Protein AF-0000000076350263 (afdb_homodimer)

Secondary structure (DSSP, 8-state):
-------------HHHHHHHHHHHHHHHHHHHHHHH-TT--HHHHHHHHTS-HHHHHHH-SSHHHHHHHHHHHHHHHHHHHHHHHHHHHHH-GGGHHHHHHHHHHHHHHTTGGGGGGGGSTTS-TT-HHHHHHHHHHHHHHHHHHHHHHHTT-B-SS--HHHHHHHHHHHTSPPTT---GGGHHHHHHHHHHHHHHHBSSPSSPPSS-PPPHHHHH--/-------------HHHHHHHHHHHHHHHHHHHHHHH-TT--HHHHHHHHTS-HHHHHHH-SSHHHHHHHHHHHHHHHHHHHHHHHHHHHHH-GGGHHHHHHHHHHHHHHTTGGGGGGGGSTTS-TT-HHHHHHHHHHHHHHHHHHHHHHHTT-B-SS--HHHHHHHHHHHTSPPTT---TTHHHHHHHHHHHHHHHHBSSPSSPPSS-PPPHHHHH--

Solvent-accessible surface area (backbone atoms only — not comparable to full-atom values): 22702 Å² total; per-residue (Å²): 136,85,79,75,74,72,79,75,77,80,75,87,63,61,62,60,50,49,51,51,47,52,50,35,41,42,51,31,39,34,58,44,22,39,65,70,21,83,79,64,54,65,62,57,33,17,56,69,37,70,49,52,56,66,59,49,51,72,75,30,88,44,68,68,54,46,52,51,51,36,25,48,54,38,38,48,53,41,23,50,41,23,44,51,21,35,53,48,20,71,75,36,49,90,40,13,50,58,23,50,51,51,27,54,58,49,29,54,75,55,43,53,36,33,38,39,50,55,36,11,78,89,35,71,57,72,38,76,89,36,37,62,44,48,51,47,25,54,50,25,46,44,52,30,52,46,48,10,37,73,58,56,39,29,40,83,78,63,34,63,26,47,53,52,51,49,52,29,24,53,64,32,62,57,58,69,36,79,31,74,59,49,59,64,46,31,62,26,52,48,49,30,36,50,42,22,43,27,40,75,63,79,68,84,66,59,77,72,58,31,42,63,65,59,47,46,78,69,134,84,78,74,75,72,79,76,76,80,75,88,62,61,61,60,50,49,52,50,50,52,49,35,40,42,54,31,39,35,56,43,23,39,66,70,22,83,78,65,54,66,62,60,33,19,57,68,37,71,50,53,55,67,59,48,50,72,77,30,87,43,69,67,52,46,50,51,52,37,26,47,53,38,37,48,55,40,24,51,42,22,46,52,22,34,52,48,18,72,73,36,49,90,40,13,48,59,23,50,52,52,28,54,57,49,29,54,76,56,43,52,34,34,37,39,51,56,35,12,76,89,34,70,57,71,38,76,86,36,39,62,44,50,53,47,27,54,50,25,45,43,51,32,51,47,47,10,37,72,57,58,41,30,38,83,78,62,34,63,27,48,52,52,51,49,51,28,24,52,65,32,62,57,58,68,36,79,32,76,59,50,59,63,46,30,62,27,52,47,48,31,36,52,43,23,44,26,40,76,63,80,69,86,66,59,77,72,58,31,42,63,64,62,46,46,77,67

InterPro domains:
  IPR001647 DNA-binding HTH domain, TetR-type [PF00440] (25-70)
  IPR001647 DNA-binding HTH domain, TetR-type [PR00455] (25-38)
  IPR001647 DNA-binding HTH domain, TetR-type [PR00455] (45-68)
  IPR001647 DNA-binding HTH domain, TetR-type [PS50977] (19-78)
  IPR009057 Homedomain-like superfamily [SSF46689] (15-85)
  IPR036271 Tetracyclin repressor-like, C-terminal domain superfamily [SSF48498] (97-201)
  IPR049445 Transcriptional regulator SbtR-like, C-terminal domain [PF21597] (100-198)
  IPR050109 HTH-type, TetR-like transcriptional regulator [PTHR30055] (9-203)

Organism: Streptomyces venezuelae (NCBI:txid54571)

Foldseek 3Di:
DPPPPDPPPPPCPPVVVLVVLLVLLLVLQLVCCLAPNLPDDLCVSCVSSVHDSVSSCVNAVDSLRSLLVSLLQLLQQLLVLLQVL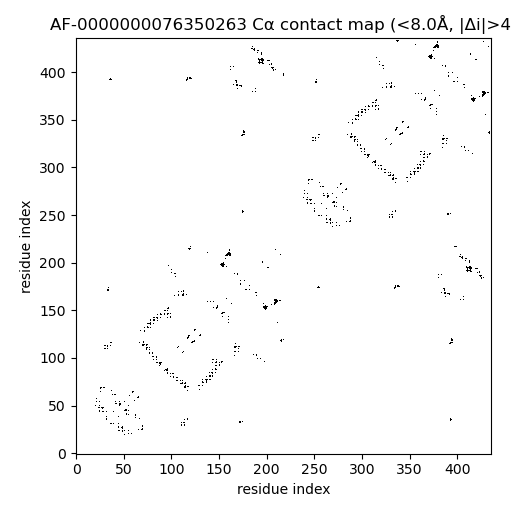LVVCVVPLVCLLVSVLSSLVVSLVSSVLSNCCCLPQVHDCVDVSNPVSVVSSQVSNQSSQVSCVVSQWFDDQAHPCVSSVVSSVLSRDDPPCPDPVVVVCSSVVVVVVSVCGTPPHPDDDPDGHDDSVNSNVD/DPPPPDPPPPPCPPVVVLVVLLVLLLVLQLVCCLAPNLPDDLCVSCVSSVHDSVSSCVNAVDSLRSLLVSLLQLLQQLLVLLQVLLVVCVVPLVCLLVSVLSSLVVSLVSSVLSNCCCLPQVHDCVDVSNVVSVVSSQVSNQSSQVSCVVSQWFDDQAHPCVSSVVSSVLSRDDPPCPDPVVVVCSSVVVVVVSVCGTPPHPDDDPDGHDDSVNSNVD

Structure (mmCIF, N/CA/C/O backbone):
data_AF-0000000076350263-model_v1
#
loop_
_entity.id
_entity.type
_entity.pdbx_description
1 polymer 'TetR family transcriptional regulator'
#
loop_
_atom_site.group_PDB
_atom_site.id
_atom_site.type_symbol
_atom_site.label_atom_id
_atom_site.label_alt_id
_atom_site.label_comp_id
_atom_site.label_asym_id
_atom_site.label_entity_id
_atom_site.label_seq_id
_atom_site.pdbx_PDB_ins_code
_atom_site.Cartn_x
_atom_site.Cartn_y
_atom_site.Cartn_z
_atom_site.occupancy
_atom_site.B_iso_or_equiv
_atom_site.auth_seq_id
_atom_site.auth_comp_id
_atom_site.auth_asym_id
_atom_site.auth_atom_id
_atom_site.pdbx_PDB_model_num
ATOM 1 N N . MET A 1 1 ? -51.812 52.906 -12.609 1 34.75 1 MET A N 1
ATOM 2 C CA . MET A 1 1 ? -51.406 52.312 -11.328 1 34.75 1 MET A CA 1
ATOM 3 C C . MET A 1 1 ? -50.469 51.156 -11.539 1 34.75 1 MET A C 1
ATOM 5 O O . MET A 1 1 ? -50.844 50.125 -12.086 1 34.75 1 MET A O 1
ATOM 9 N N . ASP A 1 2 ? -49.156 51.344 -11.844 1 44.91 2 ASP A N 1
ATOM 10 C CA . ASP A 1 2 ? -48.031 50.438 -12.086 1 44.91 2 ASP A CA 1
ATOM 11 C C . ASP A 1 2 ? -47.812 49.531 -10.891 1 44.91 2 ASP A C 1
ATOM 13 O O . ASP A 1 2 ? -47.562 50 -9.773 1 44.91 2 ASP A O 1
ATOM 17 N N . THR A 1 3 ? -48.406 48.344 -10.773 1 43 3 THR A N 1
ATOM 18 C CA . THR A 1 3 ? 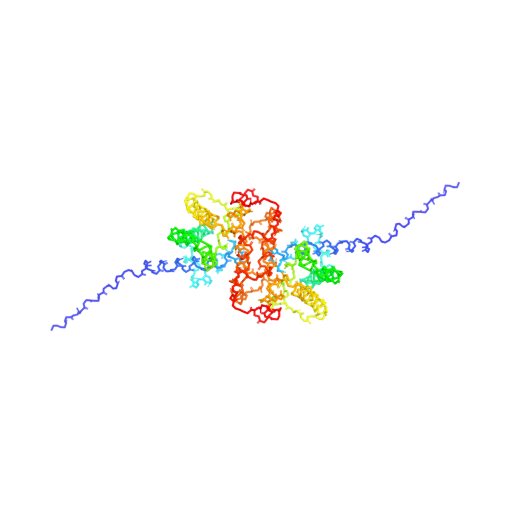-48.25 47.312 -9.75 1 43 3 THR A CA 1
ATOM 19 C C . THR A 1 3 ? -46.75 46.969 -9.602 1 43 3 THR A C 1
ATOM 21 O O . THR A 1 3 ? -46.156 46.4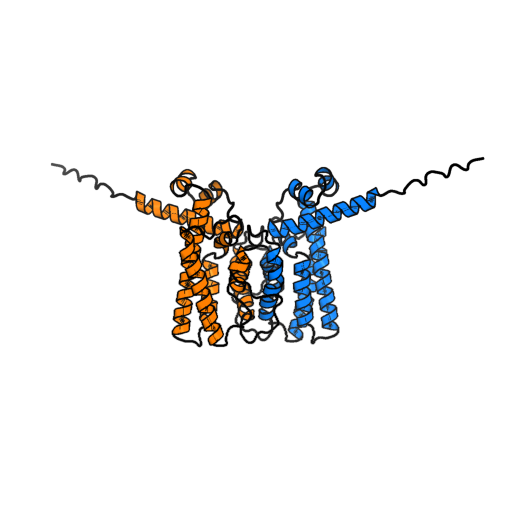06 -10.523 1 43 3 THR A O 1
ATOM 24 N N . ALA A 1 4 ? -46 47.688 -8.781 1 51.94 4 ALA A N 1
ATOM 25 C CA . ALA A 1 4 ? -44.656 47.375 -8.336 1 51.94 4 ALA A CA 1
ATOM 26 C C . ALA A 1 4 ? -44.562 45.938 -7.828 1 51.94 4 ALA A C 1
ATOM 28 O O . ALA A 1 4 ? -45.281 45.531 -6.891 1 51.94 4 ALA A O 1
ATOM 29 N N . THR A 1 5 ? -44.406 44.938 -8.711 1 51.59 5 THR A N 1
ATOM 30 C CA . THR A 1 5 ? -44.156 43.562 -8.289 1 51.59 5 THR A CA 1
ATOM 31 C C . THR A 1 5 ? -43.188 43.531 -7.133 1 51.59 5 THR A C 1
ATOM 33 O O . THR A 1 5 ? -42.094 44.094 -7.211 1 51.59 5 THR A O 1
ATOM 36 N N . ALA A 1 6 ? -43.625 43.219 -5.973 1 54.03 6 ALA A N 1
ATOM 37 C CA . ALA A 1 6 ? -42.875 43.062 -4.734 1 54.03 6 ALA A CA 1
ATOM 38 C C . ALA A 1 6 ? -41.594 42.25 -4.98 1 54.03 6 ALA A C 1
ATOM 40 O O . ALA A 1 6 ? -41.594 41.312 -5.781 1 54.03 6 ALA A O 1
ATOM 41 N N . PRO A 1 7 ? -40.375 42.781 -4.789 1 47.44 7 PRO A N 1
ATOM 42 C CA . PRO A 1 7 ? -39.156 41.969 -4.91 1 47.44 7 PRO A CA 1
ATOM 43 C C . PRO A 1 7 ? -39.25 40.656 -4.172 1 47.44 7 PRO A C 1
ATOM 45 O O . PRO A 1 7 ? -39.781 40.594 -3.066 1 47.44 7 PRO A O 1
ATOM 48 N N . GLN A 1 8 ? -39.688 39.531 -4.742 1 42.97 8 GLN A N 1
ATOM 49 C CA . GLN A 1 8 ? -39.625 38.219 -4.129 1 42.97 8 GLN A CA 1
ATOM 50 C C . GLN A 1 8 ? -38.375 38.062 -3.297 1 42.97 8 GLN A C 1
ATOM 52 O O . GLN A 1 8 ? -37.25 38.25 -3.801 1 42.97 8 GLN A O 1
ATOM 57 N N . ARG A 1 9 ? -38.375 38.281 -2.01 1 45.75 9 ARG A N 1
ATOM 58 C CA . ARG A 1 9 ? -37.312 37.969 -1.074 1 45.75 9 ARG A CA 1
ATOM 59 C C . ARG A 1 9 ? -36.688 36.625 -1.359 1 45.75 9 ARG A C 1
ATOM 61 O O . ARG A 1 9 ? -37.375 35.594 -1.322 1 45.75 9 ARG A O 1
ATOM 68 N N . ARG A 1 10 ? -35.688 36.406 -2.27 1 48.75 10 ARG A N 1
ATOM 69 C CA . ARG A 1 10 ? -34.906 35.188 -2.465 1 48.75 10 ARG A CA 1
ATOM 70 C C . ARG A 1 10 ? -34.656 34.469 -1.14 1 48.75 10 ARG A C 1
ATOM 72 O O . ARG A 1 10 ? -34.125 35.062 -0.201 1 48.75 10 ARG A O 1
ATOM 79 N N . VAL A 1 11 ? -35.469 33.562 -0.641 1 50.66 11 VAL A N 1
ATOM 80 C CA . VAL A 1 11 ? -35.406 32.625 0.461 1 50.66 11 VAL A CA 1
ATOM 81 C C . VAL A 1 11 ? -33.938 32.219 0.717 1 50.66 11 VAL A C 1
ATOM 83 O O . VAL A 1 11 ? -33.125 32.25 -0.199 1 50.66 11 VAL A O 1
ATOM 86 N N . PRO A 1 12 ? -33.25 31.75 1.971 1 49.16 12 PRO A N 1
ATOM 87 C CA . PRO A 1 12 ? -32 31.609 2.701 1 49.16 12 PRO A CA 1
ATOM 88 C C . PRO A 1 12 ? -31.062 30.578 2.066 1 49.16 12 PRO A C 1
ATOM 90 O O . PRO A 1 12 ? -31.391 29.391 2.006 1 49.16 12 PRO A O 1
ATOM 93 N N . ARG A 1 13 ? -30.281 30.594 0.904 1 56.94 13 ARG A N 1
ATOM 94 C CA . ARG A 1 13 ? -29.078 30.141 0.2 1 56.94 13 ARG A CA 1
ATOM 95 C C . ARG A 1 13 ? -27.953 29.797 1.18 1 56.94 13 ARG A C 1
ATOM 97 O O . ARG A 1 13 ? -26.969 29.156 0.811 1 56.94 13 ARG A O 1
ATOM 104 N N . PRO A 1 14 ? -27.984 30.297 2.371 1 61.97 14 PRO A N 1
ATOM 105 C CA . PRO A 1 14 ? -26.828 30.156 3.27 1 61.97 14 PRO A CA 1
ATOM 106 C C . PRO A 1 14 ? -26.641 28.734 3.779 1 61.97 14 PRO A C 1
ATOM 108 O O . PRO A 1 14 ? -25.516 28.234 3.834 1 61.97 14 PRO A O 1
ATOM 111 N N . ARG A 1 15 ? -27.828 28.016 4.031 1 73.56 15 ARG A N 1
ATOM 112 C CA . ARG A 1 15 ? -27.734 26.672 4.578 1 73.56 15 ARG A CA 1
ATOM 113 C C . ARG A 1 15 ? -27.219 25.688 3.533 1 73.56 15 ARG A C 1
ATOM 115 O O . ARG A 1 15 ? -26.359 24.844 3.83 1 73.56 15 ARG A O 1
ATOM 122 N N . ALA A 1 16 ? -27.766 25.859 2.355 1 81.31 16 ALA A N 1
ATOM 123 C CA . ALA A 1 16 ? -27.328 24.969 1.284 1 81.31 16 ALA A CA 1
ATOM 124 C C . ALA A 1 16 ? -25.859 25.172 0.964 1 81.31 16 ALA A C 1
ATOM 126 O O . ALA A 1 16 ? -25.109 24.219 0.731 1 81.31 16 ALA A O 1
ATOM 127 N N . ASP A 1 17 ? -25.5 26.375 0.929 1 83.44 17 ASP A N 1
ATOM 128 C CA . ASP A 1 17 ? -24.094 26.703 0.667 1 83.44 17 ASP A CA 1
ATOM 129 C C . ASP A 1 17 ? -23.203 26.188 1.781 1 83.44 17 ASP A C 1
ATOM 131 O O . ASP A 1 17 ? -22.094 25.703 1.519 1 83.44 17 ASP A O 1
ATOM 135 N N . ALA A 1 18 ? -23.734 26.359 2.973 1 85.75 18 ALA A N 1
ATOM 136 C CA . ALA A 1 18 ? -22.969 25.859 4.113 1 85.75 18 ALA A CA 1
ATOM 137 C C . ALA A 1 18 ? -22.75 24.344 4.02 1 85.75 18 ALA A C 1
ATOM 139 O O . ALA A 1 18 ? -21.641 23.859 4.273 1 85.75 18 ALA A O 1
ATOM 140 N N . LEU A 1 19 ? -23.781 23.703 3.654 1 88.56 19 LEU A N 1
ATOM 141 C CA . LEU A 1 19 ? -23.703 22.266 3.506 1 88.56 19 LEU A CA 1
ATOM 142 C C . LEU A 1 19 ? -22.75 21.891 2.371 1 88.56 19 LEU A C 1
ATOM 144 O O . LEU A 1 19 ? -21.969 20.938 2.498 1 88.56 19 LEU A O 1
ATOM 148 N N . ARG A 1 20 ? -22.828 22.562 1.339 1 90.88 20 ARG A N 1
ATOM 149 C CA . ARG A 1 20 ? -21.953 22.312 0.201 1 90.88 20 ARG A CA 1
ATOM 150 C C . ARG A 1 20 ? -20.484 22.547 0.579 1 90.88 20 ARG A C 1
ATOM 152 O O . ARG A 1 20 ? -19.609 21.766 0.189 1 90.88 20 ARG A O 1
ATOM 159 N N . ASN A 1 21 ? -20.25 23.562 1.304 1 92.56 21 ASN A N 1
ATOM 160 C CA . ASN A 1 21 ? -18.891 23.844 1.746 1 92.56 21 ASN A CA 1
ATOM 161 C C . ASN A 1 21 ? -18.359 22.766 2.676 1 92.56 21 ASN A C 1
ATOM 163 O O . ASN A 1 21 ? -17.203 22.328 2.551 1 92.56 21 ASN A O 1
ATOM 167 N N . ARG A 1 22 ? -19.203 22.391 3.541 1 94 22 ARG A N 1
ATOM 168 C CA . ARG A 1 22 ? -18.812 21.328 4.461 1 94 22 ARG A CA 1
ATOM 169 C C . ARG A 1 22 ? -18.438 20.062 3.701 1 94 22 ARG A C 1
ATOM 171 O O . ARG A 1 22 ? -17.422 19.422 4.012 1 94 22 ARG A O 1
ATOM 178 N N . GLU A 1 23 ? -19.219 19.75 2.721 1 92.81 23 GLU A N 1
ATOM 179 C CA . GLU A 1 23 ? -18.969 18.562 1.913 1 92.81 23 GLU A CA 1
ATOM 180 C C . GLU A 1 23 ? -17.656 18.703 1.131 1 92.81 23 GLU A C 1
ATOM 182 O O . GLU A 1 23 ? -16.891 17.734 1.011 1 92.81 23 GLU A O 1
ATOM 187 N N . ARG A 1 24 ? -17.438 19.812 0.638 1 94.69 24 ARG A N 1
ATOM 188 C CA . ARG A 1 24 ? -16.203 20.078 -0.093 1 94.69 24 ARG A CA 1
ATOM 189 C C . ARG A 1 24 ? -14.984 19.922 0.813 1 94.69 24 ARG A C 1
ATOM 191 O O . ARG A 1 24 ? -13.969 19.344 0.406 1 94.69 24 ARG A O 1
ATOM 198 N N . ILE A 1 25 ? -15.125 20.406 1.99 1 96.56 25 ILE A N 1
ATOM 199 C CA . ILE A 1 25 ? -14.031 20.344 2.951 1 96.56 25 ILE A CA 1
ATOM 200 C C . ILE A 1 25 ? -13.758 18.875 3.305 1 96.56 25 ILE A C 1
ATOM 202 O O . ILE A 1 25 ? -12.602 18.438 3.293 1 96.56 25 ILE A O 1
ATOM 206 N N . VAL A 1 26 ? -14.812 18.141 3.529 1 95.69 26 VAL A N 1
ATOM 207 C CA . VAL A 1 26 ? -14.664 16.734 3.896 1 95.69 26 VAL A CA 1
ATOM 208 C C . VAL A 1 26 ? -14.062 15.953 2.73 1 95.69 26 VAL A C 1
ATOM 210 O O . VAL A 1 26 ? -13.172 15.125 2.928 1 95.69 26 VAL A O 1
ATOM 213 N N . ALA A 1 27 ? -14.484 16.266 1.568 1 94.69 27 ALA A N 1
ATOM 214 C CA . ALA A 1 27 ? -13.977 15.586 0.379 1 94.69 27 ALA A CA 1
ATOM 215 C C . ALA A 1 27 ? -12.492 15.883 0.169 1 94.69 27 ALA A C 1
ATOM 217 O O . ALA A 1 27 ? -11.711 14.977 -0.121 1 94.69 27 ALA A O 1
ATOM 218 N N . ALA A 1 28 ? -12.141 17.094 0.322 1 95.44 28 ALA A N 1
ATOM 219 C CA . ALA A 1 28 ? -10.742 17.484 0.185 1 95.44 28 ALA A CA 1
ATOM 220 C C . ALA A 1 28 ? -9.883 16.828 1.255 1 95.44 28 ALA A C 1
ATOM 222 O O . ALA A 1 28 ? -8.805 16.312 0.957 1 95.44 28 ALA A O 1
ATOM 223 N N . ALA A 1 29 ? -10.352 16.875 2.443 1 95.56 29 ALA A N 1
ATOM 224 C CA . ALA A 1 29 ? -9.617 16.266 3.555 1 95.56 29 ALA A CA 1
ATOM 225 C C . ALA A 1 29 ? -9.438 14.766 3.35 1 95.56 29 ALA A C 1
ATOM 227 O O . ALA A 1 29 ? -8.359 14.227 3.598 1 95.56 29 ALA A O 1
ATOM 228 N N . ARG A 1 30 ? -10.477 14.18 2.893 1 94.31 30 ARG A N 1
ATOM 229 C CA . ARG A 1 30 ? -10.461 12.742 2.621 1 94.31 30 ARG A CA 1
ATOM 230 C C . ARG A 1 30 ? -9.328 12.391 1.656 1 94.31 30 ARG A C 1
ATOM 232 O O . ARG A 1 30 ? -8.555 11.469 1.914 1 94.31 30 ARG A O 1
ATOM 239 N N . GLU A 1 31 ? -9.211 13.102 0.646 1 91.44 31 GLU A N 1
ATOM 240 C CA . GLU A 1 31 ? -8.156 12.875 -0.334 1 91.44 31 GLU A CA 1
ATOM 241 C C . GLU A 1 31 ? -6.777 13.125 0.272 1 91.44 31 GLU A C 1
ATOM 243 O O . GLU A 1 31 ? -5.855 12.328 0.073 1 91.44 31 GLU A O 1
ATOM 248 N N . MET A 1 32 ? -6.648 14.086 1.002 1 90.69 32 MET A N 1
ATOM 249 C CA . MET A 1 32 ? -5.363 14.484 1.566 1 90.69 32 MET A CA 1
ATOM 250 C C . MET A 1 32 ? -4.918 13.5 2.646 1 90.69 32 MET A C 1
ATOM 252 O O . MET A 1 32 ? -3.732 13.188 2.758 1 90.69 32 MET A O 1
ATOM 256 N N . PHE A 1 33 ? -5.891 12.977 3.387 1 90 33 PHE A N 1
ATOM 257 C CA . PHE A 1 33 ? -5.555 12.055 4.465 1 90 33 PHE A CA 1
ATOM 258 C C . PHE A 1 33 ? -4.984 10.758 3.912 1 90 33 PHE A C 1
ATOM 260 O O . PHE A 1 33 ? -4.117 10.141 4.531 1 90 33 PHE A O 1
ATOM 267 N N . VAL A 1 34 ? -5.434 10.32 2.785 1 87.75 34 VAL A N 1
ATOM 268 C CA . VAL A 1 34 ? -4.926 9.102 2.162 1 87.75 34 VAL A CA 1
ATOM 269 C C . VAL A 1 34 ? -3.465 9.297 1.762 1 87.75 34 VAL A C 1
ATOM 271 O O . VAL A 1 34 ? -2.633 8.414 1.979 1 87.75 34 VAL A O 1
ATOM 274 N N . GLU A 1 35 ? -3.174 10.445 1.306 1 82.19 35 GLU A N 1
ATOM 275 C CA . GLU A 1 35 ? -1.849 10.711 0.752 1 82.19 35 GLU A CA 1
ATOM 276 C C . GLU A 1 35 ? -0.863 11.109 1.849 1 82.19 35 GLU A C 1
ATOM 278 O O . GLU A 1 35 ? 0.28 10.648 1.857 1 82.19 35 GLU A O 1
ATOM 283 N N . TYR A 1 36 ? -1.367 11.945 2.828 1 82.94 36 TYR A N 1
ATOM 284 C CA . TYR A 1 36 ? -0.423 12.609 3.721 1 82.94 36 TYR A CA 1
ATOM 285 C C . TYR A 1 36 ? -0.673 12.211 5.172 1 82.94 36 TYR A C 1
ATOM 287 O O . TYR A 1 36 ? 0.136 12.516 6.051 1 82.94 36 TYR A O 1
ATOM 295 N N . GLY A 1 37 ? -1.725 11.492 5.426 1 84.88 37 GLY A N 1
ATOM 296 C CA . GLY A 1 37 ? -2.109 11.242 6.805 1 84.88 37 GLY A CA 1
ATOM 297 C C . GLY A 1 37 ? -2.957 12.352 7.398 1 84.88 37 GLY A C 1
ATOM 298 O O . GLY A 1 37 ? -3.207 13.367 6.75 1 84.88 37 GLY A O 1
ATOM 299 N N . PRO A 1 38 ? -3.379 12.188 8.586 1 87.12 38 PRO A N 1
ATOM 300 C CA . PRO A 1 38 ? -4.371 13.086 9.18 1 87.12 38 PRO A CA 1
ATOM 301 C C . PRO A 1 38 ? -3.754 14.375 9.719 1 87.12 38 PRO A C 1
ATOM 303 O O . PRO A 1 38 ? -4.477 15.289 10.133 1 87.12 38 PRO A O 1
ATOM 306 N N . ASP A 1 39 ? -2.502 14.555 9.609 1 85.62 39 ASP A N 1
ATOM 307 C CA . ASP A 1 39 ? -1.854 15.703 10.242 1 85.62 39 ASP A CA 1
ATOM 308 C C . ASP A 1 39 ? -1.714 16.859 9.258 1 85.62 39 ASP A C 1
ATOM 310 O O . ASP A 1 39 ? -1.018 17.844 9.539 1 85.62 39 ASP A O 1
ATOM 314 N N . VAL A 1 40 ? -2.422 16.828 8.211 1 87.81 40 VAL A N 1
ATOM 315 C CA . VAL A 1 40 ? -2.379 17.922 7.242 1 87.81 40 VAL A CA 1
ATOM 316 C C . VAL A 1 40 ? -2.965 19.188 7.863 1 87.81 40 VAL A C 1
ATOM 318 O O . VAL A 1 40 ? -4 19.141 8.531 1 87.81 40 VAL A O 1
ATOM 321 N N . PRO A 1 41 ? -2.346 20.297 7.613 1 91.56 41 PRO A N 1
ATOM 322 C CA . PRO A 1 41 ? -2.844 21.562 8.164 1 91.56 41 PRO A CA 1
ATOM 323 C C . PRO A 1 41 ? -4.168 22 7.551 1 91.56 41 PRO A C 1
ATOM 325 O O . PRO A 1 41 ? -4.418 21.734 6.367 1 91.56 41 PRO A O 1
ATOM 328 N N . PHE A 1 42 ? -4.91 22.781 8.367 1 92.06 42 PHE A N 1
ATOM 329 C CA . PHE A 1 42 ? -6.223 23.266 7.938 1 92.06 42 PHE A CA 1
ATOM 330 C C . PHE A 1 42 ? -6.102 24.156 6.707 1 92.06 42 PHE A C 1
ATOM 332 O O . PHE A 1 42 ? -6.973 24.125 5.836 1 92.06 42 PHE A O 1
ATOM 339 N N . ASP A 1 43 ? -5.078 24.953 6.707 1 94.25 43 ASP A N 1
ATOM 340 C CA . ASP A 1 43 ? -4.918 25.875 5.586 1 94.25 43 ASP A CA 1
ATOM 341 C C . ASP A 1 43 ? -4.754 25.109 4.27 1 94.25 43 ASP A C 1
ATOM 343 O O . ASP A 1 43 ? -5.254 25.547 3.23 1 94.25 43 ASP A O 1
ATOM 347 N N . GLU A 1 44 ? -4.102 24.016 4.301 1 94.44 44 GLU A N 1
ATOM 348 C CA . GLU A 1 44 ? -3.934 23.188 3.104 1 94.44 44 GLU A CA 1
ATOM 349 C C . GLU A 1 44 ? -5.25 22.547 2.693 1 94.44 44 GLU A C 1
ATOM 351 O O . GLU A 1 44 ? -5.559 22.438 1.502 1 94.44 44 GLU A O 1
ATOM 356 N N . VAL A 1 45 ? -6.02 22.094 3.637 1 96 45 VAL A N 1
ATOM 357 C CA . VAL A 1 45 ? -7.328 21.516 3.355 1 96 45 VAL A CA 1
ATOM 358 C C . VAL A 1 45 ? -8.234 22.578 2.729 1 96 45 VAL A C 1
ATOM 360 O O . VAL A 1 45 ? -8.93 22.297 1.748 1 96 45 VAL A O 1
ATOM 363 N N . ALA A 1 46 ? -8.188 23.766 3.344 1 96.5 46 ALA A N 1
ATOM 364 C CA . ALA A 1 46 ? -8.984 24.875 2.824 1 96.5 46 ALA A CA 1
ATOM 365 C C . ALA A 1 46 ? -8.641 25.172 1.368 1 96.5 46 ALA A C 1
ATOM 367 O O . ALA A 1 46 ? -9.531 25.297 0.524 1 96.5 46 ALA A O 1
ATOM 368 N N . ARG A 1 47 ? -7.379 25.25 1.109 1 96.5 47 ARG A N 1
ATOM 369 C CA . ARG A 1 47 ? -6.895 25.516 -0.241 1 96.5 47 ARG A CA 1
ATOM 370 C C . ARG A 1 47 ? -7.383 24.453 -1.219 1 96.5 47 ARG A C 1
ATOM 372 O O . ARG A 1 47 ? -7.914 24.781 -2.283 1 96.5 47 ARG A O 1
ATOM 379 N N . ARG A 1 48 ? -7.258 23.219 -0.852 1 94.5 48 ARG A N 1
ATOM 380 C CA . ARG A 1 48 ? -7.676 22.125 -1.709 1 94.5 48 ARG A CA 1
ATOM 381 C C . ARG A 1 48 ? -9.188 22.141 -1.923 1 94.5 48 ARG A C 1
ATOM 383 O O . ARG A 1 48 ? -9.672 21.766 -2.994 1 94.5 48 ARG A O 1
ATOM 390 N N . ALA A 1 49 ? -9.914 22.547 -0.911 1 96 49 ALA A N 1
ATOM 391 C CA . ALA A 1 49 ? -11.375 22.562 -0.961 1 96 49 ALA A CA 1
ATOM 392 C C . ALA A 1 49 ? -11.883 23.781 -1.717 1 96 49 ALA A C 1
ATOM 394 O O . ALA A 1 49 ? -13.062 23.875 -2.059 1 96 49 ALA A O 1
ATOM 395 N N . GLY A 1 50 ? -10.977 24.734 -1.942 1 96.31 50 GLY A N 1
ATOM 396 C CA . GLY A 1 50 ? -11.367 25.953 -2.615 1 96.31 50 GLY A CA 1
ATOM 397 C C . GLY A 1 50 ? -12.203 26.875 -1.742 1 96.31 50 GLY A C 1
ATOM 398 O O . GLY A 1 50 ? -13.141 27.516 -2.225 1 96.31 50 GLY A O 1
ATOM 399 N N . VAL A 1 51 ? -11.992 26.859 -0.449 1 95.88 51 VAL A N 1
ATOM 400 C CA . VAL A 1 51 ? -12.703 27.734 0.49 1 95.88 51 VAL A CA 1
ATOM 401 C C . VAL A 1 51 ? -11.695 28.516 1.331 1 95.88 51 VAL A C 1
ATOM 403 O O . VAL A 1 51 ? -10.492 28.25 1.278 1 95.88 51 VAL A O 1
ATOM 406 N N . GLY A 1 52 ? -12.172 29.5 2.029 1 94 52 GLY A N 1
ATOM 407 C CA . GLY A 1 52 ? -11.32 30.234 2.945 1 94 52 GLY A CA 1
ATOM 408 C C . GLY A 1 52 ? -11.062 29.5 4.246 1 94 52 GLY A C 1
ATOM 409 O O . GLY A 1 52 ? -11.852 28.656 4.656 1 94 52 GLY A O 1
ATOM 410 N N . ASN A 1 53 ? -10 29.828 4.879 1 94.5 53 ASN A N 1
ATOM 411 C CA . ASN A 1 53 ? -9.656 29.234 6.168 1 94.5 53 ASN A CA 1
ATOM 412 C C . ASN A 1 53 ? -10.773 29.422 7.191 1 94.5 53 ASN A C 1
ATOM 414 O O . ASN A 1 53 ? -11.086 28.516 7.957 1 94.5 53 ASN A O 1
ATOM 418 N N . ALA A 1 54 ? -11.305 30.594 7.172 1 94.44 54 ALA A N 1
ATOM 419 C CA . ALA A 1 54 ? -12.367 30.891 8.125 1 94.44 54 ALA A CA 1
ATOM 420 C C . ALA A 1 54 ? -13.555 29.953 7.945 1 94.44 54 ALA A C 1
ATOM 422 O O . ALA A 1 54 ? -14.211 29.578 8.922 1 94.44 54 ALA A O 1
ATOM 423 N N . THR A 1 55 ? -13.844 29.656 6.758 1 94.06 55 THR A N 1
ATOM 424 C CA . THR A 1 55 ? -14.938 28.734 6.457 1 94.06 55 THR A CA 1
ATOM 425 C C . THR A 1 55 ? -14.68 27.359 7.07 1 94.06 55 THR A C 1
ATOM 427 O O . THR A 1 55 ? -15.586 26.75 7.629 1 94.06 55 THR A O 1
ATOM 430 N N . VAL A 1 56 ? -13.461 26.844 6.992 1 95.25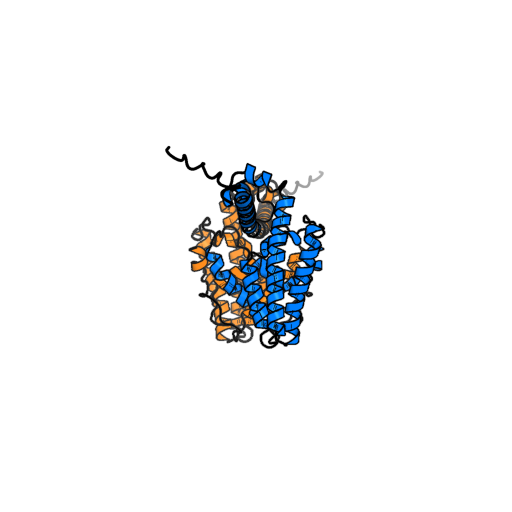 56 VAL A N 1
ATOM 431 C CA . VAL A 1 56 ? -13.109 25.562 7.574 1 95.25 56 VAL A CA 1
ATOM 432 C C . VAL A 1 56 ? -13.297 25.609 9.094 1 95.25 56 VAL A C 1
ATOM 434 O O . VAL A 1 56 ? -13.914 24.719 9.672 1 95.25 56 VAL A O 1
ATOM 437 N N . TYR A 1 57 ? -12.852 26.672 9.688 1 93.69 57 TYR A N 1
ATOM 438 C CA . TYR A 1 57 ? -12.898 26.797 11.141 1 93.69 57 TYR A CA 1
ATOM 439 C C . TYR A 1 57 ? -14.328 26.969 11.625 1 93.69 57 TYR A C 1
ATOM 441 O O . TYR A 1 57 ? -14.656 26.594 12.758 1 93.69 57 TYR A O 1
ATOM 449 N N . ARG A 1 58 ? -15.18 27.5 10.773 1 94.25 58 ARG A N 1
ATOM 450 C CA . ARG A 1 58 ? -16.594 27.641 11.117 1 94.25 58 ARG A CA 1
ATOM 451 C C . ARG A 1 58 ? -17.266 26.266 11.156 1 94.25 58 ARG A C 1
ATOM 453 O O . ARG A 1 58 ? -18.172 26.047 11.961 1 94.25 58 ARG A O 1
ATOM 460 N N . HIS A 1 59 ? -16.812 25.422 10.352 1 94.81 59 HIS A N 1
ATOM 461 C CA . HIS A 1 59 ? -17.469 24.109 10.219 1 94.81 59 HIS A CA 1
ATOM 462 C C . HIS A 1 59 ? -16.828 23.094 11.164 1 94.81 59 HIS A C 1
ATOM 464 O O . HIS A 1 59 ? -17.516 22.156 11.609 1 94.81 59 HIS A O 1
ATOM 470 N N . PHE A 1 60 ? -15.586 23.25 11.391 1 95.5 60 PHE A N 1
ATOM 471 C CA . PHE A 1 60 ? -14.844 22.297 12.227 1 95.5 60 PHE A CA 1
ATOM 472 C C . PHE A 1 60 ? -13.992 23.031 13.25 1 95.5 60 PHE A C 1
ATOM 474 O O . PHE A 1 60 ? -13.078 23.781 12.883 1 95.5 60 PHE A O 1
ATOM 481 N N . ALA A 1 61 ? -14.188 22.672 14.461 1 92.44 61 ALA A N 1
ATOM 482 C CA . ALA A 1 61 ? -13.578 23.406 15.57 1 92.44 61 ALA A CA 1
ATOM 483 C C . ALA A 1 61 ? -12.07 23.188 15.609 1 92.44 61 ALA A C 1
ATOM 485 O O . ALA A 1 61 ? -11.32 24.078 15.992 1 92.44 61 ALA A O 1
ATOM 486 N N . ASP A 1 62 ? -11.617 21.938 15.289 1 90.69 62 ASP A N 1
ATOM 487 C CA . ASP A 1 62 ? -10.195 21.609 15.273 1 90.69 62 ASP A CA 1
ATOM 488 C C . ASP A 1 62 ? -9.906 20.438 14.336 1 90.69 62 ASP A C 1
ATOM 490 O O . ASP A 1 62 ? -10.828 19.875 13.734 1 90.69 62 ASP A O 1
ATOM 494 N N . ARG A 1 63 ? -8.719 20.109 14.266 1 90.19 63 ARG A N 1
ATOM 495 C CA . ARG A 1 63 ? -8.281 19.047 13.375 1 90.19 63 ARG A CA 1
ATOM 496 C C . ARG A 1 63 ? -8.867 17.703 13.805 1 90.19 63 ARG A C 1
ATOM 498 O O . ARG A 1 63 ? -9.234 16.891 12.953 1 90.19 63 ARG A O 1
ATOM 505 N N . ALA A 1 64 ? -8.945 17.531 15.078 1 88.5 64 ALA A N 1
ATOM 506 C CA . ALA A 1 64 ? -9.477 16.266 15.586 1 88.5 64 ALA A CA 1
ATOM 507 C C . ALA A 1 64 ? -10.93 16.078 15.156 1 88.5 64 ALA A C 1
ATOM 509 O O . ALA A 1 64 ? -11.328 14.961 14.797 1 88.5 64 ALA A O 1
ATOM 510 N N . GLU A 1 65 ? -11.641 17.094 15.203 1 91.69 65 GLU A N 1
ATOM 511 C CA . GLU A 1 65 ? -13.031 17.016 14.773 1 91.69 65 GLU A CA 1
ATOM 512 C C . GLU A 1 65 ? -13.133 16.734 13.273 1 91.69 65 GLU A C 1
ATOM 514 O O . GLU A 1 65 ? -13.953 15.922 12.852 1 91.69 65 GLU A O 1
ATOM 519 N N . LEU A 1 66 ? -12.336 17.438 12.492 1 93.5 66 LEU A N 1
ATOM 520 C CA . LEU A 1 66 ? -12.336 17.188 11.055 1 93.5 66 LEU A CA 1
ATOM 521 C C . LEU A 1 66 ? -11.961 15.734 10.758 1 93.5 66 LEU A C 1
ATOM 523 O O . LEU A 1 66 ? -12.625 15.07 9.961 1 93.5 66 LEU A O 1
ATOM 527 N N . VAL A 1 67 ? -10.953 15.188 11.422 1 92.12 67 VAL A N 1
ATOM 528 C CA . VAL A 1 67 ? -10.508 13.812 11.234 1 92.12 67 VAL A CA 1
ATOM 529 C C . VAL A 1 67 ? -11.648 12.852 11.578 1 92.12 67 VAL A C 1
ATOM 531 O O . VAL A 1 67 ? -11.938 11.93 10.812 1 92.12 67 VAL A O 1
ATOM 534 N N . ARG A 1 68 ? -12.273 13.086 12.664 1 91.88 68 ARG A N 1
ATOM 535 C CA . ARG A 1 68 ? -13.375 12.227 13.086 1 91.88 68 ARG A CA 1
ATOM 536 C C . ARG A 1 68 ? -14.5 12.227 12.055 1 91.88 68 ARG A C 1
ATOM 538 O O . ARG A 1 68 ? -15.047 11.172 11.727 1 91.88 68 ARG A O 1
ATOM 545 N N . GLN A 1 69 ? -14.789 13.383 11.547 1 92.62 69 GLN A N 1
ATOM 546 C CA . GLN A 1 69 ? -15.891 13.492 10.594 1 92.62 69 GLN A CA 1
ATOM 547 C C . GLN A 1 69 ? -15.531 12.836 9.266 1 92.62 69 GLN A C 1
ATOM 549 O O . GLN A 1 69 ? -16.375 12.227 8.617 1 92.62 69 GLN A O 1
ATOM 554 N N . VAL A 1 70 ? -14.312 12.953 8.828 1 94.19 70 VAL A N 1
ATOM 555 C CA . VAL A 1 70 ? -13.859 12.281 7.617 1 94.19 70 VAL A CA 1
ATOM 556 C C . VAL A 1 70 ? -13.914 10.773 7.809 1 94.19 70 VAL A C 1
ATOM 558 O O . VAL A 1 70 ? -14.414 10.047 6.949 1 94.19 70 VAL A O 1
ATOM 561 N N . VAL A 1 71 ? -13.438 10.297 8.914 1 92.69 71 VAL A N 1
ATOM 562 C CA . VAL A 1 71 ? -13.461 8.875 9.227 1 92.69 71 VAL A CA 1
ATOM 563 C C . VAL A 1 71 ? -14.898 8.359 9.227 1 92.69 71 VAL A C 1
ATOM 565 O O . VAL A 1 71 ? -15.203 7.336 8.617 1 92.69 71 VAL A O 1
ATOM 568 N N . LEU A 1 72 ? -15.75 9.094 9.891 1 92.81 72 LEU A N 1
ATOM 569 C CA . LEU A 1 72 ? -17.156 8.703 9.945 1 92.81 72 LEU A CA 1
ATOM 570 C C . LEU A 1 72 ? -17.75 8.648 8.547 1 92.81 72 LEU A C 1
ATOM 572 O O . LEU A 1 72 ? -18.453 7.691 8.211 1 92.81 72 LEU A O 1
ATOM 576 N N . TYR A 1 73 ? -17.469 9.625 7.785 1 93.81 73 TYR A N 1
ATOM 577 C CA . TYR A 1 73 ? -17.969 9.703 6.414 1 93.81 73 TYR A CA 1
ATOM 578 C C . TYR A 1 73 ? -17.547 8.477 5.609 1 93.81 73 TYR A C 1
ATOM 580 O O . TYR A 1 73 ? -18.375 7.832 4.973 1 93.81 73 TYR A O 1
ATOM 588 N N . VAL A 1 74 ? -16.312 8.164 5.66 1 94.81 74 VAL A N 1
ATOM 589 C CA . VAL A 1 74 ? -15.781 7.059 4.875 1 94.81 74 VAL A CA 1
ATOM 590 C C . VAL A 1 74 ? -16.281 5.734 5.438 1 94.81 74 VAL A C 1
ATOM 592 O O . VAL A 1 74 ? -16.719 4.855 4.68 1 94.81 74 VAL A O 1
ATOM 595 N N . THR A 1 75 ? -16.266 5.582 6.738 1 93.56 75 THR A N 1
ATOM 596 C CA . THR A 1 75 ? -16.688 4.344 7.379 1 93.56 75 THR A CA 1
ATOM 597 C C . THR A 1 75 ? -18.141 4.023 7.016 1 93.56 75 THR A C 1
ATOM 599 O O . THR A 1 75 ? -18.453 2.883 6.668 1 93.56 75 THR A O 1
ATOM 602 N N . ASP A 1 76 ? -18.969 5.016 7.051 1 94.62 76 ASP A N 1
ATOM 603 C CA . ASP A 1 76 ? -20.375 4.805 6.754 1 94.62 76 ASP A CA 1
ATOM 604 C C . ASP A 1 76 ? -20.578 4.363 5.309 1 94.62 76 ASP A C 1
ATOM 606 O O . ASP A 1 76 ? -21.344 3.434 5.035 1 94.62 76 ASP A O 1
ATOM 610 N N . ARG A 1 77 ? -19.922 4.98 4.461 1 95.94 77 ARG A N 1
ATOM 611 C CA . ARG A 1 77 ? -20.062 4.672 3.045 1 95.94 77 ARG A CA 1
ATOM 612 C C . ARG A 1 77 ? -19.5 3.297 2.717 1 95.94 77 ARG A C 1
ATOM 614 O O . ARG A 1 77 ? -20.109 2.531 1.965 1 95.94 77 ARG A O 1
ATOM 621 N N . VAL A 1 78 ? -18.391 2.973 3.281 1 96.94 78 VAL A N 1
ATOM 622 C CA . VAL A 1 78 ? -17.766 1.672 3.047 1 96.94 78 VAL A CA 1
ATOM 623 C C . VAL A 1 78 ? -18.641 0.57 3.635 1 96.94 78 VAL A C 1
ATOM 625 O O . VAL A 1 78 ? -18.844 -0.473 3.01 1 96.94 78 VAL A O 1
ATOM 628 N N . ALA A 1 79 ? -19.172 0.814 4.84 1 96.81 79 ALA A N 1
ATOM 629 C CA . ALA A 1 79 ? -20.078 -0.157 5.449 1 96.81 79 ALA A CA 1
ATOM 630 C C . ALA A 1 79 ? -21.281 -0.411 4.562 1 96.81 79 ALA A C 1
ATOM 632 O O . ALA A 1 79 ? -21.719 -1.554 4.414 1 96.81 79 ALA A O 1
ATOM 633 N N . ALA A 1 80 ? -21.797 0.639 3.988 1 98 80 ALA A N 1
ATOM 634 C CA . ALA A 1 80 ? -22.953 0.508 3.111 1 98 80 ALA A CA 1
ATOM 635 C C . ALA A 1 80 ? -22.641 -0.378 1.911 1 98 80 ALA A C 1
ATOM 637 O O . ALA A 1 80 ? -23.469 -1.187 1.492 1 98 80 ALA A O 1
ATOM 638 N N . HIS A 1 81 ? -21.5 -0.227 1.351 1 98.38 81 HIS A N 1
ATOM 639 C CA . HIS A 1 81 ? -21.094 -1.073 0.233 1 98.38 81 HIS A CA 1
ATOM 640 C C . HIS A 1 81 ? -20.984 -2.533 0.66 1 98.38 81 HIS A C 1
ATOM 642 O O . HIS A 1 81 ? -21.359 -3.434 -0.099 1 98.38 81 HIS A O 1
ATOM 648 N N . ALA A 1 82 ? -20.438 -2.785 1.863 1 98.44 82 ALA A N 1
ATOM 649 C CA . ALA A 1 82 ? -20.344 -4.152 2.363 1 98.44 82 ALA A CA 1
ATOM 650 C C . ALA A 1 82 ? -21.734 -4.762 2.555 1 98.44 82 ALA A C 1
ATOM 652 O O . ALA A 1 82 ? -21.953 -5.93 2.236 1 98.44 82 ALA A O 1
ATOM 653 N N . GLU A 1 83 ? -22.656 -3.99 3.031 1 98.56 83 GLU A N 1
ATOM 654 C CA . GLU A 1 83 ? -24.031 -4.438 3.236 1 98.56 83 GLU A CA 1
ATOM 655 C C . GLU A 1 83 ? -24.703 -4.77 1.91 1 98.56 83 GLU A C 1
ATOM 657 O O . GLU A 1 83 ? -25.453 -5.746 1.814 1 98.56 83 GLU A O 1
ATOM 662 N N . GLN A 1 84 ? -24.438 -3.93 0.94 1 98.44 84 GLN A N 1
ATOM 663 C CA . GLN A 1 84 ? -24.938 -4.242 -0.396 1 98.44 84 GLN A CA 1
ATOM 664 C C . GLN A 1 84 ? -24.375 -5.566 -0.9 1 98.44 84 GLN A C 1
ATOM 666 O O . GLN A 1 84 ? -25.078 -6.344 -1.545 1 98.44 84 GLN A O 1
ATOM 671 N N . GLY A 1 85 ? -23.125 -5.797 -0.66 1 98.69 85 GLY A N 1
ATOM 672 C CA . GLY A 1 85 ? -22.516 -7.07 -1.012 1 98.69 85 GLY A CA 1
ATOM 673 C C . GLY A 1 85 ? -23.172 -8.258 -0.328 1 98.69 85 GLY A C 1
ATOM 674 O O . GLY A 1 85 ? -23.375 -9.297 -0.95 1 98.69 85 GLY A O 1
ATOM 675 N N . ILE A 1 86 ? -23.453 -8.117 0.931 1 98.56 86 ILE A N 1
ATOM 676 C CA . ILE A 1 86 ? -24.141 -9.164 1.688 1 98.56 86 ILE A CA 1
ATOM 677 C C . ILE A 1 86 ? -25.484 -9.477 1.043 1 98.56 86 ILE A C 1
ATOM 679 O O . ILE A 1 86 ? -25.844 -10.641 0.867 1 98.56 86 ILE A O 1
ATOM 683 N N . ALA A 1 87 ? -26.188 -8.43 0.699 1 98.56 87 ALA A N 1
ATOM 684 C CA . ALA A 1 87 ? -27.484 -8.617 0.052 1 98.56 87 ALA A CA 1
ATOM 685 C C . ALA A 1 87 ? -27.344 -9.398 -1.25 1 98.56 87 ALA A C 1
ATOM 687 O O . ALA A 1 87 ? -28.125 -10.305 -1.526 1 98.56 87 ALA A O 1
ATOM 688 N N . THR A 1 88 ? -26.375 -9.047 -2.016 1 98.38 88 THR A N 1
ATOM 689 C CA . THR A 1 88 ? -26.094 -9.734 -3.271 1 98.38 88 THR A CA 1
ATOM 690 C C . THR A 1 88 ? -25.766 -11.203 -3.02 1 98.38 88 THR A C 1
ATOM 692 O O . THR A 1 88 ? -26.297 -12.094 -3.691 1 98.38 88 THR A O 1
ATOM 695 N N . ALA A 1 89 ? -24.922 -11.43 -2.061 1 98.25 89 ALA A N 1
ATOM 696 C CA . ALA A 1 89 ? -24.5 -12.789 -1.731 1 98.25 89 ALA A CA 1
ATOM 697 C C . ALA A 1 89 ? -25.656 -13.617 -1.206 1 98.25 89 ALA A C 1
ATOM 699 O O . ALA A 1 89 ? -25.75 -14.82 -1.475 1 98.25 89 ALA A O 1
ATOM 700 N N . ASN A 1 90 ? -26.531 -12.969 -0.42 1 98.31 90 ASN A N 1
ATOM 701 C CA . ASN A 1 90 ? -27.703 -13.656 0.1 1 98.31 90 ASN A CA 1
ATOM 702 C C . ASN A 1 90 ? -28.656 -14.047 -1.021 1 98.31 90 ASN A C 1
ATOM 704 O O . ASN A 1 90 ? -29.297 -15.109 -0.959 1 98.31 90 ASN A O 1
ATOM 708 N N . ALA A 1 91 ? -28.75 -13.211 -2.008 1 98.38 91 ALA A N 1
ATOM 709 C CA . ALA A 1 91 ? -29.641 -13.477 -3.139 1 98.38 91 ALA A CA 1
ATOM 710 C C . ALA A 1 91 ? -29.078 -14.602 -4.016 1 98.38 91 ALA A C 1
ATOM 712 O O . ALA A 1 91 ? -29.844 -15.406 -4.551 1 98.38 91 ALA A O 1
ATOM 713 N N . ASP A 1 92 ? -27.797 -14.672 -4.246 1 98.38 92 ASP A N 1
ATOM 714 C CA . ASP A 1 92 ? -27.109 -15.695 -5.043 1 98.38 92 ASP A CA 1
ATOM 715 C C . ASP A 1 92 ? -25.766 -16.047 -4.434 1 98.38 92 ASP A C 1
ATOM 717 O O . ASP A 1 92 ? -24.75 -15.406 -4.727 1 98.38 92 ASP A O 1
ATOM 721 N N . PRO A 1 93 ? -25.734 -17.094 -3.709 1 97.31 93 PRO A N 1
ATOM 722 C CA . PRO A 1 93 ? -24.484 -17.484 -3.037 1 97.31 93 PRO A CA 1
ATOM 723 C C . PRO A 1 93 ? -23.328 -17.672 -4.008 1 97.31 93 PRO A C 1
ATOM 725 O O . PRO A 1 93 ? -22.172 -17.469 -3.639 1 97.31 93 PRO A O 1
ATOM 728 N N . SER A 1 94 ? -23.672 -18.047 -5.172 1 97.25 94 SER A N 1
ATOM 729 C CA . SER A 1 94 ? -22.609 -18.25 -6.16 1 97.25 94 SER A CA 1
ATOM 730 C C . SER A 1 94 ? -21.953 -16.938 -6.551 1 97.25 94 SER A C 1
ATOM 732 O O . SER A 1 94 ? -20.875 -16.922 -7.137 1 97.25 94 SER A O 1
ATOM 734 N N . ALA A 1 95 ? -22.484 -15.797 -6.195 1 97.69 95 ALA A N 1
ATOM 735 C CA . ALA A 1 95 ? -21.984 -14.461 -6.535 1 97.69 95 ALA A CA 1
ATOM 736 C C . ALA A 1 95 ? -21.25 -13.836 -5.355 1 97.69 95 ALA A C 1
ATOM 738 O O . ALA A 1 95 ? -20.922 -12.648 -5.383 1 97.69 95 ALA A O 1
ATOM 739 N N . SER A 1 96 ? -20.984 -14.641 -4.289 1 98.12 96 SER A N 1
ATOM 740 C CA . SER A 1 96 ? -20.453 -14.094 -3.039 1 98.12 96 SER A CA 1
ATOM 741 C C . SER A 1 96 ? -19.078 -13.453 -3.242 1 98.12 96 SER A C 1
ATOM 743 O O . SER A 1 96 ? -18.828 -12.352 -2.756 1 98.12 96 SER A O 1
ATOM 745 N N . PHE A 1 97 ? -18.203 -14.148 -3.953 1 98.31 97 PHE A N 1
ATOM 746 C CA . PHE A 1 97 ? -16.891 -13.555 -4.164 1 98.31 97 PHE A CA 1
ATOM 747 C C . PHE A 1 97 ? -16.984 -12.359 -5.113 1 98.31 97 PHE A C 1
ATOM 749 O O . PHE A 1 97 ? -16.25 -11.383 -4.957 1 98.31 97 PHE A O 1
ATOM 756 N N . GLY A 1 98 ? -17.859 -12.508 -6.105 1 98.25 98 GLY A N 1
ATOM 757 C CA . GLY A 1 98 ? -18.125 -11.352 -6.941 1 98.25 98 GLY A CA 1
ATOM 758 C C . GLY A 1 98 ? -18.578 -10.133 -6.152 1 98.25 98 GLY A C 1
ATOM 759 O O . GLY A 1 98 ? -18.172 -9.008 -6.445 1 98.25 98 GLY A O 1
ATOM 760 N N . ALA A 1 99 ? -19.406 -10.359 -5.164 1 98.69 99 ALA A N 1
ATOM 761 C CA . ALA A 1 99 ? -19.859 -9.297 -4.27 1 98.69 99 ALA A CA 1
ATOM 762 C C . ALA A 1 99 ? -18.688 -8.711 -3.479 1 98.69 99 ALA A C 1
ATOM 764 O O . ALA A 1 99 ? -18.594 -7.496 -3.291 1 98.69 99 ALA A O 1
ATOM 765 N N . LEU A 1 100 ? -17.812 -9.562 -3.018 1 98.56 100 LEU A N 1
ATOM 766 C CA . LEU A 1 100 ? -16.609 -9.117 -2.311 1 98.56 100 LEU A CA 1
ATOM 767 C C . LEU A 1 100 ? -15.727 -8.273 -3.219 1 98.56 100 LEU A C 1
ATOM 769 O O . LEU A 1 100 ? -15.211 -7.234 -2.797 1 98.56 100 LEU A O 1
ATOM 773 N N . ARG A 1 101 ? -15.562 -8.695 -4.469 1 98.25 101 ARG A N 1
ATOM 774 C CA . ARG A 1 101 ? -14.797 -7.938 -5.461 1 98.25 101 ARG A CA 1
ATOM 775 C C . ARG A 1 101 ? -15.398 -6.551 -5.672 1 98.25 101 ARG A C 1
ATOM 777 O O . ARG A 1 101 ? -14.68 -5.551 -5.645 1 98.25 101 ARG A O 1
ATOM 784 N N . THR A 1 102 ? -16.641 -6.523 -5.836 1 98.25 102 THR A N 1
ATOM 785 C CA . THR A 1 102 ? -17.344 -5.258 -6.035 1 98.25 102 THR A CA 1
ATOM 786 C C . THR A 1 102 ? -17.141 -4.34 -4.836 1 98.25 102 THR A C 1
ATOM 788 O O . THR A 1 102 ? -16.859 -3.148 -4.996 1 98.25 102 THR A O 1
ATOM 791 N N . PHE A 1 103 ? -17.266 -4.926 -3.682 1 98.62 103 PHE A N 1
ATOM 792 C CA . PHE A 1 103 ? -17.062 -4.172 -2.447 1 98.62 103 PHE A CA 1
ATOM 793 C C . PHE A 1 103 ? -15.68 -3.555 -2.4 1 98.62 103 PHE A C 1
ATOM 795 O O . PHE A 1 103 ? -15.531 -2.363 -2.119 1 98.62 103 PHE A O 1
ATOM 802 N N . VAL A 1 104 ? -14.633 -4.355 -2.656 1 97.81 104 VAL A N 1
ATOM 803 C CA . VAL A 1 104 ? -13.242 -3.91 -2.541 1 97.81 104 VAL A CA 1
ATOM 804 C C . VAL A 1 104 ? -12.992 -2.75 -3.5 1 97.81 104 VAL A C 1
ATOM 806 O O . VAL A 1 104 ? -12.406 -1.736 -3.119 1 97.81 104 VAL A O 1
ATOM 809 N N . HIS A 1 105 ? -13.445 -2.85 -4.691 1 96.62 105 HIS A N 1
ATOM 810 C CA . HIS A 1 105 ? -13.25 -1.787 -5.672 1 96.62 105 HIS A CA 1
ATOM 811 C C . HIS A 1 105 ? -14.039 -0.538 -5.297 1 96.62 105 HIS A C 1
ATOM 813 O O . HIS A 1 105 ? -13.555 0.583 -5.465 1 96.62 105 HIS A O 1
ATOM 819 N N . ALA A 1 106 ? -15.219 -0.7 -4.738 1 97.38 106 ALA A N 1
ATOM 820 C CA . ALA A 1 106 ? -16.016 0.438 -4.277 1 97.38 106 ALA A CA 1
ATOM 821 C C . ALA A 1 106 ? -15.344 1.126 -3.09 1 97.38 106 ALA A C 1
ATOM 823 O O . ALA A 1 106 ? -15.344 2.355 -3 1 97.38 106 ALA A O 1
ATOM 824 N N . ALA A 1 107 ? -14.867 0.313 -2.152 1 96.5 107 ALA A N 1
ATOM 825 C CA . ALA A 1 107 ? -14.18 0.856 -0.986 1 96.5 107 ALA A CA 1
ATOM 826 C C . ALA A 1 107 ? -12.969 1.694 -1.403 1 96.5 107 ALA A C 1
ATOM 828 O O . ALA A 1 107 ? -12.672 2.717 -0.78 1 96.5 107 ALA A O 1
ATOM 829 N N . ALA A 1 108 ? -12.266 1.247 -2.443 1 94.44 108 ALA A N 1
ATOM 830 C CA . ALA A 1 108 ? -11.148 2.012 -2.99 1 94.44 108 ALA A CA 1
ATOM 831 C C . ALA A 1 108 ? -11.609 3.375 -3.494 1 94.44 108 ALA A C 1
ATOM 833 O O . ALA A 1 108 ? -10.961 4.391 -3.242 1 94.44 108 ALA A O 1
ATOM 834 N N . GLU A 1 109 ? -12.703 3.408 -4.168 1 93.44 109 GLU A N 1
ATOM 835 C CA . GLU A 1 109 ? -13.258 4.652 -4.691 1 93.44 109 GLU A CA 1
ATOM 836 C C . GLU A 1 109 ? -13.672 5.59 -3.561 1 93.44 109 GLU A C 1
ATOM 838 O O . GLU A 1 109 ? -13.609 6.812 -3.707 1 93.44 109 GLU A O 1
ATOM 843 N N . GLU A 1 110 ? -14.016 5.02 -2.447 1 94.69 110 GLU A N 1
ATOM 844 C CA . GLU A 1 110 ? -14.398 5.809 -1.28 1 94.69 110 GLU A CA 1
ATOM 845 C C . GLU A 1 110 ? -13.172 6.293 -0.516 1 94.69 110 GLU A C 1
ATOM 847 O O . GLU A 1 110 ? -13.297 6.922 0.539 1 94.69 110 GLU A O 1
ATOM 852 N N . ARG A 1 111 ? -12.023 5.996 -0.994 1 93.12 111 ARG A N 1
ATOM 853 C CA . ARG A 1 111 ? -10.789 6.379 -0.323 1 93.12 111 ARG A CA 1
ATOM 854 C C . ARG A 1 111 ? -10.727 5.801 1.087 1 93.12 111 ARG A C 1
ATOM 856 O O . ARG A 1 111 ? -10.43 6.516 2.045 1 93.12 111 ARG A O 1
ATOM 863 N N . ILE A 1 112 ? -10.883 4.469 1.121 1 92.38 112 ILE A N 1
ATOM 864 C CA . ILE A 1 112 ? -10.992 3.748 2.385 1 92.38 112 ILE A CA 1
ATOM 865 C C . ILE A 1 112 ? -9.789 4.066 3.268 1 92.38 112 ILE A C 1
ATOM 867 O O . ILE A 1 112 ? -9.898 4.09 4.496 1 92.38 112 ILE A O 1
ATOM 871 N N . GLY A 1 113 ? -8.688 4.391 2.715 1 89.88 113 GLY A N 1
ATOM 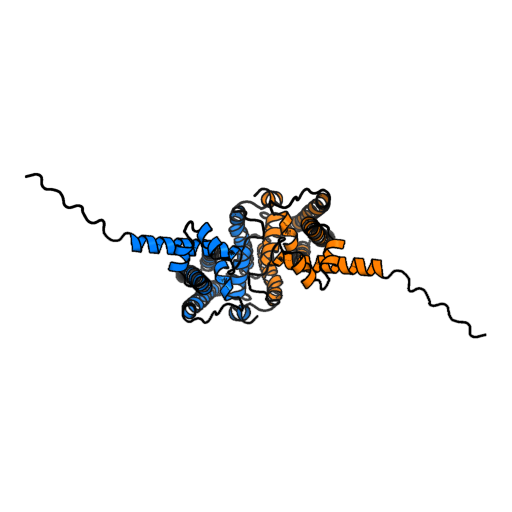872 C CA . GLY A 1 113 ? -7.484 4.699 3.467 1 89.88 113 GLY A CA 1
ATOM 873 C C . GLY A 1 113 ? -7.637 5.91 4.367 1 89.88 113 GLY A C 1
ATOM 874 O O . GLY A 1 113 ? -6.859 6.094 5.305 1 89.88 113 GLY A O 1
ATOM 875 N N . ALA A 1 114 ? -8.555 6.727 4.059 1 90.44 114 ALA A N 1
ATOM 876 C CA . ALA A 1 114 ? -8.773 7.934 4.852 1 90.44 114 ALA A CA 1
ATOM 877 C C . ALA A 1 114 ? -9.297 7.59 6.242 1 90.44 114 ALA A C 1
ATOM 879 O O . ALA A 1 114 ? -9.312 8.445 7.137 1 90.44 114 ALA A O 1
ATOM 880 N N . MET A 1 115 ? -9.641 6.355 6.461 1 86.75 115 MET A N 1
ATOM 881 C CA . MET A 1 115 ? -10.109 5.953 7.781 1 86.75 115 MET A CA 1
ATOM 882 C C . MET A 1 115 ? -8.977 5.363 8.609 1 86.75 115 MET A C 1
ATOM 884 O O . MET A 1 115 ? -9.18 4.957 9.75 1 86.75 115 MET A O 1
ATOM 888 N N . CYS A 1 116 ? -7.785 5.312 8.062 1 83.19 116 CYS A N 1
ATOM 889 C CA . CYS A 1 116 ? -6.66 4.66 8.719 1 83.19 116 CYS A CA 1
ATOM 890 C C . CYS A 1 116 ? -6.324 5.34 10.039 1 83.19 116 CYS A C 1
ATOM 892 O O . CYS A 1 116 ? -5.781 4.711 10.945 1 83.19 116 CYS A O 1
ATOM 894 N N . PRO A 1 117 ? -6.559 6.562 10.203 1 78.56 117 PRO A N 1
ATOM 895 C CA . PRO A 1 117 ? -6.363 7.117 11.547 1 78.56 117 PRO A CA 1
ATOM 896 C C . PRO A 1 117 ? -7.004 6.266 12.633 1 78.56 117 PRO A C 1
ATOM 898 O O . PRO A 1 117 ? -6.551 6.281 13.781 1 78.56 117 PRO A O 1
ATOM 901 N N . MET A 1 118 ? -7.988 5.527 12.258 1 76.81 118 MET A N 1
ATOM 902 C CA . MET A 1 118 ? -8.656 4.637 13.211 1 76.81 118 MET A CA 1
ATOM 903 C C . MET A 1 118 ? -7.695 3.566 13.719 1 76.81 118 MET A C 1
ATOM 905 O O . MET A 1 118 ? -7.934 2.959 14.758 1 76.81 118 MET A O 1
ATOM 909 N N . LEU A 1 119 ? -6.758 3.43 12.969 1 72.69 119 LEU A N 1
ATOM 910 C CA . LEU A 1 119 ? -5.77 2.418 13.328 1 72.69 119 LEU A CA 1
ATOM 911 C C . LEU A 1 119 ? -4.609 3.041 14.094 1 72.69 119 LEU A C 1
ATOM 913 O O . LEU A 1 119 ? -3.719 2.328 14.57 1 72.69 119 LEU A O 1
ATOM 917 N N . SER A 1 120 ? -4.59 4.367 14.125 1 71.19 120 SER A N 1
ATOM 918 C CA . SER A 1 120 ? -3.494 5.07 14.789 1 71.19 120 SER A CA 1
ATOM 919 C C . SER A 1 120 ? -3.705 5.121 16.297 1 71.19 120 SER A C 1
ATOM 921 O O . SER A 1 120 ? -4.84 5.199 16.766 1 71.19 120 SER A O 1
ATOM 923 N N . ALA A 1 121 ? -2.627 5.078 16.953 1 63.28 121 ALA A N 1
ATOM 924 C CA . ALA A 1 121 ? -2.664 5.133 18.422 1 63.28 121 ALA A CA 1
ATOM 925 C C . ALA A 1 121 ? -3.193 6.48 18.906 1 63.28 121 ALA A C 1
ATOM 927 O O . ALA A 1 121 ? -3.762 6.574 19.984 1 63.28 121 ALA A O 1
ATOM 928 N N . ASP A 1 122 ? -3.07 7.453 18.078 1 65.38 122 ASP A N 1
ATOM 929 C CA . ASP A 1 122 ? -3.436 8.797 18.5 1 65.38 122 ASP A CA 1
ATOM 930 C C . ASP A 1 122 ? -4.91 9.078 18.234 1 65.38 122 ASP A C 1
ATOM 932 O O . ASP A 1 122 ? -5.41 10.164 18.547 1 65.38 122 ASP A O 1
ATOM 936 N N . PHE A 1 123 ? -5.488 8.07 17.672 1 73.44 123 PHE A N 1
ATOM 937 C CA . PHE A 1 123 ? -6.902 8.203 17.344 1 73.44 123 PHE A CA 1
ATOM 938 C C . PHE A 1 123 ? -7.766 7.445 18.344 1 73.44 123 PHE A C 1
ATOM 940 O O . PHE A 1 123 ? -7.438 6.32 18.734 1 73.44 123 PHE A O 1
ATOM 947 N N . ASP A 1 124 ? -8.742 8.219 18.906 1 73.5 124 ASP A N 1
ATOM 948 C CA . ASP A 1 124 ? -9.672 7.52 19.797 1 73.5 124 ASP A CA 1
ATOM 949 C C . ASP A 1 124 ? -10.75 6.805 18.984 1 73.5 124 ASP A C 1
ATOM 951 O O . ASP A 1 124 ? -11.773 7.402 18.641 1 73.5 124 ASP A O 1
ATOM 955 N N . PRO A 1 125 ? -10.453 5.57 18.781 1 66.38 125 PRO A N 1
ATOM 956 C CA . PRO A 1 125 ? -11.445 4.844 17.984 1 66.38 125 PRO A CA 1
ATOM 957 C C . PRO A 1 125 ? -12.734 4.57 18.766 1 66.38 125 PRO A C 1
ATOM 959 O O . PRO A 1 125 ? -13.727 4.133 18.188 1 66.38 125 PRO A O 1
ATOM 962 N N . PHE A 1 126 ? -12.703 4.941 20.031 1 69.5 126 PHE A N 1
ATOM 963 C CA . PHE A 1 126 ? -13.859 4.645 20.875 1 69.5 126 PHE A CA 1
ATOM 964 C C . PHE A 1 126 ? -14.641 5.914 21.188 1 69.5 126 PHE A C 1
ATOM 966 O O . PHE A 1 126 ? -15.516 5.914 22.062 1 69.5 126 PHE A O 1
ATOM 973 N N . HIS A 1 127 ? -14.273 6.859 20.422 1 81.12 127 HIS A N 1
ATOM 974 C CA . HIS A 1 127 ? -15.156 8.016 20.547 1 81.12 127 HIS A CA 1
ATOM 975 C C . HIS A 1 127 ? -16.609 7.637 20.25 1 81.12 127 HIS A C 1
ATOM 977 O O . HIS A 1 127 ? -16.891 6.934 19.281 1 81.12 127 HIS A O 1
ATOM 983 N N . PRO A 1 128 ? -17.469 8.062 21.016 1 81.56 128 PRO A N 1
ATOM 984 C CA . PRO A 1 128 ? -18.859 7.652 20.891 1 81.56 128 PRO A CA 1
ATOM 985 C C . PRO A 1 128 ? -19.422 7.906 19.484 1 81.56 128 PRO A C 1
ATOM 987 O O . PRO A 1 128 ? -20.266 7.141 19.016 1 81.56 128 PRO A O 1
ATOM 990 N N . ASP A 1 129 ? -18.891 8.875 18.828 1 81.19 129 ASP A N 1
ATOM 991 C CA . ASP A 1 129 ? -19.391 9.234 17.5 1 81.19 129 ASP A CA 1
ATOM 992 C C . ASP A 1 129 ? -19.016 8.18 16.469 1 81.19 129 ASP A C 1
ATOM 994 O O . ASP A 1 129 ? -19.625 8.109 15.398 1 81.19 129 ASP A O 1
ATOM 998 N N . LEU A 1 130 ? -18.016 7.387 16.859 1 86.38 130 LEU A N 1
ATOM 999 C CA . LEU A 1 130 ? -17.453 6.492 15.852 1 86.38 130 LEU A CA 1
ATOM 1000 C C . LEU A 1 130 ? -17.781 5.039 16.172 1 86.38 130 LEU A C 1
ATOM 1002 O O . LEU A 1 130 ? -17.719 4.18 15.289 1 86.38 130 LEU A O 1
ATOM 1006 N N . LEU A 1 131 ? -18.141 4.785 17.359 1 84.56 131 LEU A N 1
ATOM 1007 C CA . LEU A 1 131 ? -18.266 3.416 17.859 1 84.56 131 LEU A CA 1
ATOM 1008 C C . LEU A 1 131 ? -19.25 2.623 17 1 84.56 131 LEU A C 1
ATOM 1010 O O . LEU A 1 131 ? -18.922 1.539 16.516 1 84.56 131 LEU A O 1
ATOM 1014 N N . ASP A 1 132 ? -20.391 3.232 16.797 1 88.5 132 ASP A N 1
ATOM 1015 C CA . ASP A 1 132 ? -21.438 2.533 16.062 1 88.5 132 ASP A CA 1
ATOM 1016 C C . ASP A 1 132 ? -21 2.279 14.617 1 88.5 132 ASP A C 1
ATOM 1018 O O . ASP A 1 132 ? -21.188 1.182 14.086 1 88.5 132 ASP A O 1
ATOM 1022 N N . SER A 1 133 ? -20.438 3.246 14.023 1 90.19 133 SER A N 1
ATOM 1023 C CA . SER A 1 133 ? -20.031 3.145 12.633 1 90.19 133 SER A CA 1
ATOM 1024 C C . SER A 1 133 ? -18.906 2.133 12.453 1 90.19 133 SER A C 1
ATOM 1026 O O . SER A 1 133 ? -18.875 1.376 11.484 1 90.19 133 SER A O 1
ATOM 1028 N N . ARG A 1 134 ? -18.047 2.135 13.398 1 86.88 134 ARG A N 1
ATOM 1029 C CA . ARG A 1 134 ? -16.953 1.182 13.367 1 86.88 134 ARG A CA 1
ATOM 1030 C C . ARG A 1 134 ? -17.453 -0.25 13.5 1 86.88 134 ARG A C 1
ATOM 1032 O O . ARG A 1 134 ? -17.031 -1.139 12.766 1 86.88 134 ARG A O 1
ATOM 1039 N N . GLU A 1 135 ? -18.266 -0.479 14.43 1 89.12 135 GLU A N 1
ATOM 1040 C CA . GLU A 1 135 ? -18.828 -1.808 14.633 1 89.12 135 GLU A CA 1
ATOM 1041 C C . GLU A 1 135 ? -19.625 -2.262 13.414 1 89.12 135 GLU A C 1
ATOM 1043 O O . GLU A 1 135 ? -19.516 -3.414 12.992 1 89.12 135 GLU A O 1
ATOM 1048 N N . ARG A 1 136 ? -20.359 -1.307 12.922 1 93.69 136 ARG A N 1
ATOM 1049 C CA . ARG A 1 136 ? -21.125 -1.594 11.711 1 93.69 136 ARG A CA 1
ATOM 1050 C C . ARG A 1 136 ? -20.203 -1.99 10.562 1 93.69 136 ARG A C 1
ATOM 1052 O O . ARG A 1 136 ? -20.484 -2.955 9.844 1 93.69 136 ARG A O 1
ATOM 1059 N N . LEU A 1 137 ? -19.141 -1.295 10.422 1 93.19 137 LEU A N 1
ATOM 1060 C CA . LEU A 1 137 ? -18.172 -1.566 9.359 1 93.19 137 LEU A CA 1
ATOM 1061 C C . LEU A 1 137 ? -17.578 -2.959 9.516 1 93.19 137 LEU A C 1
ATOM 1063 O O . LEU A 1 137 ? -17.609 -3.764 8.586 1 93.19 137 LEU A O 1
ATOM 1067 N N . GLU A 1 138 ? -17.094 -3.25 10.672 1 91.19 138 GLU A N 1
ATOM 1068 C CA . GLU A 1 138 ? -16.453 -4.539 10.938 1 91.19 138 GLU A CA 1
ATOM 1069 C C . GLU A 1 138 ? -17.438 -5.688 10.719 1 91.19 138 GLU A C 1
ATOM 1071 O O . GLU A 1 138 ? -17.094 -6.684 10.07 1 91.19 138 GLU A O 1
ATOM 1076 N N . GLN A 1 139 ? -18.625 -5.531 11.234 1 94.94 139 GLN A N 1
ATOM 1077 C CA . GLN A 1 139 ? -19.641 -6.582 11.125 1 94.94 139 GLN A CA 1
ATOM 1078 C C . GLN A 1 139 ? -20.047 -6.801 9.672 1 94.94 139 GLN A C 1
ATOM 1080 O O . GLN A 1 139 ? -20.25 -7.941 9.242 1 94.94 139 GLN A O 1
ATOM 1085 N N . SER A 1 140 ? -20.188 -5.746 9 1 97.69 140 SER A N 1
ATOM 1086 C CA . SER A 1 140 ? -20.625 -5.863 7.613 1 97.69 140 SER A CA 1
ATOM 1087 C C . SER A 1 140 ? -19.547 -6.512 6.75 1 97.69 140 SER A C 1
ATOM 1089 O O . SER A 1 140 ? -19.844 -7.395 5.938 1 97.69 140 SER A O 1
ATOM 1091 N N . ILE A 1 141 ? -18.312 -6.121 6.938 1 97.38 141 ILE A N 1
ATOM 1092 C CA . ILE A 1 141 ? -17.234 -6.707 6.16 1 97.38 141 ILE A CA 1
ATOM 1093 C C . ILE A 1 141 ? -17.062 -8.18 6.535 1 97.38 141 ILE A C 1
ATOM 1095 O O . ILE A 1 141 ? -16.938 -9.039 5.66 1 97.38 141 ILE A O 1
ATOM 1099 N N . GLU A 1 142 ? -17.078 -8.43 7.797 1 97.06 142 GLU A N 1
ATOM 1100 C CA . GLU A 1 142 ? -17.016 -9.82 8.25 1 97.06 142 GLU A CA 1
ATOM 1101 C C . GLU A 1 142 ? -18.156 -10.648 7.66 1 97.06 142 GLU A C 1
ATOM 1103 O O . GLU A 1 142 ? -17.938 -11.781 7.223 1 97.06 142 GLU A O 1
ATOM 1108 N N . GLY A 1 143 ? -19.344 -10.109 7.758 1 98.31 143 GLY A N 1
ATOM 1109 C CA . GLY A 1 143 ? -20.5 -10.789 7.18 1 98.31 143 GLY A CA 1
ATOM 1110 C C . GLY A 1 143 ? -20.328 -11.109 5.707 1 98.31 143 GLY A C 1
ATOM 1111 O O . GLY A 1 143 ? -20.688 -12.195 5.258 1 98.31 143 GLY A O 1
ATOM 1112 N N . LEU A 1 144 ? -19.797 -10.195 4.965 1 98.56 144 LEU A N 1
ATOM 1113 C CA . LEU A 1 144 ? -19.562 -10.398 3.541 1 98.56 144 LEU A CA 1
ATOM 1114 C C . LEU A 1 144 ? -18.516 -11.477 3.316 1 98.56 144 LEU A C 1
ATOM 1116 O O . LEU A 1 144 ? -18.703 -12.375 2.492 1 98.56 144 LEU A O 1
ATOM 1120 N N . MET A 1 145 ? -17.422 -11.438 4.035 1 98.44 145 MET A N 1
ATOM 1121 C CA . MET A 1 145 ? -16.359 -12.43 3.926 1 98.44 145 MET A CA 1
ATOM 1122 C C . MET A 1 145 ? -16.859 -13.812 4.324 1 98.44 145 MET A C 1
ATOM 1124 O O . MET A 1 145 ? -16.5 -14.812 3.705 1 98.44 145 MET A O 1
ATOM 1128 N N . GLU A 1 146 ? -17.688 -13.852 5.324 1 98.19 146 GLU A N 1
ATOM 1129 C CA . GLU A 1 146 ? -18.266 -15.117 5.773 1 98.19 146 GLU A CA 1
ATOM 1130 C C . GLU A 1 146 ? -19.078 -15.773 4.672 1 98.19 146 GLU A C 1
ATOM 1132 O O . GLU A 1 146 ? -19.016 -16.984 4.473 1 98.19 146 GLU A O 1
ATOM 1137 N N . ARG A 1 147 ? -19.875 -15.055 3.969 1 98.5 147 ARG A N 1
ATOM 1138 C CA . ARG A 1 147 ? -20.688 -15.578 2.879 1 98.5 147 ARG A CA 1
ATOM 1139 C C . ARG A 1 147 ? -19.812 -16.141 1.761 1 98.5 147 ARG A C 1
ATOM 1141 O O . ARG A 1 147 ? -20.094 -17.188 1.203 1 98.5 147 ARG A O 1
ATOM 1148 N N . ALA A 1 148 ? -18.75 -15.43 1.462 1 98.5 148 ALA A N 1
ATOM 1149 C CA . ALA A 1 148 ? -17.812 -15.914 0.456 1 98.5 148 ALA A CA 1
ATOM 1150 C C . ALA A 1 148 ? -17.125 -17.203 0.92 1 98.5 148 ALA A C 1
ATOM 1152 O O . ALA A 1 148 ? -16.875 -18.094 0.117 1 98.5 148 ALA A O 1
ATOM 1153 N N . ARG A 1 149 ? -16.812 -17.281 2.221 1 98.19 149 ARG A N 1
ATOM 1154 C CA . ARG A 1 149 ? -16.219 -18.5 2.787 1 98.19 149 ARG A CA 1
ATOM 1155 C C . ARG A 1 149 ? -17.203 -19.672 2.723 1 98.19 149 ARG A C 1
ATOM 1157 O O . ARG A 1 149 ? -16.828 -20.781 2.342 1 98.19 149 ARG A O 1
ATOM 1164 N N . GLU A 1 150 ? -18.328 -19.391 3.078 1 97.75 150 GLU A N 1
ATOM 1165 C CA . GLU A 1 150 ? -19.375 -20.422 3.074 1 97.75 150 GLU A CA 1
ATOM 1166 C C . GLU A 1 150 ? -19.609 -20.953 1.663 1 97.75 150 GLU A C 1
ATOM 1168 O O . GLU A 1 150 ? -19.906 -22.141 1.482 1 97.75 150 GLU A O 1
ATOM 1173 N N . ALA A 1 151 ? -19.516 -20.094 0.711 1 98.06 151 ALA A N 1
ATOM 1174 C CA . ALA A 1 151 ? -19.688 -20.484 -0.687 1 98.06 151 ALA A CA 1
ATOM 1175 C C . ALA A 1 151 ? -18.453 -21.203 -1.216 1 98.06 151 ALA A C 1
ATOM 1177 O O . ALA A 1 151 ? -18.422 -21.625 -2.371 1 98.06 151 ALA A O 1
ATOM 1178 N N . GLY A 1 152 ? -17.422 -21.297 -0.414 1 98.12 152 GLY A N 1
ATOM 1179 C CA . GLY A 1 152 ? -16.188 -21.969 -0.792 1 98.12 152 GLY A CA 1
ATOM 1180 C C . GLY A 1 152 ? -15.336 -21.172 -1.75 1 98.12 152 GLY A C 1
ATOM 1181 O O . GLY A 1 152 ? -14.523 -21.734 -2.49 1 98.12 152 GLY A O 1
ATOM 1182 N N . GLN A 1 153 ? -15.508 -19.891 -1.758 1 98.38 153 GLN A N 1
ATOM 1183 C CA . GLN A 1 153 ? -14.852 -19.062 -2.768 1 98.38 153 GLN A CA 1
ATOM 1184 C C . GLN A 1 153 ? -13.734 -18.219 -2.152 1 98.38 153 GLN A C 1
ATOM 1186 O O . GLN A 1 153 ? -12.93 -17.625 -2.873 1 98.38 153 GLN A O 1
ATOM 1191 N N . LEU A 1 154 ? -13.695 -18.109 -0.882 1 98.44 154 LEU A N 1
ATOM 1192 C CA . LEU A 1 154 ? -12.695 -17.344 -0.138 1 98.44 154 LEU A CA 1
ATOM 1193 C C . LEU A 1 154 ? -11.883 -18.25 0.774 1 98.44 154 LEU A C 1
ATOM 1195 O O . LEU A 1 154 ? -12.445 -19.109 1.475 1 98.44 154 LEU A O 1
ATOM 1199 N N . ARG A 1 155 ? -10.562 -18.078 0.665 1 98 155 ARG A N 1
ATOM 1200 C CA . ARG A 1 155 ? -9.727 -18.859 1.567 1 98 155 ARG A CA 1
ATOM 1201 C C . ARG A 1 155 ? -10.078 -18.594 3.023 1 98 155 ARG A C 1
ATOM 1203 O O . ARG A 1 155 ? -10.562 -17.5 3.355 1 98 155 ARG A O 1
ATOM 1210 N N . THR A 1 156 ? -9.703 -19.453 3.939 1 96.44 156 THR A N 1
ATOM 1211 C CA . THR A 1 156 ? -10.273 -19.406 5.281 1 96.44 156 THR A CA 1
ATOM 1212 C C . THR A 1 156 ? -9.258 -18.859 6.285 1 96.44 156 THR A C 1
ATOM 1214 O O . THR A 1 156 ? -9.586 -18.641 7.453 1 96.44 156 THR A O 1
ATOM 1217 N N . ASP A 1 157 ? -8.078 -18.547 5.891 1 95.94 157 ASP A N 1
ATOM 1218 C CA . ASP A 1 157 ? -7.012 -18.188 6.82 1 95.94 157 ASP A CA 1
ATOM 1219 C C . ASP A 1 157 ? -6.758 -16.672 6.805 1 95.94 157 ASP A C 1
ATOM 1221 O O . ASP A 1 157 ? -5.652 -16.219 7.117 1 95.94 157 ASP A O 1
ATOM 1225 N N . ILE A 1 158 ? -7.723 -15.922 6.352 1 95.06 158 ILE A N 1
ATOM 1226 C CA . ILE A 1 158 ? -7.59 -14.469 6.414 1 95.06 158 ILE A CA 1
ATOM 1227 C C . ILE A 1 158 ? -8.742 -13.875 7.227 1 95.06 158 ILE A C 1
ATOM 1229 O O . ILE A 1 158 ? -9.805 -14.492 7.34 1 95.06 158 ILE A O 1
ATOM 1233 N N . ALA A 1 159 ? -8.531 -12.75 7.828 1 94.19 159 ALA A N 1
ATOM 1234 C CA . ALA A 1 159 ? -9.531 -12.016 8.594 1 94.19 159 ALA A CA 1
ATOM 1235 C C . ALA A 1 159 ? -9.727 -10.609 8.047 1 94.19 159 ALA A C 1
ATOM 1237 O O . ALA A 1 159 ? -9.055 -10.211 7.086 1 94.19 159 ALA A O 1
ATOM 1238 N N . VAL A 1 160 ? -10.656 -9.906 8.641 1 92.88 160 VAL A N 1
ATOM 1239 C CA . VAL A 1 160 ? -11.062 -8.586 8.172 1 92.88 160 VAL A CA 1
ATOM 1240 C C . VAL A 1 160 ? -9.852 -7.656 8.148 1 92.88 160 VAL A C 1
ATOM 1242 O O . VAL A 1 160 ? -9.688 -6.863 7.219 1 92.88 160 VAL A O 1
ATOM 1245 N N . GLY A 1 161 ? -9 -7.746 9.109 1 89.56 161 GLY A N 1
ATOM 1246 C CA . GLY A 1 161 ? -7.82 -6.898 9.18 1 89.56 161 GLY A CA 1
ATOM 1247 C C . GLY A 1 161 ? -6.883 -7.09 8 1 89.56 161 GLY A C 1
ATOM 1248 O O . GLY A 1 161 ? -6.301 -6.121 7.504 1 89.56 161 GLY A O 1
ATOM 1249 N N . ASP A 1 162 ? -6.707 -8.359 7.559 1 93.06 162 ASP A N 1
ATOM 1250 C CA . ASP A 1 162 ? -5.871 -8.633 6.391 1 93.06 162 ASP A CA 1
ATOM 1251 C C . ASP A 1 162 ? -6.395 -7.887 5.16 1 93.06 162 ASP A C 1
ATOM 1253 O O . ASP A 1 162 ? -5.617 -7.277 4.422 1 93.06 162 ASP A O 1
ATOM 1257 N N . LEU A 1 163 ? -7.711 -7.953 5.02 1 94.75 163 LEU A N 1
ATOM 1258 C CA . LEU A 1 163 ? -8.344 -7.316 3.871 1 94.75 163 LEU A CA 1
ATOM 1259 C C . LEU A 1 163 ? -8.227 -5.797 3.957 1 94.75 163 LEU A C 1
ATOM 1261 O O . LEU A 1 163 ? -7.785 -5.148 3.006 1 94.75 163 LEU A O 1
ATOM 1265 N N . MET A 1 164 ? -8.516 -5.23 5.027 1 91 164 MET A N 1
ATOM 1266 C CA . MET A 1 164 ? -8.609 -3.783 5.18 1 91 164 MET A CA 1
ATOM 1267 C C . MET A 1 164 ? -7.223 -3.143 5.098 1 91 164 MET A C 1
ATOM 1269 O O . MET A 1 164 ? -7.055 -2.102 4.461 1 91 164 MET A O 1
ATOM 1273 N N . VAL A 1 165 ? -6.273 -3.742 5.695 1 89.56 165 VAL A N 1
ATOM 1274 C CA . VAL A 1 165 ? -4.926 -3.188 5.691 1 89.56 165 VAL A CA 1
ATOM 1275 C C . VAL A 1 165 ? -4.359 -3.217 4.273 1 89.56 165 VAL A C 1
ATOM 1277 O O . VAL A 1 165 ? -3.893 -2.195 3.762 1 89.56 165 VAL A O 1
ATOM 1280 N N . ALA A 1 166 ? -4.449 -4.367 3.666 1 93.38 166 ALA A N 1
ATOM 1281 C CA . ALA A 1 166 ? -3.912 -4.496 2.312 1 93.38 166 ALA A CA 1
ATOM 1282 C C . ALA A 1 166 ? -4.637 -3.562 1.347 1 93.38 166 ALA A C 1
ATOM 1284 O O . ALA A 1 166 ? -4.004 -2.928 0.497 1 93.38 166 ALA A O 1
ATOM 1285 N N . LEU A 1 167 ? -5.906 -3.51 1.49 1 93.31 167 LEU A N 1
ATOM 1286 C CA . LEU A 1 167 ? -6.707 -2.611 0.664 1 93.31 167 LEU A CA 1
ATOM 1287 C C . LEU A 1 167 ? -6.277 -1.161 0.864 1 93.31 167 LEU A C 1
ATOM 1289 O O . LEU A 1 167 ? -6.094 -0.424 -0.108 1 93.31 167 LEU A O 1
ATOM 1293 N N . SER A 1 168 ? -6.098 -0.745 2.039 1 91.19 168 SER A N 1
ATOM 1294 C CA . SER A 1 168 ? -5.672 0.615 2.35 1 91.19 168 SER A CA 1
ATOM 1295 C C . SER A 1 168 ? -4.273 0.894 1.805 1 91.19 168 SER A C 1
ATOM 1297 O O . SER A 1 168 ? -4.012 1.978 1.277 1 91.19 168 SER A O 1
ATOM 1299 N N . GLN A 1 169 ? -3.416 -0.056 1.949 1 90.56 169 GLN A N 1
ATOM 1300 C CA . GLN A 1 169 ? -2.051 0.109 1.464 1 90.56 169 GLN A CA 1
ATOM 1301 C C . GLN A 1 169 ? -2.016 0.198 -0.059 1 90.56 169 GLN A C 1
ATOM 1303 O O . GLN A 1 169 ? -1.361 1.08 -0.62 1 90.56 169 GLN A O 1
ATOM 1308 N N . LEU A 1 170 ? -2.719 -0.654 -0.717 1 92.88 170 LEU A N 1
ATOM 1309 C CA . LEU A 1 170 ? -2.688 -0.73 -2.174 1 92.88 170 LEU A CA 1
ATOM 1310 C C . LEU A 1 170 ? -3.35 0.495 -2.797 1 92.88 170 LEU A C 1
ATOM 1312 O O . LEU A 1 170 ? -3.129 0.795 -3.971 1 92.88 170 LEU A O 1
ATOM 1316 N N . THR A 1 171 ? -4.129 1.195 -2.053 1 90.88 171 THR A N 1
ATOM 1317 C CA . THR A 1 171 ? -4.816 2.365 -2.584 1 90.88 171 THR A CA 1
ATOM 1318 C C . THR A 1 171 ? -4.105 3.648 -2.168 1 90.88 171 THR A C 1
ATOM 1320 O O . THR A 1 171 ? -4.531 4.746 -2.531 1 90.88 171 THR A O 1
ATOM 1323 N N . ARG A 1 172 ? -3.125 3.545 -1.448 1 87.31 172 ARG A N 1
ATOM 1324 C CA . ARG A 1 172 ? -2.342 4.699 -1.02 1 87.31 172 ARG A CA 1
ATOM 1325 C C . ARG A 1 172 ? -1.253 5.031 -2.035 1 87.31 172 ARG A C 1
ATOM 1327 O O . ARG A 1 172 ? -0.44 4.172 -2.385 1 87.31 172 ARG A O 1
ATOM 1334 N N . PRO A 1 173 ? -1.242 6.234 -2.432 1 83.44 173 PRO A N 1
ATOM 1335 C CA . PRO A 1 173 ? -0.201 6.602 -3.395 1 83.4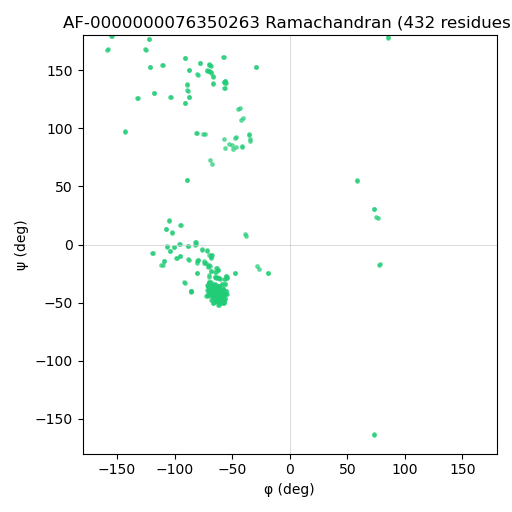4 173 PRO A CA 1
ATOM 1336 C C . PRO A 1 173 ? 1.203 6.547 -2.795 1 83.44 173 PRO A C 1
ATOM 1338 O O . PRO A 1 173 ? 1.376 6.77 -1.596 1 83.44 173 PRO A O 1
ATOM 1341 N N . LEU A 1 174 ? 2.16 6.145 -3.619 1 81.81 174 LEU A N 1
ATOM 1342 C CA . LEU A 1 174 ? 3.555 6.215 -3.195 1 81.81 174 LEU A CA 1
ATOM 1343 C C . LEU A 1 174 ? 4.012 7.664 -3.064 1 81.81 174 LEU A C 1
ATOM 1345 O O . LEU A 1 174 ? 3.539 8.539 -3.793 1 81.81 174 LEU A O 1
ATOM 1349 N N . PRO A 1 175 ? 4.891 7.875 -2.16 1 75.44 175 PRO A N 1
ATOM 1350 C CA . PRO A 1 175 ? 5.324 9.258 -1.971 1 75.44 175 PRO A CA 1
ATOM 1351 C C . PRO A 1 175 ? 5.891 9.883 -3.246 1 75.44 175 PRO A C 1
ATOM 1353 O O . PRO A 1 175 ? 6.648 9.234 -3.971 1 75.44 175 PRO A O 1
ATOM 1356 N N . GLY A 1 176 ? 5.52 11.125 -3.424 1 68.5 176 GLY A N 1
ATOM 1357 C CA . GLY A 1 176 ? 6.062 11.875 -4.543 1 68.5 176 GLY A CA 1
ATOM 1358 C C . GLY A 1 176 ? 5.406 11.531 -5.867 1 68.5 176 GLY A C 1
ATOM 1359 O O . GLY A 1 176 ? 5.781 12.078 -6.906 1 68.5 176 GLY A O 1
ATOM 1360 N N . THR A 1 177 ? 4.77 10.477 -5.84 1 65.69 177 THR A N 1
ATOM 1361 C CA . THR A 1 177 ? 4.121 10.094 -7.09 1 65.69 177 THR A CA 1
ATOM 1362 C C . THR A 1 177 ? 2.715 10.688 -7.168 1 65.69 177 THR A C 1
ATOM 1364 O O . THR A 1 177 ? 1.87 10.406 -6.316 1 65.69 177 THR A O 1
ATOM 1367 N N . ALA A 1 178 ? 2.523 12.031 -7.039 1 51.75 178 ALA A N 1
ATOM 1368 C CA . ALA A 1 178 ? 1.193 12.625 -7.176 1 51.75 178 ALA A CA 1
ATOM 1369 C C . ALA A 1 178 ? 0.404 11.938 -8.289 1 51.75 178 ALA A C 1
ATOM 1371 O O . ALA A 1 178 ? -0.612 12.469 -8.75 1 51.75 178 ALA A O 1
ATOM 1372 N N . CYS A 1 179 ? 0.796 10.875 -8.875 1 46.38 179 CYS A N 1
ATOM 1373 C CA . CYS A 1 179 ? 0.318 10.656 -10.234 1 46.38 179 CYS A CA 1
ATOM 1374 C C . CYS A 1 179 ? -1.138 10.203 -10.234 1 46.38 179 CYS A C 1
ATOM 1376 O O . CYS A 1 179 ? -1.472 9.172 -9.656 1 46.38 179 CYS A O 1
ATOM 1378 N N . PRO A 1 180 ? -2.184 11.094 -10.398 1 49 180 PRO A N 1
ATOM 1379 C CA . PRO A 1 180 ? -3.461 10.602 -10.922 1 49 180 PRO A CA 1
ATOM 1380 C C . PRO A 1 180 ? -3.324 9.266 -11.648 1 49 180 PRO A C 1
ATOM 1382 O O . PRO A 1 180 ? -4.273 8.477 -11.688 1 49 180 PRO A O 1
ATOM 1385 N N . SER A 1 181 ? -2.143 9.062 -12.109 1 55.12 181 SER A N 1
ATOM 1386 C CA . SER A 1 181 ? -1.865 7.918 -12.969 1 55.12 181 SER A CA 1
ATOM 1387 C C . SER A 1 181 ? -1.832 6.617 -12.172 1 55.12 181 SER A C 1
ATOM 1389 O O . SER A 1 181 ? -2.117 5.547 -12.711 1 55.12 181 SER A O 1
ATOM 1391 N N . MET A 1 182 ? -1.728 6.91 -10.844 1 60.72 182 MET A N 1
ATOM 1392 C CA . MET A 1 182 ? -1.652 5.645 -10.117 1 60.72 182 MET A CA 1
ATOM 1393 C C . MET A 1 182 ? -3.041 5.039 -9.93 1 60.72 182 MET A C 1
ATOM 1395 O O . MET A 1 182 ? -3.176 3.828 -9.758 1 60.72 182 MET A O 1
ATOM 1399 N N . ASP A 1 183 ? -3.957 5.91 -10.148 1 68.75 183 ASP A N 1
ATOM 1400 C CA . ASP A 1 183 ? -5.32 5.422 -9.984 1 68.75 183 ASP A CA 1
ATOM 1401 C C . ASP A 1 183 ? -5.645 4.324 -10.992 1 68.75 183 ASP A C 1
ATOM 1403 O O . ASP A 1 183 ? -6.418 3.412 -10.703 1 68.75 183 ASP A O 1
ATOM 1407 N N . ARG A 1 184 ? -4.918 4.5 -12.078 1 72.94 184 ARG A N 1
ATOM 1408 C CA . ARG A 1 184 ? -5.191 3.518 -13.117 1 72.94 184 ARG A CA 1
ATOM 1409 C C . ARG A 1 184 ? -4.715 2.131 -12.703 1 72.94 184 ARG A C 1
ATOM 1411 O O . ARG A 1 184 ? -5.238 1.121 -13.18 1 72.94 184 ARG A O 1
ATOM 1418 N N . PHE A 1 185 ? -3.779 2.143 -11.789 1 84.31 185 PHE A N 1
ATOM 1419 C CA . PHE A 1 185 ? -3.193 0.853 -11.445 1 84.31 185 PHE A CA 1
ATOM 1420 C C . PHE A 1 185 ? -3.82 0.301 -10.172 1 84.31 185 PHE A C 1
ATOM 1422 O O . PHE A 1 185 ? -3.682 -0.886 -9.867 1 84.31 185 PHE A O 1
ATOM 1429 N N . ILE A 1 186 ? -4.551 1.131 -9.523 1 89.5 186 ILE A N 1
ATOM 1430 C CA . ILE A 1 186 ? -5.113 0.745 -8.234 1 89.5 186 ILE A CA 1
ATOM 1431 C C . ILE A 1 186 ? -6.031 -0.461 -8.414 1 89.5 186 ILE A C 1
ATOM 1433 O O . ILE A 1 186 ? -5.852 -1.488 -7.754 1 89.5 186 ILE A O 1
ATOM 1437 N N . HIS A 1 187 ? -6.93 -0.37 -9.352 1 93.25 187 HIS A N 1
ATOM 1438 C CA . HIS A 1 187 ? -7.922 -1.424 -9.523 1 93.25 187 HIS A CA 1
ATOM 1439 C C . HIS A 1 187 ? -7.285 -2.703 -10.055 1 93.25 187 HIS A C 1
ATOM 1441 O O . HIS A 1 187 ? -7.695 -3.807 -9.68 1 93.25 187 HIS A O 1
ATOM 1447 N N . ARG A 1 188 ? -6.309 -2.475 -10.836 1 94.06 188 ARG A N 1
ATOM 1448 C CA . ARG A 1 188 ? -5.566 -3.617 -11.359 1 94.06 188 ARG A CA 1
ATOM 1449 C C . ARG A 1 188 ? -4.863 -4.375 -10.242 1 94.06 188 ARG A C 1
ATOM 1451 O O . ARG A 1 188 ? -4.965 -5.602 -10.156 1 94.06 188 ARG A O 1
ATOM 1458 N N . HIS A 1 189 ? -4.188 -3.725 -9.406 1 95.31 189 HIS A N 1
ATOM 1459 C CA . HIS A 1 189 ? -3.453 -4.34 -8.312 1 95.31 189 HIS A CA 1
ATOM 1460 C C . HIS A 1 189 ? -4.402 -4.898 -7.254 1 95.31 189 HIS A C 1
ATOM 1462 O O . HIS A 1 189 ? -4.113 -5.922 -6.633 1 95.31 189 HIS A O 1
ATOM 1468 N N . LEU A 1 190 ? -5.52 -4.254 -7.09 1 96.62 190 LEU A N 1
ATOM 1469 C CA . LEU A 1 190 ? -6.535 -4.797 -6.191 1 96.62 190 LEU A CA 1
ATOM 1470 C C . LEU A 1 190 ? -7.062 -6.129 -6.707 1 96.62 190 LEU A C 1
ATOM 1472 O O . LEU A 1 190 ? -7.281 -7.059 -5.926 1 96.62 190 LEU A O 1
ATOM 1476 N N . GLN A 1 191 ? -7.285 -6.152 -8 1 96.94 191 GLN A N 1
ATOM 1477 C CA . GLN A 1 191 ? -7.766 -7.398 -8.586 1 96.94 191 GLN A CA 1
ATOM 1478 C C . GLN A 1 191 ? -6.766 -8.531 -8.359 1 96.94 191 GLN A C 1
ATOM 1480 O O . GLN A 1 191 ? -7.156 -9.664 -8.062 1 96.94 191 GLN A O 1
ATOM 1485 N N . LEU A 1 192 ? -5.504 -8.219 -8.5 1 97.44 192 LEU A N 1
ATOM 1486 C CA . LEU A 1 192 ? -4.469 -9.219 -8.242 1 97.44 192 LEU A CA 1
ATOM 1487 C C . LEU A 1 192 ? -4.516 -9.68 -6.789 1 97.44 192 LEU A C 1
ATOM 1489 O O . LEU A 1 192 ? -4.441 -10.883 -6.516 1 97.44 192 LEU A O 1
ATOM 1493 N N . PHE A 1 193 ? -4.629 -8.797 -5.875 1 98.19 193 PHE A N 1
ATOM 1494 C CA . PHE A 1 193 ? -4.73 -9.125 -4.457 1 98.19 193 PHE A CA 1
ATOM 1495 C C . PHE A 1 193 ? -5.949 -9.992 -4.188 1 98.19 193 PHE A C 1
ATOM 1497 O O . PHE A 1 193 ? -5.855 -11 -3.482 1 98.19 193 PHE A O 1
ATOM 1504 N N . LEU A 1 194 ? -7.051 -9.633 -4.797 1 98.31 194 LEU A N 1
ATOM 1505 C CA . LEU A 1 194 ? -8.297 -10.383 -4.629 1 98.31 194 LEU A CA 1
ATOM 1506 C C . LEU A 1 194 ? -8.156 -11.805 -5.152 1 98.31 194 LEU A C 1
ATOM 1508 O O . LEU A 1 194 ? -8.656 -12.75 -4.543 1 98.31 194 LEU A O 1
ATOM 1512 N N . ASP A 1 195 ? -7.508 -11.953 -6.27 1 98.31 195 ASP A N 1
ATOM 1513 C CA . ASP A 1 195 ? -7.273 -13.289 -6.812 1 98.31 195 ASP A CA 1
ATOM 1514 C C . ASP A 1 195 ? -6.539 -14.172 -5.809 1 98.31 195 ASP A C 1
ATOM 1516 O O . ASP A 1 195 ? -6.762 -15.383 -5.758 1 98.31 195 ASP A O 1
ATOM 1520 N N . GLY A 1 196 ? -5.656 -13.531 -5.023 1 98.5 196 GLY A N 1
ATOM 1521 C CA . GLY A 1 196 ? -4.906 -14.266 -4.02 1 98.5 196 GLY A CA 1
ATOM 1522 C C . GLY A 1 196 ? -5.75 -14.672 -2.822 1 98.5 196 GLY A C 1
ATOM 1523 O O . GLY A 1 196 ? -5.348 -15.531 -2.035 1 98.5 196 GLY A O 1
ATOM 1524 N N . LEU A 1 197 ? -6.887 -14.078 -2.686 1 98.38 197 LEU A N 1
ATOM 1525 C CA . LEU A 1 197 ? -7.77 -14.367 -1.562 1 98.38 197 LEU A CA 1
ATOM 1526 C C . LEU A 1 197 ? -8.695 -15.539 -1.881 1 98.38 197 LEU A C 1
ATOM 1528 O O . LEU A 1 197 ? -9.367 -16.062 -0.992 1 98.38 197 LEU A O 1
ATOM 1532 N N . MET A 1 198 ? -8.766 -15.922 -3.098 1 98.25 198 MET A N 1
ATOM 1533 C CA . MET A 1 198 ? -9.719 -16.938 -3.533 1 98.25 198 MET A CA 1
ATOM 1534 C C . MET A 1 198 ? -9.344 -18.312 -2.99 1 98.25 198 MET A C 1
ATOM 1536 O O . MET A 1 198 ? -8.18 -18.562 -2.666 1 98.25 198 MET A O 1
ATOM 1540 N N . ALA A 1 199 ? -10.328 -19.156 -2.863 1 97.38 199 ALA A N 1
ATOM 1541 C CA . ALA A 1 199 ? -10.141 -20.578 -2.617 1 97.38 199 ALA A CA 1
ATOM 1542 C C . ALA A 1 199 ? -9.984 -21.344 -3.926 1 97.38 199 ALA A C 1
ATOM 1544 O O . ALA A 1 199 ? -10.609 -21 -4.934 1 97.38 199 ALA A O 1
ATOM 1545 N N . PRO A 1 200 ? -9.266 -22.406 -3.908 1 97 200 PRO A N 1
ATOM 1546 C CA . PRO A 1 200 ? -8.414 -22.891 -2.818 1 97 200 PRO A CA 1
ATOM 1547 C C . PRO A 1 200 ? -7.168 -22.031 -2.611 1 97 200 PRO A C 1
ATOM 1549 O O . PRO A 1 200 ? -6.691 -21.391 -3.553 1 97 200 PRO A O 1
ATOM 1552 N N . ALA A 1 201 ? -6.703 -21.953 -1.414 1 96.94 201 ALA A N 1
ATOM 1553 C CA . ALA A 1 201 ? -5.477 -21.234 -1.092 1 96.94 201 ALA A CA 1
ATOM 1554 C C . ALA A 1 201 ? -4.301 -21.766 -1.906 1 96.94 201 ALA A C 1
ATOM 1556 O O . ALA A 1 201 ? -4.16 -22.984 -2.092 1 96.94 201 ALA A O 1
ATOM 1557 N N . ARG A 1 202 ? -3.477 -20.875 -2.344 1 96.12 202 ARG A N 1
ATOM 1558 C CA . ARG A 1 202 ? -2.365 -21.266 -3.203 1 96.12 202 ARG A CA 1
ATOM 1559 C C . ARG A 1 202 ? -1.052 -21.281 -2.43 1 96.12 202 ARG A C 1
ATOM 1561 O O . ARG A 1 202 ? -0.004 -21.609 -2.98 1 96.12 202 ARG A O 1
ATOM 1568 N N . SER A 1 203 ? -1.109 -20.859 -1.218 1 95.12 203 SER A N 1
ATOM 1569 C CA . SER A 1 203 ? 0.049 -20.922 -0.333 1 95.12 203 SER A CA 1
ATOM 1570 C C . SER A 1 203 ? -0.372 -20.875 1.133 1 95.12 203 SER A C 1
ATOM 1572 O O . SER A 1 203 ? -1.539 -20.625 1.442 1 95.12 203 SER A O 1
ATOM 1574 N N . GLU A 1 204 ? 0.609 -21.203 1.992 1 94.38 204 GLU A N 1
ATOM 1575 C CA . GLU A 1 204 ? 0.433 -21 3.426 1 94.38 204 GLU A CA 1
ATOM 1576 C C . GLU A 1 204 ? 0.88 -19.594 3.84 1 94.38 204 GLU A C 1
ATOM 1578 O O . GLU A 1 204 ? 1.967 -19.156 3.467 1 94.38 204 GLU A O 1
ATOM 1583 N N . LEU A 1 205 ? 0.01 -18.984 4.594 1 95.06 205 LEU A N 1
ATOM 1584 C CA . LEU A 1 205 ? 0.329 -17.625 5 1 95.06 205 LEU A CA 1
ATOM 1585 C C . LEU A 1 205 ? 1.124 -17.609 6.301 1 95.06 205 LEU A C 1
ATOM 1587 O O . LEU A 1 205 ? 0.84 -18.391 7.211 1 95.06 205 LEU A O 1
ATOM 1591 N N . PRO A 1 206 ? 2.107 -16.766 6.316 1 91.62 206 PRO A N 1
ATOM 1592 C CA . PRO A 1 206 ? 2.818 -16.609 7.59 1 91.62 206 PRO A CA 1
ATOM 1593 C C . PRO A 1 206 ? 1.998 -15.867 8.641 1 91.62 206 PRO A C 1
ATOM 1595 O O . PRO A 1 206 ? 1.144 -15.047 8.297 1 91.62 206 PRO A O 1
ATOM 1598 N N . GLY A 1 207 ? 2.213 -16.188 9.906 1 88.94 207 GLY A N 1
ATOM 1599 C CA . GLY A 1 207 ? 1.552 -15.492 11.008 1 88.94 207 GLY A CA 1
ATOM 1600 C C . GLY A 1 207 ? 0.083 -15.844 11.133 1 88.94 207 GLY A C 1
ATOM 1601 O O . GLY A 1 207 ? -0.352 -16.891 10.656 1 88.94 207 GLY A O 1
ATOM 1602 N N . ALA A 1 208 ? -0.581 -14.977 11.875 1 86.38 208 ALA A N 1
ATOM 1603 C CA . ALA A 1 208 ? -2.004 -15.195 12.125 1 86.38 208 ALA A CA 1
ATOM 1604 C C . ALA A 1 208 ? -2.854 -14.148 11.406 1 86.38 208 ALA A C 1
ATOM 1606 O O . ALA A 1 208 ? -2.363 -13.07 11.062 1 86.38 208 ALA A O 1
ATOM 1607 N N . ALA A 1 209 ? -4.051 -14.562 11.148 1 87.5 209 ALA A N 1
ATOM 1608 C CA . ALA A 1 209 ? -5.004 -13.633 10.555 1 87.5 209 ALA A CA 1
ATOM 1609 C C . ALA A 1 209 ? -5.141 -12.375 11.398 1 87.5 209 ALA A C 1
ATOM 1611 O O . ALA A 1 209 ? -5.164 -12.445 12.633 1 87.5 209 ALA A O 1
ATOM 1612 N N . ALA A 1 210 ? -5.211 -11.258 10.711 1 81.25 210 ALA A N 1
ATOM 1613 C CA . ALA A 1 210 ? -5.258 -9.977 11.414 1 81.25 210 ALA A CA 1
ATOM 1614 C C . ALA A 1 210 ? -6.699 -9.547 11.68 1 81.25 210 ALA A C 1
ATOM 1616 O O . ALA A 1 210 ? -7.492 -9.398 10.75 1 81.25 210 ALA A O 1
ATOM 1617 N N . THR A 1 211 ? -6.977 -9.352 13.016 1 77.75 211 THR A N 1
ATOM 1618 C CA . THR A 1 211 ? -8.258 -8.742 13.375 1 77.75 211 THR A CA 1
ATOM 1619 C C . THR A 1 211 ? -8.125 -7.227 13.477 1 77.75 211 THR A C 1
ATOM 1621 O O . THR A 1 211 ? -7.016 -6.695 13.555 1 77.75 211 THR A O 1
ATOM 1624 N N . LEU A 1 212 ? -9.211 -6.535 13.398 1 74.94 212 LEU A N 1
ATOM 1625 C CA . LEU A 1 212 ? -9.164 -5.086 13.555 1 74.94 212 LEU A CA 1
ATOM 1626 C C . LEU A 1 212 ? -8.578 -4.707 14.906 1 74.94 212 LEU A C 1
ATOM 1628 O O . LEU A 1 212 ? -7.895 -3.686 15.031 1 74.94 212 LEU A O 1
ATOM 1632 N N . GLU A 1 213 ? -8.898 -5.57 15.852 1 72.94 213 GLU A N 1
ATOM 1633 C CA . GLU A 1 213 ? -8.352 -5.344 17.188 1 72.94 213 GLU A CA 1
ATOM 1634 C C . GLU A 1 213 ? -6.828 -5.449 17.188 1 72.94 213 GLU A C 1
ATOM 1636 O O . GLU A 1 213 ? -6.148 -4.68 17.859 1 72.94 213 GLU A O 1
ATOM 1641 N N . ASP A 1 214 ? -6.293 -6.371 16.438 1 70.5 214 ASP A N 1
ATOM 1642 C CA . ASP A 1 214 ? -4.852 -6.551 16.312 1 70.5 214 ASP A CA 1
ATOM 1643 C C . ASP A 1 214 ? -4.184 -5.305 15.742 1 70.5 214 ASP A C 1
ATOM 1645 O O . ASP A 1 214 ? -3.057 -4.969 16.109 1 70.5 214 ASP A O 1
ATOM 1649 N N . LEU A 1 215 ? -4.984 -4.605 14.922 1 69.56 215 LEU A N 1
ATOM 1650 C CA . LEU A 1 215 ? -4.441 -3.439 14.234 1 69.56 215 LEU A CA 1
ATOM 1651 C C . LEU A 1 215 ? -4.414 -2.227 15.164 1 69.56 215 LEU A C 1
ATOM 1653 O O . LEU A 1 215 ? -3.607 -1.314 14.977 1 69.56 215 LEU A O 1
ATOM 1657 N N . ARG A 1 216 ? -5.273 -2.268 16.125 1 68.5 216 ARG A N 1
ATOM 1658 C CA . ARG A 1 216 ? -5.383 -1.142 17.047 1 68.5 216 ARG A CA 1
ATOM 1659 C C . ARG A 1 216 ? -4.383 -1.271 18.188 1 68.5 216 ARG A C 1
ATOM 1661 O O . ARG A 1 216 ? -3.967 -0.269 18.781 1 68.5 216 ARG A O 1
ATOM 1668 N N . GLN A 1 217 ? -4.18 -2.461 18.719 1 59.53 217 GLN A N 1
ATOM 1669 C CA . GLN A 1 217 ? -3.389 -2.699 19.922 1 59.53 217 GLN A CA 1
ATOM 1670 C C . GLN A 1 217 ? -1.904 -2.465 19.672 1 59.53 217 GLN A C 1
ATOM 1672 O O . GLN A 1 217 ? -1.113 -2.352 20.609 1 59.53 217 GLN A O 1
ATOM 1677 N N . HIS A 1 218 ? -1.54 -2.266 18.391 1 52.5 218 HIS A N 1
ATOM 1678 C CA . HIS A 1 218 ? -0.092 -2.186 18.234 1 52.5 218 HIS A CA 1
ATOM 1679 C C . HIS A 1 218 ? 0.31 -0.962 17.422 1 52.5 218 HIS A C 1
ATOM 1681 O O . HIS A 1 218 ? -0.387 -0.586 16.469 1 52.5 218 HIS A O 1
ATOM 1687 N N . MET B 1 1 ? 67.75 1.168 33.844 1 34.16 1 MET B N 1
ATOM 1688 C CA . MET B 1 1 ? 67.375 1.758 32.562 1 34.16 1 MET B CA 1
ATOM 1689 C C . MET B 1 1 ? 65.938 1.319 32.156 1 34.16 1 MET B C 1
ATOM 1691 O O . MET B 1 1 ? 65.688 0.14 31.875 1 34.16 1 MET B O 1
ATOM 1695 N N . ASP B 1 2 ? 64.875 1.872 32.719 1 46.56 2 ASP B N 1
ATOM 1696 C CA . ASP B 1 2 ? 63.406 1.685 32.531 1 46.56 2 ASP B CA 1
ATOM 1697 C C . ASP B 1 2 ? 63 1.901 31.094 1 46.56 2 ASP B C 1
ATOM 1699 O O . ASP B 1 2 ? 63.156 2.994 30.547 1 46.56 2 ASP B O 1
ATOM 1703 N N . THR B 1 3 ? 63.125 0.927 30.219 1 46.09 3 THR B N 1
ATOM 1704 C CA . THR B 1 3 ? 62.688 0.952 28.812 1 46.09 3 THR B CA 1
ATOM 1705 C C . THR B 1 3 ? 61.25 1.427 28.703 1 46.09 3 THR B C 1
ATOM 1707 O O . THR B 1 3 ? 60.344 0.75 29.156 1 46.09 3 THR B O 1
ATOM 1710 N N . ALA B 1 4 ? 61.031 2.736 28.656 1 52.97 4 ALA B N 1
ATOM 1711 C CA . ALA B 1 4 ? 59.781 3.41 28.328 1 52.97 4 ALA B CA 1
ATOM 1712 C C . ALA B 1 4 ? 59.156 2.805 27.078 1 52.97 4 ALA B C 1
ATOM 1714 O O . ALA B 1 4 ? 59.75 2.791 26 1 52.97 4 ALA B O 1
ATOM 1715 N N . THR B 1 5 ? 58.406 1.715 27.172 1 51.41 5 THR B N 1
ATOM 1716 C CA . THR B 1 5 ? 57.656 1.156 26.062 1 51.41 5 THR B CA 1
ATOM 1717 C C . THR B 1 5 ? 56.969 2.262 25.266 1 51.41 5 THR B C 1
ATOM 1719 O O . THR B 1 5 ? 56.25 3.09 25.828 1 51.41 5 THR B O 1
ATOM 1722 N N . ALA B 1 6 ? 57.469 2.566 24.078 1 54.84 6 ALA B N 1
ATOM 1723 C CA . ALA B 1 6 ? 56.938 3.551 23.125 1 54.84 6 ALA B CA 1
ATOM 1724 C C . ALA B 1 6 ? 55.438 3.453 23.016 1 54.84 6 ALA B C 1
ATOM 1726 O O . ALA B 1 6 ? 54.875 2.357 23.062 1 54.84 6 ALA B O 1
ATOM 1727 N N . PRO B 1 7 ? 54.625 4.465 23.359 1 48.88 7 PRO B N 1
ATOM 1728 C CA . PRO B 1 7 ? 53.156 4.41 23.156 1 48.88 7 PRO B CA 1
ATOM 1729 C C . PRO B 1 7 ? 52.781 3.908 21.781 1 48.88 7 PRO B C 1
ATOM 1731 O O . PRO B 1 7 ? 53.438 4.25 20.781 1 48.88 7 PRO B O 1
ATOM 1734 N N . GLN B 1 8 ? 52.531 2.617 21.516 1 44.16 8 GLN B N 1
ATOM 1735 C CA . GLN B 1 8 ? 52 2.111 20.25 1 44.16 8 GLN B CA 1
ATOM 1736 C C . GLN B 1 8 ? 51 3.094 19.656 1 44.16 8 GLN B C 1
ATOM 1738 O O . GLN B 1 8 ? 50.031 3.479 20.312 1 44.16 8 GLN B O 1
ATOM 1743 N N . ARG B 1 9 ? 51.406 3.986 18.766 1 47 9 ARG B N 1
ATOM 1744 C CA . ARG B 1 9 ? 50.531 4.852 17.969 1 47 9 ARG B CA 1
ATOM 1745 C C . ARG B 1 9 ? 49.312 4.082 17.453 1 47 9 ARG B C 1
ATOM 1747 O O . ARG B 1 9 ? 49.469 3.105 16.719 1 47 9 ARG B O 1
ATOM 1754 N N . ARG B 1 10 ? 48.188 3.889 18.188 1 49.94 10 ARG B N 1
ATOM 1755 C CA . ARG B 1 10 ? 46.906 3.348 17.703 1 49.94 10 ARG B CA 1
ATOM 1756 C C . ARG B 1 10 ? 46.625 3.775 16.266 1 49.94 10 ARG B C 1
ATOM 1758 O O . ARG B 1 10 ? 46.656 4.969 15.961 1 49.94 10 ARG B O 1
ATOM 1765 N N . VAL B 1 11 ? 47 3.078 15.219 1 51.19 11 VAL B N 1
ATOM 1766 C CA . VAL B 1 11 ? 46.75 3.131 13.781 1 51.19 11 VAL B CA 1
ATOM 1767 C C . VAL B 1 11 ? 45.375 3.732 13.523 1 51.19 11 VAL B C 1
ATOM 1769 O O . VAL B 1 11 ? 44.469 3.615 14.359 1 51.19 11 VAL B O 1
ATOM 1772 N N . PRO B 1 12 ? 44.844 4.48 12.375 1 48.97 12 PRO B N 1
ATOM 1773 C CA . PRO B 1 12 ? 43.812 5.406 11.867 1 48.97 12 PRO B CA 1
ATOM 1774 C C . PRO B 1 12 ? 42.406 4.801 11.844 1 48.97 12 PRO B C 1
ATOM 1776 O O . PRO B 1 12 ? 42.156 3.85 11.102 1 48.97 12 PRO B O 1
ATOM 1779 N N . ARG B 1 13 ? 41.5 4.434 12.852 1 56.88 13 ARG B N 1
ATOM 1780 C CA . ARG B 1 13 ? 40.125 4.258 13.258 1 56.88 13 ARG B CA 1
ATOM 1781 C C . ARG B 1 13 ? 39.188 5.207 12.5 1 56.88 13 ARG B C 1
ATOM 1783 O O . ARG B 1 13 ? 37.969 5.09 12.578 1 56.88 13 ARG B O 1
ATOM 1790 N N . PRO B 1 14 ? 39.656 6.234 11.914 1 61.22 14 PRO B N 1
ATOM 1791 C CA . PRO B 1 14 ? 38.781 7.277 11.359 1 61.22 14 PRO B CA 1
ATOM 1792 C C . PRO B 1 14 ? 38.031 6.82 10.117 1 61.22 14 PRO B C 1
ATOM 1794 O O . PRO B 1 14 ? 36.844 7.094 9.977 1 61.22 14 PRO B O 1
ATOM 1797 N N . ARG B 1 15 ? 38.719 5.957 9.25 1 73.94 15 ARG B N 1
ATOM 1798 C CA . ARG B 1 15 ? 38.094 5.531 8.008 1 73.94 15 ARG B CA 1
ATOM 1799 C C . ARG B 1 15 ? 36.969 4.531 8.273 1 73.94 15 ARG B C 1
ATOM 1801 O O . ARG B 1 15 ? 35.906 4.625 7.684 1 73.94 15 ARG B O 1
ATOM 1808 N N . ALA B 1 16 ? 37.312 3.617 9.148 1 81.56 16 ALA B N 1
ATOM 1809 C CA . ALA B 1 16 ? 36.281 2.613 9.469 1 81.56 16 ALA B CA 1
ATOM 1810 C C . ALA B 1 16 ? 35.062 3.254 10.133 1 81.56 16 ALA B C 1
ATOM 1812 O O . ALA B 1 16 ? 33.938 2.885 9.836 1 81.56 16 ALA B O 1
ATOM 1813 N N . ASP B 1 17 ? 35.344 4.121 10.992 1 83.81 17 ASP B N 1
ATOM 1814 C CA . ASP B 1 17 ? 34.25 4.824 11.664 1 83.81 17 ASP B CA 1
ATOM 1815 C C . ASP B 1 17 ? 33.438 5.652 10.672 1 83.81 17 ASP B C 1
ATOM 1817 O O . ASP B 1 17 ? 32.219 5.727 10.773 1 83.81 17 ASP B O 1
ATOM 1821 N N . ALA B 1 18 ? 34.219 6.254 9.797 1 85.81 18 ALA B N 1
ATOM 1822 C CA . ALA B 1 18 ? 33.531 7.047 8.773 1 85.81 18 ALA B CA 1
ATOM 1823 C C . ALA B 1 18 ? 32.594 6.18 7.934 1 85.81 18 ALA B C 1
ATOM 1825 O O . ALA B 1 18 ? 31.469 6.574 7.641 1 85.81 18 ALA B O 1
ATOM 1826 N N . LEU B 1 19 ? 33.094 5.062 7.59 1 88.56 19 LEU B N 1
ATOM 1827 C CA . LEU B 1 19 ? 32.312 4.137 6.801 1 88.56 19 LEU B CA 1
ATOM 1828 C C . LEU B 1 19 ? 31.094 3.646 7.594 1 88.56 19 LEU B C 1
ATOM 1830 O O . LEU B 1 19 ? 30 3.535 7.055 1 88.56 19 LEU B O 1
ATOM 1834 N N . ARG B 1 20 ? 31.297 3.357 8.781 1 91.06 20 ARG B N 1
ATOM 1835 C CA . ARG B 1 20 ? 30.219 2.91 9.648 1 91.06 20 ARG B CA 1
ATOM 1836 C C . ARG B 1 20 ? 29.141 3.988 9.789 1 91.06 20 ARG B C 1
ATOM 1838 O O . ARG B 1 20 ? 27.953 3.691 9.758 1 91.06 20 ARG B O 1
ATOM 1845 N N . ASN B 1 21 ? 29.578 5.184 9.953 1 92.62 21 ASN B N 1
ATOM 1846 C CA . ASN B 1 21 ? 28.641 6.293 10.055 1 92.62 21 ASN B CA 1
ATOM 1847 C C . ASN B 1 21 ? 27.828 6.477 8.773 1 92.62 21 ASN B C 1
ATOM 1849 O O . ASN B 1 21 ? 26.625 6.695 8.812 1 92.62 21 ASN B O 1
ATOM 1853 N N . ARG B 1 22 ? 28.531 6.398 7.73 1 94.12 22 ARG B N 1
ATOM 1854 C CA . ARG B 1 22 ? 27.859 6.527 6.445 1 94.12 22 ARG B CA 1
ATOM 1855 C C . ARG B 1 22 ? 26.781 5.465 6.281 1 94.12 22 ARG B C 1
ATOM 1857 O O . ARG B 1 22 ? 25.672 5.766 5.844 1 94.12 22 ARG B O 1
ATOM 1864 N N . GLU B 1 23 ? 27.125 4.281 6.672 1 92.88 23 GLU B N 1
ATOM 1865 C CA . GLU B 1 23 ? 26.172 3.176 6.574 1 92.88 23 GLU B CA 1
ATOM 1866 C C . GLU B 1 23 ? 24.969 3.393 7.496 1 92.88 23 GLU B C 1
ATOM 1868 O O . GLU B 1 23 ? 23.828 3.105 7.121 1 92.88 23 GLU B O 1
ATOM 1873 N N . ARG B 1 24 ? 25.234 3.852 8.609 1 94.75 24 ARG B N 1
ATOM 1874 C CA . ARG B 1 24 ? 24.156 4.141 9.562 1 94.75 24 ARG B CA 1
ATOM 1875 C C . ARG B 1 24 ? 23.219 5.211 9.016 1 94.75 24 ARG B C 1
ATOM 1877 O O . ARG B 1 24 ? 22 5.098 9.156 1 94.75 24 ARG B O 1
ATOM 1884 N N . ILE B 1 25 ? 23.797 6.191 8.422 1 96.62 25 ILE B N 1
ATOM 1885 C CA . ILE B 1 25 ? 23 7.285 7.863 1 96.62 25 ILE B CA 1
ATOM 1886 C C . ILE B 1 25 ? 22.125 6.758 6.727 1 96.62 25 ILE B C 1
ATOM 1888 O O . ILE B 1 25 ? 20.922 7.039 6.68 1 96.62 25 ILE B O 1
ATOM 1892 N N . VAL B 1 26 ? 22.719 5.945 5.883 1 95.62 26 VAL B N 1
ATOM 1893 C CA . VAL B 1 26 ? 21.984 5.398 4.746 1 95.62 26 VAL B CA 1
ATOM 1894 C C . VAL B 1 26 ? 20.875 4.48 5.242 1 95.62 26 VAL B C 1
ATOM 1896 O O . VAL B 1 26 ? 19.75 4.531 4.738 1 95.62 26 VAL B O 1
ATOM 1899 N N . ALA B 1 27 ? 21.156 3.721 6.23 1 94.75 27 ALA B N 1
ATOM 1900 C CA . ALA B 1 27 ? 20.172 2.805 6.793 1 94.75 27 ALA B CA 1
ATOM 1901 C C . ALA B 1 27 ? 19 3.57 7.422 1 94.75 27 ALA B C 1
ATOM 1903 O O . ALA B 1 27 ? 17.844 3.221 7.219 1 94.75 27 ALA B O 1
ATOM 1904 N N . ALA B 1 28 ? 19.328 4.559 8.133 1 95.5 28 ALA B N 1
ATOM 1905 C CA . ALA B 1 28 ? 18.297 5.391 8.766 1 95.5 28 ALA B CA 1
ATOM 1906 C C . ALA B 1 28 ? 17.438 6.086 7.711 1 95.5 28 ALA B C 1
ATOM 1908 O O . ALA B 1 28 ? 16.203 6.102 7.812 1 95.5 28 ALA B O 1
ATOM 1909 N N . ALA B 1 29 ? 18.078 6.641 6.75 1 95.56 29 ALA B N 1
ATOM 1910 C CA . ALA B 1 29 ? 17.375 7.336 5.68 1 95.56 29 ALA B CA 1
ATOM 1911 C C . ALA B 1 29 ? 16.453 6.379 4.918 1 95.56 29 ALA B C 1
ATOM 1913 O O . ALA B 1 29 ? 15.32 6.727 4.594 1 95.56 29 ALA B O 1
ATOM 1914 N N . ARG B 1 30 ? 16.969 5.238 4.688 1 94.38 30 ARG B N 1
ATOM 1915 C CA . ARG B 1 30 ? 16.203 4.211 3.99 1 94.38 30 ARG B CA 1
ATOM 1916 C C . ARG B 1 30 ? 14.891 3.924 4.703 1 94.38 30 ARG B C 1
ATOM 1918 O O . ARG B 1 30 ? 13.836 3.906 4.074 1 94.38 30 ARG B O 1
ATOM 1925 N N . GLU B 1 31 ? 14.945 3.773 5.938 1 91.44 31 GLU B N 1
ATOM 1926 C CA . GLU B 1 31 ? 13.75 3.521 6.73 1 91.44 31 GLU B CA 1
ATOM 1927 C C . GLU B 1 31 ? 12.805 4.719 6.699 1 91.44 31 GLU B C 1
ATOM 1929 O O . GLU B 1 31 ? 11.594 4.559 6.523 1 91.44 31 GLU B O 1
ATOM 1934 N N . MET B 1 32 ? 13.305 5.824 6.789 1 90.75 32 MET B N 1
ATOM 1935 C CA . MET B 1 32 ? 12.5 7.039 6.859 1 90.75 32 MET B CA 1
ATOM 1936 C C . MET B 1 32 ? 11.844 7.344 5.516 1 90.75 32 MET B C 1
ATOM 1938 O O . MET B 1 32 ? 10.703 7.797 5.461 1 90.75 32 MET B O 1
ATOM 1942 N N . PHE B 1 33 ? 12.562 7.039 4.445 1 90.06 33 PHE B N 1
ATOM 1943 C CA . PHE B 1 33 ? 12.039 7.324 3.117 1 90.06 33 PHE B CA 1
ATOM 1944 C C . PHE B 1 33 ? 10.812 6.465 2.826 1 90.06 33 PHE B C 1
ATOM 1946 O O . PHE B 1 33 ? 9.891 6.902 2.135 1 90.06 33 PHE B O 1
ATOM 1953 N N . VAL B 1 34 ? 10.773 5.266 3.305 1 87.81 34 VAL B N 1
ATOM 1954 C CA . VAL B 1 34 ? 9.633 4.379 3.105 1 87.81 34 VAL B CA 1
ATOM 1955 C C . VAL B 1 34 ? 8.406 4.949 3.814 1 87.81 34 VAL B C 1
ATOM 1957 O O . VAL B 1 34 ? 7.305 4.953 3.258 1 87.81 34 VAL B O 1
ATOM 1960 N N . GLU B 1 35 ? 8.625 5.492 4.934 1 82.19 35 GLU B N 1
ATOM 1961 C CA . GLU B 1 35 ? 7.523 5.941 5.773 1 82.19 35 GLU B CA 1
ATOM 1962 C C . GLU B 1 35 ? 7.074 7.348 5.395 1 82.19 35 GLU B C 1
ATOM 1964 O O . GLU B 1 35 ? 5.875 7.625 5.32 1 82.19 35 GLU B O 1
ATOM 1969 N N . TYR B 1 36 ? 8.094 8.227 5.094 1 82.81 36 TYR B N 1
ATOM 1970 C CA . TYR B 1 36 ? 7.777 9.648 5.023 1 82.81 36 TYR B CA 1
ATOM 1971 C C . TYR B 1 36 ? 8.062 10.203 3.635 1 82.81 36 TYR B C 1
ATOM 1973 O O . TYR B 1 36 ? 7.684 11.336 3.32 1 82.81 36 TYR B O 1
ATOM 1981 N N . GLY B 1 37 ? 8.664 9.422 2.795 1 84.88 37 GLY B N 1
ATOM 1982 C CA . GLY B 1 37 ? 9.133 9.961 1.523 1 84.88 37 GLY B CA 1
ATOM 1983 C C . GLY B 1 37 ? 10.508 10.594 1.608 1 84.88 37 GLY B C 1
ATOM 1984 O O . GLY B 1 37 ? 11.094 10.672 2.689 1 84.88 37 GLY B O 1
ATOM 1985 N N . PRO B 1 38 ? 11 11.055 0.536 1 87.19 38 PRO B N 1
ATOM 1986 C CA . PRO B 1 38 ? 12.398 11.492 0.459 1 87.19 38 PRO B CA 1
ATOM 1987 C C . PRO B 1 38 ? 12.602 12.906 0.991 1 87.19 38 PRO B C 1
ATOM 1989 O O . PRO B 1 38 ? 13.734 13.367 1.116 1 87.19 38 PRO B O 1
ATOM 1992 N N . ASP B 1 39 ? 11.594 13.555 1.42 1 85.69 39 ASP B N 1
ATOM 1993 C CA . ASP B 1 39 ? 11.719 14.953 1.797 1 85.69 39 ASP B CA 1
ATOM 1994 C C . ASP B 1 39 ? 11.984 15.102 3.293 1 85.69 39 ASP B C 1
ATOM 1996 O O . ASP B 1 39 ? 11.93 16.203 3.834 1 85.69 39 ASP B O 1
ATOM 2000 N N . VAL B 1 40 ? 12.375 14.078 3.92 1 87.81 40 VAL B N 1
ATOM 2001 C CA . VAL B 1 40 ? 12.688 14.141 5.344 1 87.81 40 VAL B CA 1
ATOM 2002 C C . VAL B 1 40 ? 13.922 15.016 5.57 1 87.81 40 VAL B C 1
ATOM 2004 O O . VAL B 1 40 ? 14.906 14.914 4.836 1 87.81 40 VAL B O 1
ATOM 2007 N N . PRO B 1 41 ? 13.883 15.828 6.578 1 91.56 41 PRO B N 1
ATOM 2008 C CA . PRO B 1 41 ? 15.023 16.703 6.863 1 91.56 41 PRO B CA 1
ATOM 2009 C C . PRO B 1 41 ? 16.25 15.938 7.348 1 91.56 41 PRO B C 1
ATOM 2011 O O . PRO B 1 41 ? 16.109 14.922 8.031 1 91.56 41 PRO B O 1
ATOM 2014 N N . PHE B 1 42 ? 17.422 16.578 7.09 1 92.12 42 PHE B N 1
ATOM 2015 C CA . PHE B 1 42 ? 18.688 15.969 7.461 1 92.12 42 PHE B CA 1
ATOM 2016 C C . PHE B 1 42 ? 18.781 15.781 8.969 1 92.12 42 PHE B C 1
ATOM 2018 O O . PHE B 1 42 ? 19.344 14.797 9.445 1 92.12 42 PHE B O 1
ATOM 2025 N N . ASP B 1 43 ? 18.297 16.75 9.672 1 94.19 43 ASP B N 1
ATOM 2026 C CA . ASP B 1 43 ? 18.391 16.672 11.125 1 94.19 43 ASP B CA 1
ATOM 2027 C C . ASP B 1 43 ? 17.625 15.469 11.664 1 94.19 43 ASP B C 1
ATOM 2029 O O . ASP B 1 43 ? 18.078 14.82 12.617 1 94.19 43 ASP B O 1
ATOM 2033 N N . GLU B 1 44 ? 16.547 15.141 11.078 1 94.44 44 GLU B N 1
ATOM 2034 C CA . GLU B 1 44 ? 15.789 13.961 11.492 1 94.44 44 GLU B CA 1
ATOM 2035 C C . GLU B 1 44 ? 16.516 12.672 11.133 1 94.44 44 GLU B C 1
ATOM 2037 O O . GLU B 1 44 ? 16.516 11.719 11.906 1 94.44 44 GLU B O 1
ATOM 2042 N N . VAL B 1 45 ? 17.141 12.641 10 1 96.06 45 VAL B N 1
ATOM 2043 C CA . VAL B 1 45 ? 17.922 11.477 9.594 1 96.06 45 VAL B CA 1
ATOM 2044 C C . VAL B 1 45 ? 19.094 11.281 10.555 1 96.06 45 VAL B C 1
ATOM 2046 O O . VAL B 1 45 ? 19.375 10.156 10.984 1 96.06 45 VAL B O 1
ATOM 2049 N N . ALA B 1 46 ? 19.75 12.414 10.852 1 96.5 46 ALA B N 1
ATOM 2050 C CA . ALA B 1 46 ? 20.859 12.367 11.789 1 96.5 46 ALA B CA 1
ATOM 2051 C C . ALA B 1 46 ? 20.438 11.789 13.133 1 96.5 46 ALA B C 1
ATOM 2053 O O . ALA B 1 46 ? 21.094 10.906 13.68 1 96.5 46 ALA B O 1
ATOM 2054 N N . ARG B 1 47 ? 19.344 12.289 13.617 1 96.56 47 ARG B N 1
ATOM 2055 C CA . ARG B 1 47 ? 18.812 11.828 14.891 1 96.56 47 ARG B CA 1
ATOM 2056 C C . ARG B 1 47 ? 18.531 10.328 14.859 1 96.56 47 ARG B C 1
ATOM 2058 O O . ARG B 1 47 ? 18.938 9.594 15.766 1 96.56 47 ARG B O 1
ATOM 2065 N N . ARG B 1 48 ? 17.891 9.875 13.852 1 94.56 48 ARG B N 1
ATOM 2066 C CA . ARG B 1 48 ? 17.562 8.469 13.711 1 94.56 48 ARG B CA 1
ATOM 2067 C C . ARG B 1 48 ? 18.812 7.613 13.594 1 94.56 48 ARG B C 1
ATOM 2069 O O . ARG B 1 48 ? 18.859 6.477 14.07 1 94.56 48 ARG B O 1
ATOM 2076 N N . ALA B 1 49 ? 19.828 8.141 12.945 1 96.06 49 ALA B N 1
ATOM 2077 C CA . ALA B 1 49 ? 21.078 7.418 12.719 1 96.06 49 ALA B CA 1
ATOM 2078 C C . ALA B 1 49 ? 21.953 7.441 13.961 1 96.06 49 ALA B C 1
ATOM 2080 O O . ALA B 1 49 ? 22.953 6.703 14.039 1 96.06 49 ALA B O 1
ATOM 2081 N N . GLY B 1 50 ? 21.594 8.312 14.898 1 96.38 50 GLY B N 1
ATOM 2082 C CA . GLY B 1 50 ? 22.406 8.438 16.109 1 96.38 50 GLY B CA 1
ATOM 2083 C C . GLY B 1 50 ? 23.719 9.141 15.867 1 96.38 50 GLY B C 1
ATOM 2084 O O . GLY B 1 50 ? 24.75 8.773 16.453 1 96.38 50 GLY B O 1
ATOM 2085 N N . VAL B 1 51 ? 23.781 10.039 14.93 1 95.88 51 VAL B N 1
ATOM 2086 C CA . VAL B 1 51 ? 24.984 10.82 14.633 1 95.88 51 VAL B CA 1
ATOM 2087 C C . VAL B 1 51 ? 24.672 12.312 14.695 1 95.88 51 VAL B C 1
ATOM 2089 O O . VAL B 1 51 ? 23.5 12.695 14.797 1 95.88 51 VAL B O 1
ATOM 2092 N N . GLY B 1 52 ? 25.672 13.117 14.703 1 94 52 GLY B N 1
ATOM 2093 C CA . GLY B 1 52 ? 25.469 14.562 14.656 1 94 52 GLY B CA 1
ATOM 2094 C C . GLY B 1 52 ? 25.141 15.07 13.266 1 94 52 GLY B C 1
ATOM 2095 O O . GLY B 1 52 ? 25.484 14.438 12.266 1 94 52 GLY B O 1
ATOM 2096 N N . ASN B 1 53 ? 24.516 16.172 13.195 1 94.44 53 ASN B N 1
ATOM 2097 C CA . ASN B 1 53 ? 24.172 16.797 11.922 1 94.44 53 ASN B CA 1
ATOM 2098 C C . ASN B 1 53 ? 25.406 17.031 11.062 1 94.44 53 ASN B C 1
ATOM 2100 O O . ASN B 1 53 ? 25.375 16.812 9.852 1 94.44 53 ASN B O 1
ATOM 2104 N N . ALA B 1 54 ? 26.438 17.469 11.703 1 94.44 54 ALA B N 1
ATOM 2105 C CA . ALA B 1 54 ? 27.672 17.75 10.977 1 94.44 54 ALA B CA 1
ATOM 2106 C C . ALA B 1 54 ? 28.203 16.484 10.289 1 94.44 54 ALA B C 1
ATOM 2108 O O . ALA B 1 54 ? 28.766 16.562 9.195 1 94.44 54 ALA B O 1
ATOM 2109 N N . THR B 1 55 ? 28.078 15.406 10.93 1 94.12 55 THR B N 1
ATOM 2110 C CA . THR B 1 55 ? 28.5 14.133 10.367 1 94.12 55 THR B CA 1
ATOM 2111 C C . THR B 1 55 ? 27.734 13.82 9.086 1 94.12 55 THR B C 1
ATOM 2113 O O . THR B 1 55 ? 28.328 13.375 8.102 1 94.12 55 THR B O 1
ATOM 2116 N N . VAL B 1 56 ? 26.438 14.055 9.055 1 95.25 56 VAL B N 1
ATOM 2117 C CA . VAL B 1 56 ? 25.609 13.812 7.867 1 95.25 56 VAL B CA 1
ATOM 2118 C C . VAL B 1 56 ? 26.078 14.711 6.727 1 95.25 56 VAL B C 1
ATOM 2120 O O . VAL B 1 56 ? 26.281 14.25 5.602 1 95.25 56 VAL B O 1
ATOM 2123 N N . TYR B 1 57 ? 26.328 15.945 7.043 1 93.69 57 TYR B N 1
ATOM 2124 C CA . TYR B 1 57 ? 26.703 16.922 6.027 1 93.69 57 TYR B CA 1
ATOM 2125 C C . TYR B 1 57 ? 28.094 16.641 5.484 1 93.69 57 TYR B C 1
ATOM 2127 O O . TYR B 1 57 ? 28.406 16.969 4.34 1 93.69 57 TYR B O 1
ATOM 2135 N N . ARG B 1 58 ? 28.938 16.031 6.305 1 94.31 58 ARG B N 1
ATOM 2136 C CA . ARG B 1 58 ? 30.266 15.648 5.855 1 94.31 58 ARG B CA 1
ATOM 2137 C C . ARG B 1 58 ? 30.188 14.523 4.828 1 94.31 58 ARG B C 1
ATOM 2139 O O . ARG B 1 58 ? 31.016 14.461 3.908 1 94.31 58 ARG B O 1
ATOM 2146 N N . HIS B 1 59 ? 29.234 13.711 4.992 1 94.94 59 HIS B N 1
ATOM 2147 C CA . HIS B 1 59 ? 29.141 12.531 4.137 1 94.94 59 HIS B CA 1
ATOM 2148 C C . HIS B 1 59 ? 28.297 12.812 2.904 1 94.94 59 HIS B C 1
ATOM 2150 O O . HIS B 1 59 ? 28.5 12.219 1.847 1 94.94 59 HIS B O 1
ATOM 2156 N N . PHE B 1 60 ? 27.328 13.648 3.068 1 95.5 60 PHE B N 1
ATOM 2157 C CA . PHE B 1 60 ? 26.391 13.969 1.989 1 95.5 60 PHE B CA 1
ATOM 2158 C C . PHE B 1 60 ? 26.219 15.477 1.854 1 95.5 60 PHE B C 1
ATOM 2160 O O . PHE B 1 60 ? 25.719 16.125 2.775 1 95.5 60 PHE B O 1
ATOM 2167 N N . ALA B 1 61 ? 26.438 15.922 0.673 1 92.38 61 ALA B N 1
ATOM 2168 C CA . ALA B 1 61 ? 26.484 17.359 0.427 1 92.38 61 ALA B CA 1
ATOM 2169 C C . ALA B 1 61 ? 25.094 17.984 0.547 1 92.38 61 ALA B C 1
ATOM 2171 O O . ALA B 1 61 ? 24.953 19.125 0.973 1 92.38 61 ALA B O 1
ATOM 2172 N N . ASP B 1 62 ? 24.031 17.234 0.087 1 90.69 62 ASP B N 1
ATOM 2173 C CA . ASP B 1 62 ? 22.641 17.719 0.164 1 90.69 62 ASP B CA 1
ATOM 2174 C C . ASP B 1 62 ? 21.656 16.547 0.182 1 90.69 62 ASP B C 1
ATOM 2176 O O . ASP B 1 62 ? 22.062 15.383 0.108 1 90.69 62 ASP B O 1
ATOM 2180 N N . ARG B 1 63 ? 20.484 16.875 0.257 1 90.19 63 ARG B N 1
ATOM 2181 C CA . ARG B 1 63 ? 19.422 15.875 0.335 1 90.19 63 ARG B CA 1
ATOM 2182 C C . ARG B 1 63 ? 19.344 15.055 -0.947 1 90.19 63 ARG B C 1
ATOM 2184 O O . ARG B 1 63 ? 19.109 13.844 -0.903 1 90.19 63 ARG B O 1
ATOM 2191 N N . ALA B 1 64 ? 19.578 15.719 -2.021 1 88.56 64 ALA B N 1
ATOM 2192 C CA . ALA B 1 64 ? 19.516 15.023 -3.307 1 88.56 64 ALA B CA 1
ATOM 2193 C C . ALA B 1 64 ? 20.578 13.938 -3.393 1 88.56 64 ALA B C 1
ATOM 2195 O O . ALA B 1 64 ? 20.312 12.844 -3.902 1 88.56 64 ALA B O 1
ATOM 2196 N N . GLU B 1 65 ? 21.688 14.234 -2.92 1 91.69 65 GLU B N 1
ATOM 2197 C CA . GLU B 1 65 ? 22.766 13.25 -2.914 1 91.69 65 GLU B CA 1
ATOM 2198 C C . GLU B 1 65 ? 22.422 12.078 -1.995 1 91.69 65 GLU B C 1
ATOM 2200 O O . GLU B 1 65 ? 22.656 10.914 -2.35 1 91.69 65 GLU B O 1
ATOM 2205 N N . LEU B 1 66 ? 21.938 12.383 -0.806 1 93.5 66 LEU B N 1
ATOM 2206 C CA . LEU B 1 66 ? 21.547 11.32 0.111 1 93.5 66 LEU B CA 1
ATOM 2207 C C . LEU B 1 66 ? 20.469 10.438 -0.512 1 93.5 66 LEU B C 1
ATOM 2209 O O . LEU B 1 66 ? 20.562 9.211 -0.461 1 93.5 66 LEU B O 1
ATOM 2213 N N . VAL B 1 67 ? 19.469 11.023 -1.16 1 92.12 67 VAL B N 1
ATOM 2214 C CA . VAL B 1 67 ? 18.391 10.281 -1.805 1 92.12 67 VAL B CA 1
ATOM 2215 C C . VAL B 1 67 ? 18.969 9.375 -2.891 1 92.12 67 VAL B C 1
ATOM 2217 O O . VAL B 1 67 ? 18.625 8.188 -2.959 1 92.12 67 VAL B O 1
ATOM 2220 N N . ARG B 1 68 ? 19.812 9.898 -3.686 1 91.88 68 ARG B N 1
ATOM 2221 C CA . ARG B 1 68 ? 20.422 9.117 -4.758 1 91.88 68 ARG B CA 1
ATOM 2222 C C . ARG B 1 68 ? 21.188 7.922 -4.199 1 91.88 68 ARG B C 1
ATOM 2224 O O . ARG B 1 68 ? 21.078 6.812 -4.727 1 91.88 68 ARG B O 1
ATOM 2231 N N . GLN B 1 69 ? 21.906 8.156 -3.145 1 92.62 69 GLN B N 1
ATOM 2232 C CA . GLN B 1 69 ? 22.703 7.09 -2.572 1 92.62 69 GLN B CA 1
ATOM 2233 C C . GLN B 1 69 ? 21.844 6.02 -1.921 1 92.62 69 GLN B C 1
ATOM 2235 O O . GLN B 1 69 ? 22.156 4.832 -1.985 1 92.62 69 GLN B O 1
ATOM 2240 N N . VAL B 1 70 ? 20.766 6.402 -1.279 1 94.12 70 VAL B N 1
ATOM 2241 C CA . VAL B 1 70 ? 19.828 5.445 -0.708 1 94.12 70 VAL B CA 1
ATOM 2242 C C . VAL B 1 70 ? 19.188 4.625 -1.824 1 94.12 70 VAL B C 1
ATOM 2244 O O . VAL B 1 70 ? 19.109 3.398 -1.734 1 94.12 70 VAL B O 1
ATOM 2247 N N . VAL B 1 71 ? 18.766 5.27 -2.854 1 92.56 71 VAL B N 1
ATOM 2248 C CA . VAL B 1 71 ? 18.156 4.594 -3.992 1 92.56 71 VAL B CA 1
ATOM 2249 C C . VAL B 1 71 ? 19.141 3.592 -4.594 1 92.56 71 VAL B C 1
ATOM 2251 O O . VAL B 1 71 ? 18.797 2.438 -4.84 1 92.56 71 VAL B O 1
ATOM 2254 N N . LEU B 1 72 ? 20.344 4.055 -4.801 1 92.69 72 LEU B N 1
ATOM 2255 C CA . LEU B 1 72 ? 21.375 3.182 -5.355 1 92.69 72 LEU B CA 1
ATOM 2256 C C . LEU B 1 72 ? 21.594 1.969 -4.457 1 92.69 72 LEU B C 1
ATOM 2258 O O . LEU B 1 72 ? 21.672 0.837 -4.941 1 92.69 72 LEU B O 1
ATOM 2262 N N . TYR B 1 73 ? 21.672 2.209 -3.215 1 93.81 73 TYR B N 1
ATOM 2263 C CA . TYR B 1 73 ? 21.875 1.153 -2.229 1 93.81 73 TYR B CA 1
ATOM 2264 C C . TYR B 1 73 ? 20.781 0.103 -2.322 1 93.81 73 TYR B C 1
ATOM 2266 O O . TYR B 1 73 ? 21.062 -1.094 -2.412 1 93.81 73 TYR B O 1
ATOM 2274 N N . VAL B 1 74 ? 19.594 0.528 -2.326 1 94.75 74 VAL B N 1
ATOM 2275 C CA . VAL B 1 74 ? 18.453 -0.38 -2.336 1 94.75 74 VAL B CA 1
ATOM 2276 C C . VAL B 1 74 ? 18.344 -1.068 -3.695 1 94.75 74 VAL B C 1
ATOM 2278 O O . VAL B 1 74 ? 18.156 -2.283 -3.77 1 94.75 74 VAL B O 1
ATOM 2281 N N . THR B 1 75 ? 18.5 -0.311 -4.758 1 93.5 75 THR B N 1
ATOM 2282 C CA . THR B 1 75 ? 18.391 -0.855 -6.105 1 93.5 75 THR B CA 1
ATOM 2283 C C . THR B 1 75 ? 19.406 -1.979 -6.316 1 93.5 75 THR B C 1
ATOM 2285 O O . THR B 1 75 ? 19.062 -3.041 -6.836 1 93.5 75 THR B O 1
ATOM 2288 N N . ASP B 1 76 ? 20.594 -1.764 -5.871 1 94.56 76 ASP B N 1
ATOM 2289 C CA . ASP B 1 76 ? 21.641 -2.758 -6.055 1 94.56 76 ASP B CA 1
ATOM 2290 C C . ASP B 1 76 ? 21.328 -4.039 -5.289 1 94.56 76 ASP B C 1
ATOM 2292 O O . ASP B 1 76 ? 21.484 -5.141 -5.82 1 94.56 76 ASP B O 1
ATOM 2296 N N . ARG B 1 77 ? 20.906 -3.883 -4.141 1 96 77 ARG B N 1
ATOM 2297 C CA . ARG B 1 77 ? 20.625 -5.043 -3.305 1 96 77 ARG B CA 1
ATOM 2298 C C . ARG B 1 77 ? 19.406 -5.809 -3.822 1 96 77 ARG B C 1
ATOM 2300 O O . ARG B 1 77 ? 19.406 -7.039 -3.859 1 96 77 ARG B O 1
ATOM 2307 N N . VAL B 1 78 ? 18.406 -5.117 -4.234 1 97 78 VAL B N 1
ATOM 2308 C CA . VAL B 1 78 ? 17.203 -5.754 -4.766 1 97 78 VAL B CA 1
ATOM 2309 C C . VAL B 1 78 ? 17.531 -6.469 -6.074 1 97 78 VAL B C 1
ATOM 2311 O O . VAL B 1 78 ? 17.078 -7.594 -6.305 1 97 78 VAL B O 1
ATOM 2314 N N . ALA B 1 79 ? 18.328 -5.812 -6.918 1 96.81 79 ALA B N 1
ATOM 2315 C CA . ALA B 1 79 ? 18.75 -6.445 -8.164 1 96.81 79 ALA B CA 1
ATOM 2316 C C . ALA B 1 79 ? 19.5 -7.746 -7.891 1 96.81 79 ALA B C 1
ATOM 2318 O O . ALA B 1 79 ? 19.297 -8.742 -8.586 1 96.81 79 ALA B O 1
ATOM 2319 N N . ALA B 1 80 ? 20.328 -7.719 -6.902 1 98 80 ALA B N 1
ATOM 2320 C CA . ALA B 1 80 ? 21.094 -8.914 -6.551 1 98 80 ALA B CA 1
ATOM 2321 C C . ALA B 1 80 ? 20.172 -10.055 -6.148 1 98 80 ALA B C 1
ATOM 2323 O O . ALA B 1 80 ? 20.422 -11.211 -6.504 1 98 80 ALA B O 1
ATOM 2324 N N . HIS B 1 81 ? 19.156 -9.766 -5.406 1 98.38 81 HIS B N 1
ATOM 2325 C CA . HIS B 1 81 ? 18.203 -10.789 -5.027 1 98.38 81 HIS B CA 1
ATOM 2326 C C . HIS B 1 81 ? 17.484 -11.352 -6.25 1 98.38 81 HIS B C 1
ATOM 2328 O O . HIS B 1 81 ? 17.219 -12.555 -6.324 1 98.38 81 HIS B O 1
ATOM 2334 N N . ALA B 1 82 ? 17.109 -10.484 -7.195 1 98.44 82 ALA B N 1
ATOM 2335 C CA . ALA B 1 82 ? 16.469 -10.953 -8.422 1 98.44 82 ALA B CA 1
ATOM 2336 C C . ALA B 1 82 ? 17.406 -11.867 -9.211 1 98.44 82 ALA B C 1
ATOM 2338 O O . ALA B 1 82 ? 16.969 -12.883 -9.758 1 98.44 82 ALA B O 1
ATOM 2339 N N . GLU B 1 83 ? 18.656 -11.539 -9.266 1 98.56 83 GLU B N 1
ATOM 2340 C CA . GLU B 1 83 ? 19.656 -12.344 -9.961 1 98.56 83 GLU B CA 1
ATOM 2341 C C . GLU B 1 83 ? 19.828 -13.711 -9.305 1 98.56 83 GLU B C 1
ATOM 2343 O O . GLU B 1 83 ? 19.969 -14.719 -9.992 1 98.56 83 GLU B O 1
ATOM 2348 N N . GLN B 1 84 ? 19.812 -13.688 -8 1 98.44 84 GLN B N 1
ATOM 2349 C CA . GLN B 1 84 ? 19.844 -14.961 -7.293 1 98.44 84 GLN B CA 1
ATOM 2350 C C . GLN B 1 84 ? 18.625 -15.812 -7.645 1 98.44 84 GLN B C 1
ATOM 2352 O O . GLN B 1 84 ? 18.734 -17.031 -7.785 1 98.44 84 GLN B O 1
ATOM 2357 N N . GLY B 1 85 ? 17.484 -15.195 -7.73 1 98.69 85 GLY B N 1
ATOM 2358 C CA . GLY B 1 85 ? 16.281 -15.898 -8.156 1 98.69 85 GLY B CA 1
ATOM 2359 C C . GLY B 1 85 ? 16.406 -16.5 -9.539 1 98.69 85 GLY B C 1
ATOM 2360 O O . GLY B 1 85 ? 15.961 -17.625 -9.773 1 98.69 85 GLY B O 1
ATOM 2361 N N . ILE B 1 86 ? 16.969 -15.75 -10.445 1 98.56 86 ILE B N 1
ATOM 2362 C CA . ILE B 1 86 ? 17.188 -16.234 -11.805 1 98.56 86 ILE B CA 1
ATOM 2363 C C . ILE B 1 86 ? 18.062 -17.469 -11.781 1 98.56 86 ILE B C 1
ATOM 2365 O O . ILE B 1 86 ? 17.766 -18.469 -12.453 1 98.56 86 ILE B O 1
ATOM 2369 N N . ALA B 1 87 ? 19.109 -17.391 -11 1 98.56 87 ALA B N 1
ATOM 2370 C CA . ALA B 1 87 ? 20 -18.547 -10.883 1 98.56 87 ALA B CA 1
ATOM 2371 C C . ALA B 1 87 ? 19.25 -19.781 -10.375 1 98.56 87 ALA B C 1
ATOM 2373 O O . ALA B 1 87 ? 19.438 -20.875 -10.891 1 98.56 87 ALA B O 1
ATOM 2374 N N . THR B 1 88 ? 18.469 -19.594 -9.391 1 98.38 88 THR B N 1
ATOM 2375 C CA . THR B 1 88 ? 17.656 -20.672 -8.836 1 98.38 88 THR B CA 1
ATOM 2376 C C . THR B 1 88 ? 16.703 -21.234 -9.891 1 98.38 88 THR B C 1
ATOM 2378 O O . THR B 1 88 ? 16.609 -22.453 -10.047 1 98.38 88 THR B O 1
ATOM 2381 N N . ALA B 1 89 ? 16.047 -20.359 -10.578 1 98.25 89 ALA B N 1
ATOM 2382 C CA . ALA B 1 89 ? 15.086 -20.766 -11.609 1 98.25 89 ALA B CA 1
ATOM 2383 C C . ALA B 1 89 ? 15.789 -21.5 -12.75 1 98.25 89 ALA B C 1
ATOM 2385 O O . ALA B 1 89 ? 15.242 -22.438 -13.32 1 98.25 89 ALA B O 1
ATOM 2386 N N . ASN B 1 90 ? 16.984 -21.016 -13.094 1 98.31 90 ASN B N 1
ATOM 2387 C CA . ASN B 1 90 ? 17.766 -21.672 -14.141 1 98.31 90 ASN B CA 1
ATOM 2388 C C . ASN B 1 90 ? 18.188 -23.078 -13.734 1 98.31 90 ASN B C 1
ATOM 2390 O O . ASN B 1 90 ? 18.234 -23.984 -14.57 1 98.31 90 ASN B O 1
ATOM 2394 N N . ALA B 1 91 ? 18.484 -23.234 -12.484 1 98.38 91 ALA B N 1
ATOM 2395 C CA . ALA B 1 91 ? 18.891 -24.547 -11.969 1 98.38 91 ALA B CA 1
ATOM 2396 C C . ALA B 1 91 ? 17.719 -25.516 -11.922 1 98.38 91 ALA B C 1
ATOM 2398 O O . ALA B 1 91 ? 17.891 -26.703 -12.164 1 98.38 91 ALA B O 1
ATOM 2399 N N . ASP B 1 92 ? 16.531 -25.094 -11.547 1 98.38 92 ASP B N 1
ATOM 2400 C CA . ASP B 1 92 ? 15.312 -25.891 -11.469 1 98.38 92 ASP B CA 1
ATOM 2401 C C . ASP B 1 92 ? 14.094 -25.078 -11.891 1 98.38 92 ASP B C 1
ATOM 2403 O O . ASP B 1 92 ? 13.484 -24.391 -11.07 1 98.38 92 ASP B O 1
ATOM 2407 N N . PRO B 1 93 ? 13.703 -25.219 -13.094 1 97.31 93 PRO B N 1
ATOM 2408 C CA . PRO B 1 93 ? 12.578 -24.438 -13.609 1 97.31 93 PRO B CA 1
ATOM 2409 C C . PRO B 1 93 ? 11.305 -24.609 -12.781 1 97.31 93 PRO B C 1
ATOM 2411 O O . PRO B 1 93 ? 10.484 -23.703 -12.711 1 97.31 93 PRO B O 1
ATOM 2414 N N . SER B 1 94 ? 11.203 -25.75 -12.211 1 97.31 94 SER B N 1
ATOM 2415 C CA . SER B 1 94 ? 10.023 -25.984 -11.398 1 97.31 94 SER B CA 1
ATOM 2416 C C . SER B 1 94 ? 10.023 -25.125 -10.141 1 97.31 94 SER B C 1
ATOM 2418 O O . SER B 1 94 ? 8.992 -24.969 -9.484 1 97.31 94 SER B O 1
ATOM 2420 N N . ALA B 1 95 ? 11.094 -24.469 -9.789 1 97.69 95 ALA B N 1
ATOM 2421 C CA . ALA B 1 95 ? 11.234 -23.625 -8.594 1 97.69 95 ALA B CA 1
ATOM 2422 C C . ALA B 1 95 ? 11.133 -22.141 -8.945 1 97.69 95 ALA B C 1
ATOM 2424 O O . ALA B 1 95 ? 11.414 -21.281 -8.109 1 97.69 95 ALA B O 1
ATOM 2425 N N . SER B 1 96 ? 10.711 -21.828 -10.203 1 98.12 96 SER B N 1
ATOM 2426 C CA . SER B 1 96 ? 10.766 -20.453 -10.695 1 98.12 96 SER B CA 1
ATOM 2427 C C . SER B 1 96 ? 9.859 -19.547 -9.875 1 98.12 96 SER B C 1
ATOM 2429 O O . SER B 1 96 ? 10.258 -18.438 -9.5 1 98.12 96 SER B O 1
ATOM 2431 N N . PHE B 1 97 ? 8.641 -19.984 -9.609 1 98.31 97 PHE B N 1
ATOM 2432 C CA . PHE B 1 97 ? 7.762 -19.125 -8.82 1 98.31 97 PHE B CA 1
ATOM 2433 C C . PHE B 1 97 ? 8.234 -19.047 -7.375 1 98.31 97 PHE B C 1
ATOM 2435 O O . PHE B 1 97 ? 8.109 -18 -6.73 1 98.31 97 PHE B O 1
ATOM 2442 N N . GLY B 1 98 ? 8.719 -20.188 -6.887 1 98.25 98 GLY B N 1
ATOM 2443 C CA . GLY B 1 98 ? 9.344 -20.141 -5.574 1 98.25 98 GLY B CA 1
ATOM 2444 C C . GLY B 1 98 ? 10.469 -19.125 -5.488 1 98.25 98 GLY B C 1
ATOM 2445 O O . GLY B 1 98 ? 10.617 -18.438 -4.477 1 98.25 98 GLY B O 1
ATOM 2446 N N . ALA B 1 99 ? 11.258 -19.031 -6.535 1 98.69 99 ALA B N 1
ATOM 2447 C CA . ALA B 1 99 ? 12.328 -18.047 -6.613 1 98.69 99 ALA B CA 1
ATOM 2448 C C . ALA B 1 99 ? 11.758 -16.625 -6.617 1 98.69 99 ALA B C 1
ATOM 2450 O O . ALA B 1 99 ? 12.305 -15.734 -5.973 1 98.69 99 ALA B O 1
ATOM 2451 N N . LEU B 1 100 ? 10.688 -16.422 -7.336 1 98.56 100 LEU B N 1
ATOM 2452 C CA . LEU B 1 100 ? 10.008 -15.125 -7.359 1 98.56 100 LEU B CA 1
ATOM 2453 C C . LEU B 1 100 ? 9.492 -14.758 -5.973 1 98.56 100 LEU B C 1
ATOM 2455 O O . LEU B 1 100 ? 9.633 -13.617 -5.531 1 98.56 100 LEU B O 1
ATOM 2459 N N . ARG B 1 101 ? 8.906 -15.727 -5.273 1 98.25 101 ARG B N 1
ATOM 2460 C CA . ARG B 1 101 ? 8.43 -15.531 -3.908 1 98.25 101 ARG B CA 1
ATOM 2461 C C . ARG B 1 101 ? 9.57 -15.117 -2.984 1 98.25 101 ARG B C 1
ATOM 2463 O O . ARG B 1 101 ? 9.438 -14.148 -2.232 1 98.25 101 ARG B O 1
ATOM 2470 N N . THR B 1 102 ? 10.609 -15.805 -3.08 1 98.25 102 THR B N 1
ATOM 2471 C CA . THR B 1 102 ? 11.781 -15.5 -2.262 1 98.25 102 THR B CA 1
ATOM 2472 C C . THR B 1 102 ? 12.289 -14.086 -2.539 1 98.25 102 THR B C 1
ATOM 2474 O O . THR B 1 102 ? 12.586 -13.336 -1.61 1 98.25 102 THR B O 1
ATOM 2477 N N . PHE B 1 103 ? 12.32 -13.766 -3.795 1 98.62 103 PHE B N 1
ATOM 2478 C CA . PHE B 1 103 ? 12.758 -12.438 -4.207 1 98.62 103 PHE B CA 1
ATOM 2479 C C . PHE B 1 103 ? 11.867 -11.359 -3.582 1 98.62 103 PHE B C 1
ATOM 2481 O O . PHE B 1 103 ? 12.375 -10.391 -3.012 1 98.62 103 PHE B O 1
ATOM 2488 N N . VAL B 1 104 ? 10.547 -11.5 -3.707 1 97.81 104 VAL B N 1
ATOM 2489 C CA . VAL B 1 104 ? 9.594 -10.492 -3.244 1 97.81 104 VAL B CA 1
ATOM 2490 C C . VAL B 1 104 ? 9.758 -10.281 -1.742 1 97.81 104 VAL B C 1
ATOM 2492 O O . VAL B 1 104 ? 9.82 -9.141 -1.273 1 97.81 104 VAL B O 1
ATOM 2495 N N . HIS B 1 105 ? 9.867 -11.312 -0.998 1 96.62 105 HIS B N 1
ATOM 2496 C CA . HIS B 1 105 ? 10.031 -11.195 0.448 1 96.62 105 HIS B CA 1
ATOM 2497 C C . HIS B 1 105 ? 11.383 -10.586 0.805 1 96.62 105 HIS B C 1
ATOM 2499 O O . HIS B 1 105 ? 11.477 -9.781 1.736 1 96.62 105 HIS B O 1
ATOM 2505 N N . ALA B 1 106 ? 12.414 -10.898 0.06 1 97.38 106 ALA B N 1
ATOM 2506 C CA . ALA B 1 106 ? 13.727 -10.305 0.285 1 97.38 106 ALA B CA 1
ATOM 2507 C C . ALA B 1 106 ? 13.719 -8.812 -0.041 1 97.38 106 ALA B C 1
ATOM 2509 O O . ALA B 1 106 ? 14.32 -8.008 0.673 1 97.38 106 ALA B O 1
ATOM 2510 N N . ALA B 1 107 ? 13.094 -8.484 -1.162 1 96.44 107 ALA B N 1
ATOM 2511 C CA . ALA B 1 107 ? 12.984 -7.082 -1.558 1 96.44 107 ALA B CA 1
ATOM 2512 C C . ALA B 1 107 ? 12.281 -6.258 -0.482 1 96.44 107 ALA B C 1
ATOM 2514 O O . ALA B 1 107 ? 12.633 -5.102 -0.244 1 96.44 107 ALA B O 1
ATOM 2515 N N . ALA B 1 108 ? 11.258 -6.848 0.147 1 94.44 108 ALA B N 1
ATOM 2516 C CA . ALA B 1 108 ? 10.57 -6.191 1.258 1 94.44 108 ALA B CA 1
ATOM 2517 C C . ALA B 1 108 ? 11.531 -5.91 2.41 1 94.44 108 ALA B C 1
ATOM 2519 O O . ALA B 1 108 ? 11.508 -4.824 2.992 1 94.44 108 ALA B O 1
ATOM 2520 N N . GLU B 1 109 ? 12.359 -6.844 2.729 1 93.5 109 GLU B N 1
ATOM 2521 C CA . GLU B 1 109 ? 13.336 -6.688 3.803 1 93.5 109 GLU B CA 1
ATOM 2522 C C . GLU B 1 109 ? 14.352 -5.602 3.473 1 93.5 109 GLU B C 1
ATOM 2524 O O . GLU B 1 109 ? 14.859 -4.926 4.371 1 93.5 109 GLU B O 1
ATOM 2529 N N . GLU B 1 110 ? 14.586 -5.406 2.205 1 94.62 110 GLU B N 1
ATOM 2530 C CA . GLU B 1 110 ? 15.508 -4.371 1.758 1 94.62 110 GLU B CA 1
ATOM 2531 C C . GLU B 1 110 ? 14.836 -3.002 1.732 1 94.62 110 GLU B C 1
ATOM 2533 O O . GLU B 1 110 ? 15.445 -2.014 1.315 1 94.62 110 GLU B O 1
ATOM 2538 N N . ARG B 1 111 ? 13.625 -2.939 2.125 1 93.19 111 ARG B N 1
ATOM 2539 C CA . ARG B 1 111 ? 12.867 -1.688 2.105 1 93.19 111 ARG B CA 1
ATOM 2540 C C . ARG B 1 111 ? 12.805 -1.113 0.694 1 93.19 111 ARG B C 1
ATOM 2542 O O . ARG B 1 111 ? 13.07 0.071 0.487 1 93.19 111 ARG B O 1
ATOM 2549 N N . ILE B 1 112 ? 12.305 -1.964 -0.213 1 92.44 112 ILE B N 1
ATOM 2550 C CA . ILE B 1 112 ? 12.289 -1.65 -1.638 1 92.44 112 ILE B CA 1
ATOM 2551 C C . ILE B 1 112 ? 11.57 -0.32 -1.866 1 92.44 112 ILE B C 1
ATOM 2553 O O . ILE B 1 112 ? 11.906 0.421 -2.793 1 92.44 112 ILE B O 1
ATOM 2557 N N . GLY B 1 113 ? 10.688 0.056 -1.032 1 89.75 113 GLY B N 1
ATOM 2558 C CA . GLY B 1 113 ? 9.945 1.3 -1.165 1 89.75 113 GLY B CA 1
ATOM 2559 C C . GLY B 1 113 ? 10.828 2.531 -1.106 1 89.75 113 GLY B C 1
ATOM 2560 O O . GLY B 1 113 ? 10.43 3.609 -1.548 1 89.75 113 GLY B O 1
ATOM 2561 N N . ALA B 1 114 ? 11.953 2.387 -0.536 1 90.44 114 ALA B N 1
ATOM 2562 C CA . ALA B 1 114 ? 12.867 3.516 -0.408 1 90.44 114 ALA B CA 1
ATOM 2563 C C . ALA B 1 114 ? 13.414 3.938 -1.77 1 90.44 114 ALA B C 1
ATOM 2565 O O . ALA B 1 114 ? 14.008 5.012 -1.903 1 90.44 114 ALA B O 1
ATOM 2566 N N . MET B 1 115 ? 13.156 3.158 -2.773 1 86.81 115 MET B N 1
ATOM 2567 C CA . MET B 1 115 ? 13.609 3.531 -4.109 1 86.81 115 MET B CA 1
ATOM 2568 C C . MET B 1 115 ? 12.508 4.246 -4.883 1 86.81 115 MET B C 1
ATOM 2570 O O . MET B 1 115 ? 12.711 4.633 -6.035 1 86.81 115 MET B O 1
ATOM 2574 N N . CYS B 1 116 ? 11.367 4.43 -4.289 1 83.19 116 CYS B N 1
ATOM 2575 C CA . CYS B 1 116 ? 10.211 4.992 -4.98 1 83.19 116 CYS B CA 1
ATOM 2576 C C . CYS B 1 116 ? 10.5 6.406 -5.469 1 83.19 116 CYS B C 1
ATOM 2578 O O . CYS B 1 116 ? 9.891 6.871 -6.434 1 83.19 116 CYS B O 1
ATOM 2580 N N . PRO B 1 117 ? 11.32 7.137 -4.859 1 78.75 117 PRO B N 1
ATOM 2581 C CA . PRO B 1 117 ? 11.672 8.422 -5.473 1 78.75 117 PRO B CA 1
ATOM 2582 C C . PRO B 1 117 ? 12.016 8.297 -6.953 1 78.75 117 PRO B C 1
ATOM 2584 O O . PRO B 1 117 ? 11.852 9.25 -7.715 1 78.75 117 PRO B O 1
ATOM 2587 N N . MET B 1 118 ? 12.43 7.137 -7.328 1 76.75 118 MET B N 1
ATOM 2588 C CA . MET B 1 118 ? 12.75 6.879 -8.727 1 76.75 118 MET B CA 1
ATOM 2589 C C . MET B 1 118 ? 11.516 7.023 -9.609 1 76.75 118 MET B C 1
ATOM 2591 O O . MET B 1 118 ? 11.625 7.219 -10.82 1 76.75 118 MET B O 1
ATOM 2595 N N . LEU B 1 119 ? 10.5 6.922 -8.961 1 72.81 119 LEU B N 1
ATOM 2596 C CA . LEU B 1 119 ? 9.242 7.016 -9.688 1 72.81 119 LEU B CA 1
ATOM 2597 C C . LEU B 1 119 ? 8.695 8.438 -9.641 1 72.81 119 LEU B C 1
ATOM 2599 O O . LEU B 1 119 ? 7.68 8.734 -10.273 1 72.81 119 LEU B O 1
ATOM 2603 N N . SER B 1 120 ? 9.32 9.258 -8.812 1 71.31 120 SER B N 1
ATOM 2604 C CA . SER B 1 120 ? 8.852 10.633 -8.648 1 71.31 120 SER B CA 1
ATOM 2605 C C . SER B 1 120 ? 9.336 11.523 -9.789 1 71.31 120 SER B C 1
ATOM 2607 O O . SER B 1 120 ? 10.438 11.328 -10.312 1 71.31 120 SER B O 1
ATOM 2609 N N . ALA B 1 121 ? 8.508 12.422 -10.109 1 63.5 121 ALA B N 1
ATOM 2610 C CA . ALA B 1 121 ? 8.844 13.367 -11.172 1 63.5 121 ALA B CA 1
ATOM 2611 C C . ALA B 1 121 ? 10.031 14.234 -10.781 1 63.5 121 ALA B C 1
ATOM 2613 O O . ALA B 1 121 ? 10.766 14.719 -11.648 1 63.5 121 ALA B O 1
ATOM 2614 N N . ASP B 1 122 ? 10.234 14.367 -9.523 1 65.69 122 ASP B N 1
ATOM 2615 C CA . ASP B 1 122 ? 11.273 15.273 -9.055 1 65.69 122 ASP B CA 1
ATOM 2616 C C . ASP B 1 122 ? 12.625 14.562 -8.961 1 65.69 122 ASP B C 1
ATOM 2618 O O . ASP B 1 122 ? 13.633 15.18 -8.609 1 65.69 122 ASP B O 1
ATOM 2622 N N . PHE B 1 123 ? 12.539 13.328 -9.297 1 73.69 123 PHE B N 1
ATOM 2623 C CA . PHE B 1 123 ? 13.75 12.523 -9.234 1 73.69 123 PHE B CA 1
ATOM 2624 C C . PHE B 1 123 ? 14.312 12.289 -10.633 1 73.69 123 PHE B C 1
ATOM 2626 O O . PHE B 1 123 ? 13.57 12.008 -11.57 1 73.69 123 PHE B O 1
ATOM 2633 N N . ASP B 1 124 ? 15.625 12.648 -10.75 1 73.94 124 ASP B N 1
ATOM 2634 C CA . ASP B 1 124 ? 16.25 12.344 -12.031 1 73.94 124 ASP B CA 1
ATOM 2635 C C . ASP B 1 124 ? 16.672 10.875 -12.094 1 73.94 124 ASP B C 1
ATOM 2637 O O . ASP B 1 124 ? 17.766 10.516 -11.648 1 73.94 124 ASP B O 1
ATOM 2641 N N . PRO B 1 125 ? 15.789 10.148 -12.68 1 66.5 125 PRO B N 1
ATOM 2642 C CA . PRO B 1 125 ? 16.125 8.727 -12.75 1 66.5 125 PRO B CA 1
ATOM 2643 C C . PRO B 1 125 ? 17.25 8.438 -13.742 1 66.5 125 PRO B C 1
ATOM 2645 O O . PRO B 1 125 ? 17.781 7.324 -13.773 1 66.5 125 PRO B O 1
ATOM 2648 N N . PHE B 1 126 ? 17.656 9.477 -14.445 1 69.44 126 PHE B N 1
ATOM 2649 C CA . PHE B 1 126 ? 18.656 9.281 -15.484 1 69.44 126 PHE B CA 1
ATOM 2650 C C . PHE B 1 126 ? 20 9.852 -15.055 1 69.44 126 PHE B C 1
ATOM 2652 O O . PHE B 1 126 ? 20.906 10 -15.875 1 69.44 126 PHE B O 1
ATOM 2659 N N . HIS B 1 127 ? 20 10.109 -13.812 1 81.25 127 HIS B N 1
ATOM 2660 C CA . HIS B 1 127 ? 21.328 10.445 -13.336 1 81.25 127 HIS B CA 1
ATOM 2661 C C . HIS B 1 127 ? 22.328 9.336 -13.641 1 81.25 127 HIS B C 1
ATOM 2663 O O . HIS B 1 127 ? 22.047 8.156 -13.422 1 81.25 127 HIS B O 1
ATOM 2669 N N . PRO B 1 128 ? 23.406 9.656 -14.094 1 81.5 128 PRO B N 1
ATOM 2670 C CA . PRO B 1 128 ? 24.391 8.648 -14.531 1 81.5 128 PRO B CA 1
ATOM 2671 C C . PRO B 1 128 ? 24.719 7.641 -13.438 1 81.5 128 PRO B C 1
ATOM 2673 O O . PRO B 1 128 ? 24.969 6.469 -13.734 1 81.5 128 PRO B O 1
ATOM 2676 N N . ASP B 1 129 ? 24.609 8.062 -12.219 1 81.06 129 ASP B N 1
ATOM 2677 C CA . ASP B 1 129 ? 24.953 7.191 -11.102 1 81.06 129 ASP B CA 1
ATOM 2678 C C . ASP B 1 129 ? 23.922 6.082 -10.93 1 81.06 129 ASP B C 1
ATOM 2680 O O . ASP B 1 129 ? 24.203 5.059 -10.297 1 81.06 129 ASP B O 1
ATOM 2684 N N . LEU B 1 130 ? 22.75 6.355 -11.523 1 86.25 130 LEU B N 1
ATOM 2685 C CA . LEU B 1 130 ? 21.641 5.449 -11.234 1 86.25 130 LEU B CA 1
ATOM 2686 C C . LEU B 1 130 ? 21.281 4.613 -12.461 1 86.25 130 LEU B C 1
ATOM 2688 O O . LEU B 1 130 ? 20.656 3.562 -12.336 1 86.25 130 LEU B O 1
ATOM 2692 N N . LEU B 1 131 ? 21.703 5.043 -13.594 1 84.31 131 LEU B N 1
ATOM 2693 C CA . LEU B 1 131 ? 21.25 4.465 -14.844 1 84.31 131 LEU B CA 1
ATOM 2694 C C . LEU B 1 131 ? 21.547 2.971 -14.898 1 84.31 131 LEU B C 1
ATOM 2696 O O . LEU B 1 131 ? 20.656 2.164 -15.156 1 84.31 131 LEU B O 1
ATOM 2700 N N . ASP B 1 132 ? 22.781 2.654 -14.586 1 88.25 132 ASP B N 1
ATOM 2701 C CA . ASP B 1 132 ? 23.203 1.257 -14.664 1 88.25 132 ASP B CA 1
ATOM 2702 C C . ASP B 1 132 ? 22.438 0.398 -13.664 1 88.25 132 ASP B C 1
ATOM 2704 O O . ASP B 1 132 ? 21.969 -0.693 -14 1 88.25 132 ASP B O 1
ATOM 2708 N N . SER B 1 133 ? 22.312 0.885 -12.5 1 89.94 133 SER B N 1
ATOM 2709 C CA . SER B 1 133 ? 21.656 0.133 -11.438 1 89.94 133 SER B CA 1
ATOM 2710 C C . SER B 1 133 ? 20.172 -0.049 -11.734 1 89.94 133 SER B C 1
ATOM 2712 O O . SER B 1 133 ? 19.609 -1.117 -11.477 1 89.94 133 SER B O 1
ATOM 2714 N N . ARG B 1 134 ? 19.609 0.96 -12.266 1 86.69 134 ARG B N 1
ATOM 2715 C CA . ARG B 1 134 ? 18.203 0.89 -12.641 1 86.69 134 ARG B CA 1
ATOM 2716 C C . ARG B 1 134 ? 17.969 -0.136 -13.742 1 86.69 134 ARG B C 1
ATOM 2718 O O . ARG B 1 134 ? 17.031 -0.935 -13.672 1 86.69 134 ARG B O 1
ATOM 2725 N N . GLU B 1 135 ? 18.734 -0.063 -14.742 1 88.94 135 GLU B N 1
ATOM 2726 C CA . GLU B 1 135 ? 18.625 -1.011 -15.844 1 88.94 135 GLU B CA 1
ATOM 2727 C C . GLU B 1 135 ? 18.859 -2.44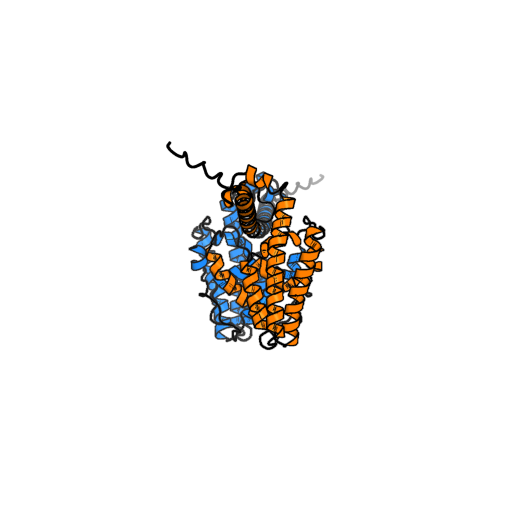1 -15.375 1 88.94 135 GLU B C 1
ATOM 2729 O O . GLU B 1 135 ? 18.125 -3.357 -15.766 1 88.94 135 GLU B O 1
ATOM 2734 N N . ARG B 1 136 ? 19.859 -2.529 -14.547 1 93.62 136 ARG B N 1
ATOM 2735 C CA . ARG B 1 136 ? 20.156 -3.84 -13.977 1 93.62 136 ARG B CA 1
ATOM 2736 C C . ARG B 1 136 ? 18.953 -4.371 -13.188 1 93.62 136 ARG B C 1
ATOM 2738 O O . ARG B 1 136 ? 18.594 -5.543 -13.32 1 93.62 136 ARG B O 1
ATOM 2745 N N . LEU B 1 137 ? 18.359 -3.539 -12.43 1 93.19 137 LEU B N 1
ATOM 2746 C CA . LEU B 1 137 ? 17.203 -3.918 -11.625 1 93.19 137 LEU B CA 1
ATOM 2747 C C . LEU B 1 137 ? 16.047 -4.375 -12.508 1 93.19 137 LEU B C 1
ATOM 2749 O O . LEU B 1 137 ? 15.516 -5.469 -12.328 1 93.19 137 LEU B O 1
ATOM 2753 N N . GLU B 1 138 ? 15.695 -3.574 -13.461 1 91.19 138 GLU B N 1
ATOM 2754 C CA . GLU B 1 138 ? 14.578 -3.883 -14.352 1 91.19 138 GLU B CA 1
ATOM 2755 C C . GLU B 1 138 ? 14.82 -5.184 -15.109 1 91.19 138 GLU B C 1
ATOM 2757 O O . GLU B 1 138 ? 13.938 -6.039 -15.188 1 91.19 138 GLU B O 1
ATOM 2762 N N . GLN B 1 139 ? 16.016 -5.336 -15.625 1 94.94 139 GLN B N 1
ATOM 2763 C CA . GLN B 1 139 ? 16.359 -6.527 -16.406 1 94.94 139 GLN B CA 1
ATOM 2764 C C . GLN B 1 139 ? 16.328 -7.777 -15.531 1 94.94 139 GLN B C 1
ATOM 2766 O O . GLN B 1 139 ? 15.867 -8.836 -15.969 1 94.94 139 GLN B O 1
ATOM 2771 N N . SER B 1 140 ? 16.828 -7.629 -14.391 1 97.69 140 SER B N 1
ATOM 2772 C CA . SER B 1 140 ? 16.891 -8.789 -13.508 1 97.69 140 SER B CA 1
ATOM 2773 C C . SER B 1 140 ? 15.484 -9.219 -13.062 1 97.69 140 SER B C 1
ATOM 2775 O O . SER B 1 140 ? 15.164 -10.406 -13.07 1 97.69 140 SER B O 1
ATOM 2777 N N . ILE B 1 141 ? 14.664 -8.273 -12.719 1 97.44 141 ILE B N 1
ATOM 2778 C CA . ILE B 1 141 ? 13.305 -8.602 -12.305 1 97.44 141 ILE B CA 1
ATOM 2779 C C . ILE B 1 141 ? 12.523 -9.172 -13.484 1 97.44 141 ILE B C 1
ATOM 2781 O O . ILE B 1 141 ? 11.836 -10.188 -13.352 1 97.44 141 ILE B O 1
ATOM 2785 N N . GLU B 1 142 ? 12.664 -8.531 -14.594 1 97.06 142 GLU B N 1
ATOM 2786 C CA . GLU B 1 142 ? 12.016 -9.047 -15.789 1 97.06 142 GLU B CA 1
ATOM 2787 C C . GLU B 1 142 ? 12.484 -10.469 -16.094 1 97.06 142 GLU B C 1
ATOM 2789 O O . GLU B 1 142 ? 11.672 -11.328 -16.453 1 97.06 142 GLU B O 1
ATOM 2794 N N . GLY B 1 143 ? 13.781 -10.656 -16.062 1 98.31 143 GLY B N 1
ATOM 2795 C CA . GLY B 1 143 ? 14.328 -11.992 -16.281 1 98.31 143 GLY B CA 1
ATOM 2796 C C . GLY B 1 143 ? 13.742 -13.031 -15.336 1 98.31 143 GLY B C 1
ATOM 2797 O O . GLY B 1 143 ? 13.445 -14.148 -15.758 1 98.31 143 GLY B O 1
ATOM 2798 N N . LEU B 1 144 ? 13.594 -12.703 -14.102 1 98.56 144 LEU B N 1
ATOM 2799 C CA . LEU B 1 144 ? 13.023 -13.609 -13.117 1 98.56 144 LEU B CA 1
ATOM 2800 C C . LEU B 1 144 ? 11.562 -13.906 -13.438 1 98.56 144 LEU B C 1
ATOM 2802 O O . LEU B 1 144 ? 11.141 -15.062 -13.422 1 98.56 144 LEU B O 1
ATOM 2806 N N . MET B 1 145 ? 10.781 -12.891 -13.734 1 98.44 145 MET B N 1
ATOM 2807 C CA . MET B 1 145 ? 9.375 -13.055 -14.078 1 98.44 145 MET B CA 1
ATOM 2808 C C . MET B 1 145 ? 9.219 -13.883 -15.344 1 98.44 145 MET B C 1
ATOM 2810 O O . MET B 1 145 ? 8.312 -14.703 -15.445 1 98.44 145 MET B O 1
ATOM 2814 N N . GLU B 1 146 ? 10.109 -13.672 -16.266 1 98.19 146 GLU B N 1
ATOM 2815 C CA . GLU B 1 146 ? 10.07 -14.422 -17.516 1 98.19 146 GLU B CA 1
ATOM 2816 C C . GLU B 1 146 ? 10.25 -15.922 -17.266 1 98.19 146 GLU B C 1
ATOM 2818 O O . GLU B 1 146 ? 9.562 -16.75 -17.875 1 98.19 146 GLU B O 1
ATOM 2823 N N . ARG B 1 147 ? 11.125 -16.312 -16.438 1 98.56 147 ARG B N 1
ATOM 2824 C CA . ARG B 1 147 ? 11.359 -17.703 -16.109 1 98.56 147 ARG B CA 1
ATOM 2825 C C . ARG B 1 147 ? 10.133 -18.328 -15.453 1 98.56 147 ARG B C 1
ATOM 2827 O O . ARG B 1 147 ? 9.766 -19.469 -15.766 1 98.56 147 ARG B O 1
ATOM 2834 N N . ALA B 1 148 ? 9.508 -17.594 -14.586 1 98.56 148 ALA B N 1
ATOM 2835 C CA . ALA B 1 148 ? 8.281 -18.062 -13.961 1 98.56 148 ALA B CA 1
ATOM 2836 C C . ALA B 1 148 ? 7.168 -18.219 -14.984 1 98.56 148 ALA B C 1
ATOM 2838 O O . ALA B 1 148 ? 6.367 -19.156 -14.906 1 98.56 148 ALA B O 1
ATOM 2839 N N . ARG B 1 149 ? 7.109 -17.312 -15.953 1 98.19 149 ARG B N 1
ATOM 2840 C CA . ARG B 1 149 ? 6.129 -17.391 -17.031 1 98.19 149 ARG B CA 1
ATOM 2841 C C . ARG B 1 149 ? 6.387 -18.609 -17.906 1 98.19 149 ARG B C 1
ATOM 2843 O O . ARG B 1 149 ? 5.457 -19.344 -18.25 1 98.19 149 ARG B O 1
ATOM 2850 N N . GLU B 1 150 ? 7.559 -18.766 -18.219 1 97.75 150 GLU B N 1
ATOM 2851 C CA . GLU B 1 150 ? 7.945 -19.891 -19.062 1 97.75 150 GLU B CA 1
ATOM 2852 C C . GLU B 1 150 ? 7.629 -21.219 -18.391 1 97.75 150 GLU B C 1
ATOM 2854 O O . GLU B 1 150 ? 7.281 -22.203 -19.062 1 97.75 150 GLU B O 1
ATOM 2859 N N . ALA B 1 151 ? 7.777 -21.25 -17.109 1 98.06 151 ALA B N 1
ATOM 2860 C CA . ALA B 1 151 ? 7.473 -22.453 -16.344 1 98.06 151 ALA B CA 1
ATOM 2861 C C . ALA B 1 151 ? 5.969 -22.641 -16.172 1 98.06 151 ALA B C 1
ATOM 2863 O O . ALA B 1 151 ? 5.516 -23.609 -15.578 1 98.06 151 ALA B O 1
ATOM 2864 N N . GLY B 1 152 ? 5.188 -21.688 -16.625 1 98.12 152 GLY B N 1
ATOM 2865 C CA . GLY B 1 152 ? 3.736 -21.75 -16.547 1 98.12 152 GLY B CA 1
ATOM 2866 C C . GLY B 1 152 ? 3.207 -21.453 -15.156 1 98.12 152 GLY B C 1
ATOM 2867 O O . GLY B 1 152 ? 2.104 -21.875 -14.805 1 98.12 152 GLY B O 1
ATOM 2868 N N . GLN B 1 153 ? 3.975 -20.766 -14.375 1 98.38 153 GLN B N 1
ATOM 2869 C CA . GLN B 1 153 ? 3.623 -20.594 -12.969 1 98.38 153 GLN B CA 1
ATOM 2870 C C . GLN B 1 153 ? 3.191 -19.156 -12.68 1 98.38 153 GLN B C 1
ATOM 2872 O O . GLN B 1 153 ? 2.648 -18.859 -11.617 1 98.38 153 GLN B O 1
ATOM 2877 N N . LEU B 1 154 ? 3.447 -18.266 -13.555 1 98.44 154 LEU B N 1
ATOM 2878 C CA . LEU B 1 154 ? 3.104 -16.844 -13.438 1 98.44 154 LEU B CA 1
ATOM 2879 C C . LEU B 1 154 ? 2.145 -16.438 -14.547 1 98.44 154 LEU B C 1
ATOM 2881 O O . LEU B 1 154 ? 2.357 -16.766 -15.719 1 98.44 154 LEU B O 1
ATOM 2885 N N . ARG B 1 155 ? 1.075 -15.766 -14.109 1 98 155 ARG B N 1
ATOM 2886 C CA . ARG B 1 155 ? 0.153 -15.266 -15.125 1 98 155 ARG B CA 1
ATOM 2887 C C . ARG B 1 155 ? 0.867 -14.344 -16.109 1 98 155 ARG B C 1
ATOM 2889 O O . ARG B 1 155 ? 1.864 -13.711 -15.758 1 98 155 ARG B O 1
ATOM 2896 N N . THR B 1 156 ? 0.306 -14.102 -17.266 1 96.44 156 THR B N 1
ATOM 2897 C CA . THR B 1 156 ? 1.07 -13.508 -18.359 1 96.44 156 THR B CA 1
ATOM 2898 C C . THR B 1 156 ? 0.661 -12.047 -18.562 1 96.44 156 THR B C 1
ATOM 2900 O O . THR B 1 156 ? 1.268 -11.344 -19.375 1 96.44 156 THR B O 1
ATOM 2903 N N . ASP B 1 157 ? -0.27 -11.531 -17.844 1 95.88 157 ASP B N 1
ATOM 2904 C CA . ASP B 1 157 ? -0.83 -10.211 -18.109 1 95.88 157 ASP B CA 1
ATOM 2905 C C . ASP B 1 157 ? -0.326 -9.18 -17.109 1 95.88 157 ASP B C 1
ATOM 2907 O O . ASP B 1 157 ? -0.992 -8.18 -16.844 1 95.88 157 ASP B O 1
ATOM 2911 N N . ILE B 1 158 ? 0.774 -9.484 -16.469 1 95.12 158 ILE B N 1
ATOM 2912 C CA . ILE B 1 158 ? 1.366 -8.5 -15.562 1 95.12 158 ILE B CA 1
ATOM 2913 C C . ILE B 1 158 ? 2.789 -8.18 -16.016 1 95.12 158 ILE B C 1
ATOM 2915 O O . ILE B 1 158 ? 3.43 -8.984 -16.688 1 95.12 158 ILE B O 1
ATOM 2919 N N . ALA B 1 159 ? 3.26 -7.008 -15.711 1 94.25 159 ALA B N 1
ATOM 2920 C CA . ALA B 1 159 ? 4.617 -6.555 -16.016 1 94.25 159 ALA B CA 1
ATOM 2921 C C . ALA B 1 159 ? 5.355 -6.148 -14.742 1 94.25 159 ALA B C 1
ATOM 2923 O O . ALA B 1 159 ? 4.789 -6.199 -13.641 1 94.25 159 ALA B O 1
ATOM 2924 N N . VAL B 1 160 ? 6.598 -5.797 -14.922 1 92.94 160 VAL B N 1
ATOM 2925 C CA . VAL B 1 160 ? 7.492 -5.488 -13.812 1 92.94 160 VAL B CA 1
ATOM 2926 C C . VAL B 1 160 ? 6.898 -4.355 -12.977 1 92.94 160 VAL B C 1
ATOM 2928 O O . VAL B 1 160 ? 6.969 -4.387 -11.742 1 92.94 160 VAL B O 1
ATOM 2931 N N . GLY B 1 161 ? 6.316 -3.387 -13.594 1 89.62 161 GLY B N 1
ATOM 2932 C CA . GLY B 1 161 ? 5.73 -2.262 -12.883 1 89.62 161 GLY B CA 1
ATOM 2933 C C . GLY B 1 161 ? 4.613 -2.672 -11.938 1 89.62 161 GLY B C 1
ATOM 2934 O O . GLY B 1 161 ? 4.484 -2.119 -10.844 1 89.62 161 GLY B O 1
ATOM 2935 N N . ASP B 1 162 ? 3.766 -3.641 -12.375 1 93.19 162 ASP B N 1
ATOM 2936 C CA . ASP B 1 162 ? 2.701 -4.145 -11.508 1 93.19 162 ASP B CA 1
ATOM 2937 C C . ASP B 1 162 ? 3.271 -4.723 -10.219 1 93.19 162 ASP B C 1
ATOM 2939 O O . ASP B 1 162 ? 2.758 -4.449 -9.133 1 93.19 162 ASP B O 1
ATOM 2943 N N . LEU B 1 163 ? 4.348 -5.48 -10.406 1 94.88 163 LEU B N 1
ATOM 2944 C CA . LEU B 1 163 ? 4.977 -6.129 -9.258 1 94.88 163 LEU B CA 1
ATOM 2945 C C . LEU B 1 163 ? 5.625 -5.098 -8.344 1 94.88 163 LEU B C 1
ATOM 2947 O O . LEU B 1 163 ? 5.375 -5.094 -7.133 1 94.88 163 LEU B O 1
ATOM 2951 N N . MET B 1 164 ? 6.344 -4.223 -8.836 1 91 164 MET B N 1
ATOM 2952 C CA . MET B 1 164 ? 7.148 -3.291 -8.047 1 91 164 MET B CA 1
ATOM 2953 C C . MET B 1 164 ? 6.262 -2.287 -7.32 1 91 164 MET B C 1
ATOM 2955 O O . MET B 1 164 ? 6.5 -1.978 -6.152 1 91 164 MET B O 1
ATOM 2959 N N . VAL B 1 165 ? 5.27 -1.81 -7.973 1 89.62 165 VAL B N 1
ATOM 2960 C CA . VAL B 1 165 ? 4.383 -0.829 -7.355 1 89.62 165 VAL B CA 1
ATOM 2961 C C . VAL B 1 165 ? 3.617 -1.476 -6.203 1 89.62 165 VAL B C 1
ATOM 2963 O O . VAL B 1 165 ? 3.611 -0.956 -5.086 1 89.62 165 VAL B O 1
ATOM 2966 N N . ALA B 1 166 ? 3.027 -2.6 -6.496 1 93.38 166 ALA B N 1
ATOM 2967 C CA . ALA B 1 166 ? 2.252 -3.277 -5.457 1 93.38 166 ALA B CA 1
ATOM 2968 C C . ALA B 1 166 ? 3.139 -3.674 -4.281 1 93.38 166 ALA B C 1
ATOM 2970 O O . ALA B 1 166 ? 2.746 -3.525 -3.121 1 93.38 166 ALA B O 1
ATOM 2971 N N . LEU B 1 167 ? 4.277 -4.156 -4.598 1 93.31 167 LEU B N 1
ATOM 2972 C CA . LEU B 1 167 ? 5.238 -4.523 -3.561 1 93.31 167 LEU B CA 1
ATOM 2973 C C . LEU B 1 167 ? 5.605 -3.312 -2.707 1 93.31 167 LEU B C 1
ATOM 2975 O O . LEU B 1 167 ? 5.617 -3.396 -1.478 1 93.31 167 LEU B O 1
ATOM 2979 N N . SER B 1 168 ? 5.875 -2.23 -3.291 1 91.19 168 SER B N 1
ATOM 2980 C CA . SER B 1 168 ? 6.223 -1.006 -2.576 1 91.19 168 SER B CA 1
ATOM 2981 C C . SER B 1 168 ? 5.059 -0.512 -1.726 1 91.19 168 SER B C 1
ATOM 2983 O O . SER B 1 168 ? 5.258 -0.068 -0.592 1 91.19 168 SER B O 1
ATOM 2985 N N . GLN B 1 169 ? 3.895 -0.578 -2.268 1 90.56 169 GLN B N 1
ATOM 2986 C CA . GLN B 1 169 ? 2.715 -0.129 -1.536 1 90.56 169 GLN B CA 1
ATOM 2987 C C . GLN B 1 169 ? 2.438 -1.027 -0.335 1 90.56 169 GLN B C 1
ATOM 2989 O O . GLN B 1 169 ? 2.191 -0.539 0.77 1 90.56 169 GLN B O 1
ATOM 2994 N N . LEU B 1 170 ? 2.514 -2.299 -0.518 1 92.88 170 LEU B N 1
ATOM 2995 C CA . LEU B 1 170 ? 2.172 -3.256 0.53 1 92.88 170 LEU B CA 1
ATOM 2996 C C . LEU B 1 170 ? 3.211 -3.234 1.646 1 92.88 170 LEU B C 1
ATOM 2998 O O . LEU B 1 170 ? 2.945 -3.699 2.756 1 92.88 170 LEU B O 1
ATOM 3002 N N . THR B 1 171 ? 4.352 -2.709 1.383 1 90.88 171 THR B N 1
ATOM 3003 C CA . THR B 1 171 ? 5.406 -2.668 2.393 1 90.88 171 THR B CA 1
ATOM 3004 C C . THR B 1 171 ? 5.488 -1.285 3.031 1 90.88 171 THR B C 1
ATOM 3006 O O . THR B 1 171 ? 6.312 -1.055 3.92 1 90.88 171 THR B O 1
ATOM 3009 N N . ARG B 1 172 ? 4.734 -0.426 2.609 1 87.25 172 ARG B N 1
ATOM 3010 C CA . ARG B 1 172 ? 4.695 0.921 3.168 1 87.25 172 ARG B CA 1
ATOM 3011 C C . ARG B 1 172 ? 3.73 0.999 4.348 1 87.25 172 ARG B C 1
ATOM 3013 O O . ARG B 1 172 ? 2.557 0.648 4.219 1 87.25 172 ARG B O 1
ATOM 3020 N N . PRO B 1 173 ? 4.234 1.486 5.414 1 83.38 173 PRO B N 1
ATOM 3021 C CA . PRO B 1 173 ? 3.338 1.6 6.566 1 83.38 173 PRO B CA 1
ATOM 3022 C C . PRO B 1 173 ? 2.221 2.619 6.352 1 83.38 173 PRO B C 1
ATOM 3024 O O . PRO B 1 173 ? 2.41 3.602 5.629 1 83.38 173 PRO B O 1
ATOM 3027 N N . LEU B 1 174 ? 1.05 2.312 6.895 1 81.81 174 LEU B N 1
ATOM 3028 C CA . LEU B 1 174 ? -0.033 3.291 6.883 1 81.81 174 LEU B CA 1
ATOM 3029 C C . LEU B 1 174 ? 0.296 4.477 7.789 1 81.81 174 LEU B C 1
ATOM 3031 O O . LEU B 1 174 ? 0.979 4.316 8.805 1 81.81 174 LEU B O 1
ATOM 3035 N N . PRO B 1 175 ? -0.174 5.598 7.402 1 75.44 175 PRO B N 1
ATOM 3036 C CA . PRO B 1 175 ? 0.155 6.77 8.219 1 75.44 175 PRO B CA 1
ATOM 3037 C C . PRO B 1 175 ? -0.286 6.617 9.672 1 75.44 175 PRO B C 1
ATOM 3039 O O . PRO B 1 175 ? -1.389 6.133 9.945 1 75.44 175 PRO B O 1
ATOM 3042 N N . GLY B 1 176 ? 0.582 7.086 10.531 1 68.19 176 GLY B N 1
ATOM 3043 C CA . GLY B 1 176 ? 0.254 7.102 11.953 1 68.19 176 GLY B CA 1
ATOM 3044 C C . GLY B 1 176 ? 0.398 5.742 12.609 1 68.19 176 GLY B C 1
ATOM 3045 O O . GLY B 1 176 ? 0.152 5.602 13.805 1 68.19 176 GLY B O 1
ATOM 3046 N N . THR B 1 177 ? 0.428 4.809 11.805 1 64.88 177 THR B N 1
ATOM 3047 C CA . THR B 1 177 ? 0.568 3.477 12.383 1 64.88 177 THR B CA 1
ATOM 3048 C C . THR B 1 177 ? 2.041 3.107 12.539 1 64.88 177 THR B C 1
ATOM 3050 O O . THR B 1 177 ? 2.777 3.043 11.555 1 64.88 177 THR B O 1
ATOM 3053 N N . ALA B 1 178 ? 2.889 3.928 13.258 1 51.66 178 ALA B N 1
ATOM 3054 C CA . ALA B 1 178 ? 4.285 3.555 13.477 1 51.66 178 ALA B CA 1
ATOM 3055 C C . ALA B 1 178 ? 4.418 2.055 13.719 1 51.66 178 ALA B C 1
ATOM 3057 O O . ALA B 1 178 ? 5.453 1.59 14.211 1 51.66 178 ALA B O 1
ATOM 3058 N N . CYS B 1 179 ? 3.445 1.246 13.586 1 46.06 179 CYS B N 1
ATOM 3059 C CA . CYS B 1 179 ? 3.502 0.024 14.375 1 46.06 179 CYS B CA 1
ATOM 3060 C C . CYS B 1 179 ? 4.539 -0.943 13.82 1 46.06 179 CYS B C 1
ATOM 3062 O O . CYS B 1 179 ? 4.434 -1.373 12.664 1 46.06 179 CYS B O 1
ATOM 3064 N N . PRO B 1 180 ? 5.82 -1.019 14.297 1 48.25 180 PRO B N 1
ATOM 3065 C CA . PRO B 1 180 ? 6.602 -2.248 14.133 1 48.25 180 PRO B CA 1
ATOM 3066 C C . PRO B 1 180 ? 5.727 -3.467 13.844 1 48.25 180 PRO B C 1
ATOM 3068 O O . PRO B 1 180 ? 6.172 -4.41 13.188 1 48.25 180 PRO B O 1
ATOM 3071 N N . SER B 1 181 ? 4.523 -3.355 14.273 1 54.66 181 SER B N 1
ATOM 3072 C CA . SER B 1 181 ? 3.588 -4.477 14.234 1 54.66 181 SER B CA 1
ATOM 3073 C C . SER B 1 181 ? 3.092 -4.742 12.82 1 54.66 181 SER B C 1
ATOM 3075 O O . SER B 1 181 ? 2.721 -5.867 12.484 1 54.66 181 SER B O 1
ATOM 3077 N N . MET B 1 182 ? 3.412 -3.668 12.023 1 60.44 182 MET B N 1
ATOM 3078 C CA . MET B 1 182 ? 2.879 -3.939 10.695 1 60.44 182 MET B CA 1
ATOM 3079 C C . MET B 1 182 ? 3.809 -4.863 9.914 1 60.44 182 MET B C 1
ATOM 3081 O O . MET B 1 182 ? 3.373 -5.555 8.992 1 60.44 182 MET B O 1
ATOM 3085 N N . ASP B 1 183 ? 4.965 -4.945 10.469 1 68.5 183 ASP B N 1
ATOM 3086 C CA . ASP B 1 183 ? 5.926 -5.797 9.773 1 68.5 183 ASP B CA 1
ATOM 3087 C C . ASP B 1 183 ? 5.461 -7.254 9.766 1 68.5 183 ASP B C 1
ATOM 3089 O O . ASP B 1 183 ? 5.734 -7.992 8.82 1 68.5 183 ASP B O 1
ATOM 3093 N N . ARG B 1 184 ? 4.723 -7.484 10.82 1 72.81 184 ARG B N 1
ATOM 3094 C CA . ARG B 1 184 ? 4.273 -8.867 10.914 1 72.81 184 ARG B CA 1
ATOM 3095 C C . ARG B 1 184 ? 3.266 -9.188 9.812 1 72.81 184 ARG B C 1
ATOM 3097 O O . ARG B 1 184 ? 3.125 -10.344 9.406 1 72.81 184 ARG B O 1
ATOM 3104 N N . PHE B 1 185 ? 2.652 -8.148 9.328 1 83.94 185 PHE B N 1
ATOM 3105 C CA . PHE B 1 185 ? 1.591 -8.398 8.367 1 83.94 185 PHE B CA 1
ATOM 3106 C C . PHE B 1 185 ? 2.105 -8.227 6.941 1 83.94 185 PHE B C 1
ATOM 3108 O O . PHE B 1 185 ? 1.47 -8.68 5.984 1 83.94 185 PHE B O 1
ATOM 3115 N N . ILE B 1 186 ? 3.262 -7.68 6.852 1 89.56 186 ILE B N 1
ATOM 3116 C CA . ILE B 1 186 ? 3.805 -7.371 5.535 1 89.56 186 ILE B CA 1
ATOM 3117 C C . ILE B 1 186 ? 3.971 -8.656 4.73 1 89.56 186 ILE B C 1
ATOM 3119 O O . ILE B 1 186 ? 3.449 -8.773 3.617 1 89.56 186 ILE B O 1
ATOM 3123 N N . HIS B 1 187 ? 4.602 -9.617 5.324 1 93.25 187 HIS B N 1
ATOM 3124 C CA . HIS B 1 187 ? 4.91 -10.844 4.59 1 93.25 187 HIS B CA 1
ATOM 3125 C C . HIS B 1 187 ? 3.643 -11.641 4.301 1 93.25 187 HIS B C 1
ATOM 3127 O O . HIS B 1 187 ? 3.531 -12.281 3.25 1 93.25 187 HIS B O 1
ATOM 3133 N N . ARG B 1 188 ? 2.771 -11.547 5.219 1 94 188 ARG B N 1
ATOM 3134 C CA . ARG B 1 188 ? 1.486 -12.211 5.031 1 94 188 ARG B CA 1
ATOM 3135 C C . ARG B 1 188 ? 0.734 -11.617 3.844 1 94 188 ARG B C 1
ATOM 3137 O O . ARG B 1 188 ? 0.245 -12.352 2.984 1 94 188 ARG B O 1
ATOM 3144 N N . HIS B 1 189 ? 0.631 -10.367 3.76 1 95.25 189 HIS B N 1
ATOM 3145 C CA . HIS B 1 189 ? -0.085 -9.688 2.686 1 95.25 189 HIS B CA 1
ATOM 3146 C C . HIS B 1 189 ? 0.657 -9.82 1.36 1 95.25 189 HIS B C 1
ATOM 3148 O O . HIS B 1 189 ? 0.033 -9.906 0.301 1 95.25 189 HIS B O 1
ATOM 3154 N N . LEU B 1 190 ? 1.955 -9.859 1.425 1 96.62 190 LEU B N 1
ATOM 3155 C CA . LEU B 1 190 ? 2.732 -10.109 0.217 1 96.62 190 LEU B CA 1
ATOM 3156 C C . LEU B 1 190 ? 2.439 -11.5 -0.341 1 96.62 190 LEU B C 1
ATOM 3158 O O . LEU B 1 190 ? 2.324 -11.672 -1.557 1 96.62 190 LEU B O 1
ATOM 3162 N N . GLN B 1 191 ? 2.377 -12.43 0.568 1 96.88 191 GLN B N 1
ATOM 3163 C CA . GLN B 1 191 ? 2.07 -13.789 0.126 1 96.88 191 GLN B CA 1
ATOM 3164 C C . GLN B 1 191 ? 0.713 -13.844 -0.568 1 96.88 191 GLN B C 1
ATOM 3166 O O . GLN B 1 191 ? 0.555 -14.539 -1.577 1 96.88 191 GLN B O 1
ATOM 3171 N N . LEU B 1 192 ? -0.241 -13.148 -0.024 1 97.44 192 LEU B N 1
ATOM 3172 C CA . LEU B 1 192 ? -1.557 -13.078 -0.65 1 97.44 192 LEU B CA 1
ATOM 3173 C C . LEU B 1 192 ? -1.466 -12.469 -2.045 1 97.44 192 LEU B C 1
ATOM 3175 O O . LEU B 1 192 ? -2.055 -12.992 -2.994 1 97.44 192 LEU B O 1
ATOM 3179 N N . PHE B 1 193 ? -0.771 -11.406 -2.193 1 98.19 193 PHE B N 1
ATOM 3180 C CA . PHE B 1 193 ? -0.57 -10.758 -3.482 1 98.19 193 PHE B CA 1
ATOM 3181 C C . PHE B 1 193 ? 0.107 -11.703 -4.469 1 98.19 193 PHE B C 1
ATOM 3183 O O . PHE B 1 193 ? -0.323 -11.82 -5.617 1 98.19 193 PHE B O 1
ATOM 3190 N N . LEU B 1 194 ? 1.105 -12.406 -3.994 1 98.31 194 LEU B N 1
ATOM 3191 C CA . LEU B 1 194 ? 1.842 -13.352 -4.824 1 98.31 194 LEU B CA 1
ATOM 3192 C C . LEU B 1 194 ? 0.93 -14.477 -5.301 1 98.31 194 LEU B C 1
ATOM 3194 O O . LEU B 1 194 ? 1.019 -14.906 -6.457 1 98.31 194 LEU B O 1
ATOM 3198 N N . ASP B 1 195 ? 0.097 -14.961 -4.438 1 98.31 195 ASP B N 1
ATOM 3199 C CA . ASP B 1 195 ? -0.853 -16 -4.824 1 98.31 195 ASP B CA 1
ATOM 3200 C C . ASP B 1 195 ? -1.714 -15.547 -6 1 98.31 195 ASP B C 1
ATOM 3202 O O . ASP B 1 195 ? -2.1 -16.359 -6.844 1 98.31 195 ASP B O 1
ATOM 3206 N N . GLY B 1 196 ? -2.012 -14.242 -6.02 1 98.5 196 GLY B N 1
ATOM 3207 C CA . GLY B 1 196 ? -2.816 -13.688 -7.094 1 98.5 196 GLY B CA 1
ATOM 3208 C C . GLY B 1 196 ? -2.064 -13.586 -8.406 1 98.5 196 GLY B C 1
ATOM 3209 O O . GLY B 1 196 ? -2.674 -13.414 -9.469 1 98.5 196 GLY B O 1
ATOM 3210 N N . LEU B 1 197 ? -0.775 -13.688 -8.352 1 98.38 197 LEU B N 1
ATOM 3211 C CA . LEU B 1 197 ? 0.055 -13.57 -9.547 1 98.38 197 LEU B CA 1
ATOM 3212 C C . LEU B 1 197 ? 0.215 -14.93 -10.219 1 98.38 197 LEU B C 1
ATOM 3214 O O . LEU B 1 197 ? 0.697 -15.008 -11.352 1 98.38 197 LEU B O 1
ATOM 3218 N N . MET B 1 198 ? -0.143 -15.969 -9.562 1 98.25 198 MET B N 1
ATOM 3219 C CA . MET B 1 198 ? 0.107 -17.312 -10.062 1 98.25 198 MET B CA 1
ATOM 3220 C C . MET B 1 198 ? -0.775 -17.625 -11.266 1 98.25 198 MET B C 1
ATOM 3222 O O . MET B 1 198 ? -1.826 -17 -11.445 1 98.25 198 MET B O 1
ATOM 3226 N N . ALA B 1 199 ? -0.303 -18.531 -12.07 1 97.44 199 ALA B N 1
ATOM 3227 C CA . ALA B 1 199 ? -1.105 -19.141 -13.125 1 97.44 199 ALA B CA 1
ATOM 3228 C C . ALA B 1 199 ? -1.866 -20.359 -12.594 1 97.44 199 ALA B C 1
ATOM 3230 O O . ALA B 1 199 ? -1.362 -21.094 -11.742 1 97.44 199 ALA B O 1
ATOM 3231 N N . PRO B 1 200 ? -2.998 -20.641 -13.156 1 97 200 PRO B N 1
ATOM 3232 C CA . PRO B 1 200 ? -3.754 -19.828 -14.117 1 97 200 PRO B CA 1
ATOM 3233 C C . PRO B 1 200 ? -4.363 -18.578 -13.492 1 97 200 PRO B C 1
ATOM 3235 O O . PRO B 1 200 ? -4.637 -18.562 -12.289 1 97 200 PRO B O 1
ATOM 3238 N N . ALA B 1 201 ? -4.492 -17.562 -14.25 1 97 201 ALA B N 1
ATOM 3239 C CA . ALA B 1 201 ? -5.137 -16.328 -13.805 1 97 201 ALA B CA 1
ATOM 3240 C C . ALA B 1 201 ? -6.555 -16.594 -13.305 1 97 201 ALA B C 1
ATOM 3242 O O . ALA B 1 201 ? -7.289 -17.391 -13.906 1 97 201 ALA B O 1
ATOM 3243 N N . ARG B 1 202 ? -6.902 -15.93 -12.266 1 96.12 202 ARG B N 1
ATOM 3244 C CA . ARG B 1 202 ? -8.203 -16.172 -11.656 1 96.12 202 ARG B CA 1
ATOM 3245 C C . ARG B 1 202 ? -9.188 -15.062 -12 1 96.12 202 ARG B C 1
ATOM 3247 O O . ARG B 1 202 ? -10.359 -15.117 -11.609 1 96.12 202 ARG B O 1
ATOM 3254 N N . SER B 1 203 ? -8.711 -14.07 -12.641 1 95.12 203 SER B N 1
ATOM 3255 C CA . SER B 1 203 ? -9.57 -12.992 -13.125 1 95.12 203 SER B CA 1
ATOM 3256 C C . SER B 1 203 ? -8.914 -12.25 -14.281 1 95.12 203 SER B C 1
ATOM 3258 O O . SER B 1 203 ? -7.734 -12.461 -14.578 1 95.12 203 SER B O 1
ATOM 3260 N N . GLU B 1 204 ? -9.742 -11.414 -14.945 1 94.38 204 GLU B N 1
ATOM 3261 C CA . GLU B 1 204 ? -9.211 -10.469 -15.922 1 94.38 204 GLU B CA 1
ATOM 3262 C C . GLU B 1 204 ? -8.836 -9.141 -15.258 1 94.38 204 GLU B C 1
ATOM 3264 O O . GLU B 1 204 ? -9.617 -8.586 -14.484 1 94.38 204 GLU B O 1
ATOM 3269 N N . LEU B 1 205 ? -7.656 -8.711 -15.609 1 95.12 205 LEU B N 1
ATOM 3270 C CA . LEU B 1 205 ? -7.191 -7.477 -14.992 1 95.12 205 LEU B CA 1
ATOM 3271 C C . LEU B 1 205 ? -7.621 -6.262 -15.812 1 95.12 205 LEU B C 1
ATOM 3273 O O . LEU B 1 205 ? -7.582 -6.297 -17.047 1 95.12 205 LEU B O 1
ATOM 3277 N N . PRO B 1 206 ? -8.055 -5.262 -15.102 1 91.62 206 PRO B N 1
ATOM 3278 C CA . PRO B 1 206 ? -8.352 -4.02 -15.828 1 91.62 206 PRO B CA 1
ATOM 3279 C C . PRO B 1 206 ? -7.09 -3.297 -16.297 1 91.62 206 PRO B C 1
ATOM 3281 O O . PRO B 1 206 ? -6.031 -3.432 -15.672 1 91.62 206 PRO B O 1
ATOM 3284 N N . GLY B 1 207 ? -7.18 -2.586 -17.391 1 89 207 GLY B N 1
ATOM 3285 C CA . GLY B 1 207 ? -6.074 -1.786 -17.891 1 89 207 GLY B CA 1
ATOM 3286 C C . GLY B 1 207 ? -4.961 -2.619 -18.5 1 89 207 GLY B C 1
ATOM 3287 O O . GLY B 1 207 ? -5.176 -3.777 -18.875 1 89 207 GLY B O 1
ATOM 3288 N N . ALA B 1 208 ? -3.844 -1.938 -18.641 1 86.38 208 ALA B N 1
ATOM 3289 C CA . ALA B 1 208 ? -2.678 -2.588 -19.234 1 86.38 208 ALA B CA 1
ATOM 3290 C C . ALA B 1 208 ? -1.59 -2.822 -18.188 1 86.38 208 ALA B C 1
ATOM 3292 O O . ALA B 1 208 ? -1.56 -2.154 -17.156 1 86.38 208 ALA B O 1
ATOM 3293 N N . ALA B 1 209 ? -0.812 -3.807 -18.5 1 87.56 209 ALA B N 1
ATOM 3294 C CA . ALA B 1 209 ? 0.334 -4.078 -17.641 1 87.56 209 ALA B CA 1
ATOM 3295 C C . ALA B 1 209 ? 1.219 -2.844 -17.5 1 87.56 209 ALA B C 1
ATOM 3297 O O . ALA B 1 209 ? 1.438 -2.115 -18.469 1 87.56 209 ALA B O 1
ATOM 3298 N N . ALA B 1 210 ? 1.676 -2.648 -16.281 1 81.25 210 ALA B N 1
ATOM 3299 C CA . ALA B 1 210 ? 2.467 -1.453 -16 1 81.25 210 ALA B CA 1
ATOM 3300 C C . ALA B 1 210 ? 3.955 -1.717 -16.203 1 81.25 210 ALA B C 1
ATOM 3302 O O . ALA B 1 210 ? 4.531 -2.596 -15.57 1 81.25 210 ALA B O 1
ATOM 3303 N N . THR B 1 211 ? 4.535 -0.884 -17.141 1 77.69 211 THR B N 1
ATOM 3304 C CA . THR B 1 211 ? 5.988 -0.908 -17.281 1 77.69 211 THR B CA 1
ATOM 3305 C C . THR B 1 211 ? 6.629 0.136 -16.359 1 77.69 211 THR B C 1
ATOM 3307 O O . THR B 1 211 ? 5.949 1.04 -15.875 1 77.69 211 THR B O 1
ATOM 3310 N N . LEU B 1 212 ? 7.879 -0.018 -16.078 1 75.06 212 LEU B N 1
ATOM 3311 C CA . LEU B 1 212 ? 8.57 0.98 -15.273 1 75.06 212 LEU B CA 1
ATOM 3312 C C . LEU B 1 212 ? 8.508 2.354 -15.93 1 75.06 212 LEU B C 1
ATOM 3314 O O . LEU B 1 212 ? 8.438 3.375 -15.242 1 75.06 212 LEU B O 1
ATOM 3318 N N . GLU B 1 213 ? 8.539 2.283 -17.234 1 72.94 213 GLU B N 1
ATOM 3319 C CA . GLU B 1 213 ? 8.43 3.531 -17.984 1 72.94 213 GLU B CA 1
ATOM 3320 C C . GLU B 1 213 ? 7.078 4.195 -17.766 1 72.94 213 GLU B C 1
ATOM 3322 O O . GLU B 1 213 ? 6.992 5.422 -17.656 1 72.94 213 GLU B O 1
ATOM 3327 N N . ASP B 1 214 ? 6.035 3.418 -17.688 1 70.75 214 ASP B N 1
ATOM 3328 C CA . ASP B 1 214 ? 4.688 3.928 -17.438 1 70.75 214 ASP B CA 1
ATOM 3329 C C . ASP B 1 214 ? 4.605 4.633 -16.094 1 70.75 214 ASP B C 1
ATOM 3331 O O . ASP B 1 214 ? 3.871 5.609 -15.938 1 70.75 214 ASP B O 1
ATOM 3335 N N . LEU B 1 215 ? 5.48 4.152 -15.18 1 69.62 2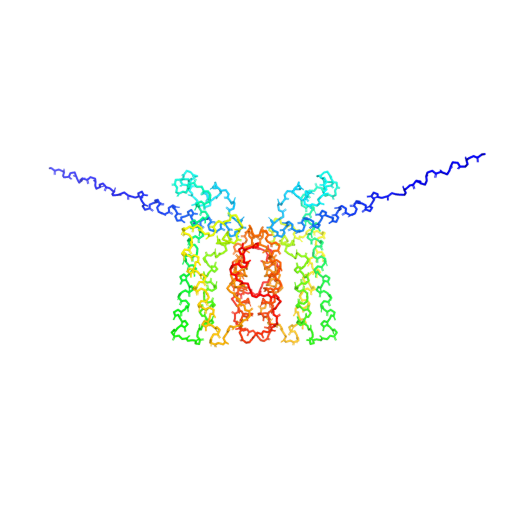15 LEU B N 1
ATOM 3336 C CA . LEU B 1 215 ? 5.441 4.68 -13.82 1 69.62 215 LEU B CA 1
ATOM 3337 C C . LEU B 1 215 ? 6.176 6.012 -13.734 1 69.62 215 LEU B C 1
ATOM 3339 O O . LEU B 1 215 ? 5.887 6.828 -12.859 1 69.62 215 LEU B O 1
ATOM 3343 N N . ARG B 1 216 ? 7.078 6.18 -14.648 1 68.38 216 ARG B N 1
ATOM 3344 C CA . ARG B 1 216 ? 7.883 7.398 -14.641 1 68.38 216 ARG B CA 1
ATOM 3345 C C . ARG B 1 216 ? 7.176 8.523 -15.391 1 68.38 216 ARG B C 1
ATOM 3347 O O . ARG B 1 216 ? 7.414 9.703 -15.117 1 68.38 216 ARG B O 1
ATOM 3354 N N . GLN B 1 217 ? 6.543 8.242 -16.516 1 59.34 217 GLN B N 1
ATOM 3355 C CA . GLN B 1 217 ? 5.977 9.234 -17.422 1 59.34 217 GLN B CA 1
ATOM 3356 C C . GLN B 1 217 ? 4.781 9.938 -16.781 1 59.34 217 GLN B C 1
ATOM 3358 O O . GLN B 1 217 ? 4.344 10.992 -17.266 1 59.34 217 GLN B O 1
ATOM 3363 N N . HIS B 1 218 ? 4.324 9.422 -15.633 1 52.34 218 HIS B N 1
ATOM 3364 C CA . HIS B 1 218 ? 3.102 10.086 -15.195 1 52.34 218 HIS B CA 1
ATOM 3365 C C . HIS B 1 218 ? 3.186 10.492 -13.727 1 52.34 218 HIS B C 1
ATOM 3367 O O . HIS B 1 218 ? 3.754 9.766 -12.914 1 52.34 218 HIS B O 1
#

Sequence (436 aa):
MDTATAPQRRVPRPRADALRNRERIVAAAREMFVEYGPDVPFDEVARRAGVGNATVYRHFADRAELVRQVVLYVTDRVAAHAEQGIATANADPSASFGALRTFVHAAAEERIGAMCPMLSADFDPFHPDLLDSRERLEQSIEGLMERAREAGQLRTDIAVGDLMVALSQLTRPLPGTACPSMDRFIHRHLQLFLDGLMAPARSELPGAAATLEDLRQHMDTATAPQRRVPRPRADALRNRERIVAAAREMFVEYGPDVPFDEVARRAGVGNATVYRHFADRAELVRQVVLYVTDRVAAHAEQGIATANADPSASFGALRTFVHAAAEERIGAMCPMLSADFDPFHPDLLDSRERLEQSIEGLMERAREAGQLRTDIAVGDLMVALSQLTRPLPGTACPSMDRFIHRHLQLFLDGLMAPARSELPGAAATLEDLRQH

Nearest PDB structures (foldseek):
  5n1i-assembly1_B  TM=5.138E-01  e=1.950E-06  Mycobacterium tuberculosis H37Rv
  2fx0-assembly1_A-2  TM=6.300E-01  e=4.202E-04  Bacillus cereus
  6o6o-assembly1_B  TM=5.741E-01  e=1.743E-04  Mycobacterium tuberculosis
  3ppb-assembly1_B  TM=5.042E-01  e=1.260E-04  Shewanella loihica PV-4
  2hku-assembly1_A  TM=5.426E-01  e=1.277E-03  Rhodococcus jostii RHA1

pLDDT: mean 87.17, std 14.47, range [34.16, 98.69]

Radius of gyration: 25.64 Å; Cα contacts (8 Å, |Δi|>4): 611; chains: 2; bounding box: 119×78×52 Å